Protein AF-A0A132GWC6-F1 (afdb_monomer)

Mean predicted aligned error: 12.92 Å

Sequence (437 aa):
MKQIKRIIVLLMAGLAITAQSQSFVDTDKSNIKDSDYPSDYWIDVVTEQPAGYDVDEQGNVTISSAEGLAWLISVVNGLNGCTPDDFDGKKITLTTDIDLAYNGEKAFTPIGNRTHRFMGEFDGGGHFIDGLHLYYEYTGNAVPSDLGLFGYVFHGTVRNLLVKSGSSAFVCQNPEQWYQGCIAGISDSLSLIDNCMVMTRMSVTNGGGIVGMNRNSTIRNCAYAPPVDNTFLVGRNGGGIALRNFSENGYTAEISNCYFYGNMLGSYSVQNEGGIVCFNETSSENGGQSAMVRNCYSELTGELFGNYDNGCIVAHNSEGSVVEYCYADLTKQYNGWGGLLGTDLGDTHNCISFIPDNGDGLLSESVSIGTDETTSLLEVLNYWISLYEIGVFNSWCEGETLPVFCNQSIGINETQPEPDYGPVHRGRRECGQGGGV

pLDDT: mean 73.44, std 24.08, range [27.22, 98.88]

Solvent-accessible surface area (backbone atoms only — not comparable to full-atom values): 22229 Å² total; per-residue (Å²): 118,77,68,65,55,53,55,54,51,52,53,50,50,58,54,48,52,67,59,59,69,75,64,79,80,75,71,57,89,85,72,77,55,85,83,78,52,67,91,45,44,40,65,79,73,43,56,63,91,41,92,25,48,44,71,51,100,82,63,29,34,44,28,61,34,40,57,15,57,41,35,49,25,27,34,22,57,36,35,77,88,35,72,61,46,40,38,70,93,25,47,34,33,36,78,43,66,26,56,43,40,85,85,45,79,34,28,47,68,39,32,14,31,96,88,32,39,29,22,21,35,39,34,21,67,80,26,40,40,28,37,52,26,43,59,62,81,76,75,88,76,64,79,90,66,37,35,22,57,24,6,20,32,38,56,11,36,42,28,41,32,35,35,54,37,37,44,36,57,47,72,71,93,72,65,92,81,49,29,24,10,56,54,20,2,28,34,25,61,63,11,39,40,36,44,32,38,34,31,38,44,41,33,33,38,33,20,9,45,38,25,7,29,33,28,24,13,38,40,30,45,28,35,23,48,30,57,95,90,38,49,36,34,24,46,33,31,26,6,29,38,22,20,29,32,33,8,43,88,58,29,48,6,38,40,32,46,30,38,21,44,38,27,47,45,42,36,100,72,11,37,31,32,6,32,36,25,13,36,33,30,23,46,97,76,9,80,89,38,30,6,35,42,31,47,30,41,17,41,40,70,34,43,72,48,52,77,59,31,31,6,38,37,30,3,33,33,30,49,68,9,38,39,31,49,30,40,28,44,48,78,38,52,70,91,77,70,47,50,57,45,38,42,77,56,39,49,75,42,64,58,49,70,46,60,49,61,77,90,78,74,38,72,72,67,68,50,76,45,89,93,45,82,28,58,68,56,43,53,48,54,38,51,55,58,62,31,60,85,72,76,44,63,59,41,73,41,95,52,97,85,57,88,40,79,30,92,53,63,64,73,73,75,82,84,64,81,79,81,84,78,68,84,81,77,83,76,80,80,78,82,85,78,89,78,88,132

Nearest PDB structures (foldseek):
  6xja-assembly1_P  TM=6.131E-01  e=1.209E-01  Streptococcus pneumoniae R6

Radius of gyration: 23.01 Å; Cα contacts (8 Å, |Δi|>4): 1201; chains: 1; bounding box: 91×52×71 Å

Foldseek 3Di:
DVVVVVVVVVVVVVVVVVVVLVPDPPPPVPPDDPVNDFPAALCVVLLDQDPQWDADPVRAIEGEEQSNLLVLQCQQVVHSPHDHDLAAVYEYEYPEAYENPPVHLHAYDARDFPVRARQEEYAPNLYEYEAHEHDDDCPVPDDAFQEENHRHHEPYEYANYEYAEYEYDDDDDDPPPYFYEHHYSEDEHAYEYYHYEYQYAYAEQQYEPHYREFELYEYAQYEYHHPAPGEHEYAAAYAPHYAEQEAADQGEGEYAHYEYDEAYDYRPHYAFYAQHYAYFYYDPPNVLHAREYEHYEGEHPAADDHDHFYASHYRAYAASHEYEHYEYACQHHPPPRYYNTGHHPYYYAQYDYDHQPDDPPARDAFDDGPPDGRVVVSVQVRVQVVCVVPPWHFGWDDDDPHIHTDPPTSPPPPPDDDPPPDDDPPPDDDDDDDDDD

Structure (mmCIF, N/CA/C/O backbone):
data_AF-A0A132GWC6-F1
#
_entry.id   AF-A0A132GWC6-F1
#
loop_
_atom_site.group_PDB
_atom_site.id
_atom_site.type_symbol
_atom_site.label_atom_id
_atom_site.label_alt_id
_atom_site.label_comp_id
_atom_site.label_asym_id
_atom_site.label_entity_id
_atom_site.label_seq_id
_atom_site.pdbx_PDB_ins_code
_atom_site.Cartn_x
_atom_site.Cartn_y
_atom_site.Cartn_z
_atom_site.occupancy
_atom_site.B_iso_or_equiv
_atom_site.auth_seq_id
_atom_site.auth_comp_id
_atom_site.auth_asym_id
_atom_site.auth_atom_id
_atom_site.pdbx_PDB_model_num
ATOM 1 N N . MET A 1 1 ? -20.216 -2.868 -42.960 1.00 36.25 1 MET A N 1
ATOM 2 C CA . MET A 1 1 ? -20.954 -1.774 -42.274 1.00 36.25 1 MET A CA 1
ATOM 3 C C . MET A 1 1 ? -20.977 -1.861 -40.741 1.00 36.25 1 MET A C 1
ATOM 5 O O . MET A 1 1 ? -21.040 -0.807 -40.124 1.00 36.25 1 MET A O 1
ATOM 9 N N . LYS A 1 2 ? -20.891 -3.043 -40.100 1.00 30.80 2 LYS A N 1
ATOM 10 C CA . LYS A 1 2 ? -20.802 -3.151 -38.623 1.00 30.80 2 LYS A CA 1
ATOM 11 C C . LYS A 1 2 ? -19.411 -2.835 -38.032 1.00 30.80 2 LYS A C 1
ATOM 13 O O . LYS A 1 2 ? -19.353 -2.350 -36.912 1.00 30.80 2 LYS A O 1
ATOM 18 N N . GLN A 1 3 ? -18.317 -3.016 -38.782 1.00 30.59 3 GLN A N 1
ATOM 19 C CA . GLN A 1 3 ? -16.958 -2.687 -38.306 1.00 30.59 3 GLN A CA 1
ATOM 20 C C . GLN A 1 3 ? -16.628 -1.181 -38.310 1.00 30.59 3 GLN A C 1
ATOM 22 O O . GLN A 1 3 ? -15.962 -0.704 -37.402 1.00 30.59 3 GLN A O 1
ATOM 27 N N . ILE A 1 4 ? -17.175 -0.400 -39.248 1.00 28.97 4 ILE A N 1
ATOM 28 C CA . ILE A 1 4 ? -16.916 1.054 -39.328 1.00 28.97 4 ILE A CA 1
ATOM 29 C C . ILE A 1 4 ? -17.591 1.820 -38.171 1.00 28.97 4 ILE A C 1
ATOM 31 O O . ILE A 1 4 ? -17.089 2.849 -37.733 1.00 28.97 4 ILE A O 1
ATOM 35 N N . LYS A 1 5 ? -18.683 1.288 -37.599 1.00 28.47 5 LYS A N 1
ATOM 36 C CA . LYS A 1 5 ? -19.326 1.883 -36.414 1.00 28.47 5 LYS A CA 1
ATOM 37 C C . LYS A 1 5 ? -18.533 1.678 -35.115 1.00 28.47 5 LYS A C 1
ATOM 39 O O . LYS A 1 5 ? -18.639 2.526 -34.242 1.00 28.47 5 LYS A O 1
ATOM 44 N N . ARG A 1 6 ? -17.722 0.616 -34.986 1.00 30.03 6 ARG A N 1
ATOM 45 C CA . ARG A 1 6 ? -16.867 0.403 -33.798 1.00 30.03 6 ARG A CA 1
ATOM 46 C C . ARG A 1 6 ? -15.658 1.343 -33.778 1.00 30.03 6 ARG A C 1
ATOM 48 O O . ARG A 1 6 ? -15.327 1.861 -32.723 1.00 30.03 6 ARG A O 1
ATOM 55 N N . ILE A 1 7 ? -15.083 1.644 -34.943 1.00 30.19 7 ILE A N 1
ATOM 56 C CA . ILE A 1 7 ? -13.952 2.580 -35.071 1.00 30.19 7 ILE A CA 1
ATOM 57 C C . ILE A 1 7 ? -14.366 4.015 -34.702 1.00 30.19 7 ILE A C 1
ATOM 59 O O . ILE A 1 7 ? -13.621 4.712 -34.026 1.00 30.19 7 ILE A O 1
ATOM 63 N N . ILE A 1 8 ? -15.584 4.439 -35.059 1.00 28.67 8 ILE A N 1
ATOM 64 C CA . ILE A 1 8 ? -16.096 5.773 -34.696 1.00 28.67 8 ILE A CA 1
ATOM 65 C C . ILE A 1 8 ? -16.427 5.870 -33.195 1.00 28.67 8 ILE A C 1
ATOM 67 O O . ILE A 1 8 ? -16.220 6.922 -32.604 1.00 28.67 8 ILE A O 1
ATOM 71 N N . VAL A 1 9 ? -16.886 4.787 -32.554 1.00 31.02 9 VAL A N 1
ATOM 72 C CA . VAL A 1 9 ? -17.130 4.773 -31.097 1.00 31.02 9 VAL A CA 1
ATOM 73 C C . VAL A 1 9 ? -15.814 4.811 -30.304 1.00 31.02 9 VAL A C 1
ATOM 75 O O . VAL A 1 9 ? -15.740 5.544 -29.326 1.00 31.02 9 VAL A O 1
ATOM 78 N N . LEU A 1 10 ? -14.758 4.124 -30.760 1.00 29.67 10 LEU A N 1
ATOM 79 C CA . LEU A 1 10 ? -13.418 4.191 -30.151 1.00 29.67 10 LEU A CA 1
ATOM 80 C C . LEU A 1 10 ? -12.737 5.557 -30.343 1.00 29.67 10 LEU A C 1
ATOM 82 O O . LEU A 1 10 ? -12.146 6.080 -29.403 1.00 29.67 10 LEU A O 1
ATOM 86 N N . LEU A 1 11 ? -12.883 6.184 -31.516 1.00 28.81 11 LEU A N 1
ATOM 87 C CA . LEU A 1 11 ? -12.395 7.552 -31.747 1.00 28.81 11 LEU A CA 1
ATOM 88 C C . LEU A 1 11 ? -13.154 8.593 -30.909 1.00 28.81 11 LEU A C 1
ATOM 90 O O . LEU A 1 11 ? -12.549 9.557 -30.454 1.00 28.81 11 LEU A O 1
ATOM 94 N N . MET A 1 12 ? -14.454 8.396 -30.660 1.00 27.50 12 MET A N 1
ATOM 95 C CA . MET A 1 12 ? -15.226 9.291 -29.788 1.00 27.50 12 MET A CA 1
ATOM 96 C C . MET A 1 12 ? -14.974 9.052 -28.292 1.00 27.50 12 MET A C 1
ATOM 98 O O . MET A 1 12 ? -15.054 10.011 -27.533 1.00 27.50 12 MET A O 1
ATOM 102 N N . ALA A 1 13 ? -14.601 7.837 -27.873 1.00 30.89 13 ALA A N 1
ATOM 103 C CA . ALA A 1 13 ? -14.118 7.577 -26.514 1.00 30.89 13 ALA A CA 1
ATOM 104 C C . ALA A 1 13 ? -12.750 8.242 -26.263 1.00 30.89 13 ALA A C 1
ATOM 106 O O . ALA A 1 13 ? -12.587 8.919 -25.254 1.00 30.89 13 ALA A O 1
ATOM 107 N N . GLY A 1 14 ? -11.818 8.168 -27.224 1.00 29.80 14 GLY A N 1
ATOM 108 C CA . GLY A 1 14 ? -10.528 8.871 -27.144 1.00 29.80 14 GLY A CA 1
ATOM 109 C C . GLY A 1 14 ? -10.658 10.402 -27.114 1.00 29.80 14 GLY A C 1
ATOM 110 O O . GLY A 1 14 ? -9.972 11.065 -26.344 1.00 29.80 14 GLY A O 1
ATOM 111 N N . LEU A 1 15 ? -11.596 10.973 -27.883 1.00 29.34 15 LEU A N 1
ATOM 112 C CA . LEU A 1 15 ? -11.893 12.415 -27.852 1.00 29.34 15 LEU A CA 1
ATOM 113 C C . LEU A 1 15 ? -12.652 12.858 -26.586 1.00 29.34 15 LEU A C 1
ATOM 115 O O . LEU A 1 15 ? -12.473 13.989 -26.130 1.00 29.34 15 LEU A O 1
ATOM 119 N N . ALA A 1 16 ? -13.478 11.989 -25.994 1.00 30.36 16 ALA A N 1
ATOM 120 C CA . ALA A 1 16 ? -14.155 12.273 -24.728 1.00 30.36 16 ALA A CA 1
ATOM 121 C C . ALA A 1 16 ? -13.181 12.259 -23.535 1.00 30.36 16 ALA A C 1
ATOM 123 O O . ALA A 1 16 ? -13.303 13.108 -22.653 1.00 30.36 16 ALA A O 1
ATOM 124 N N . ILE A 1 17 ? -12.169 11.381 -23.554 1.00 35.50 17 ILE A N 1
ATOM 125 C CA . ILE A 1 17 ? -11.101 11.339 -22.541 1.00 35.50 17 ILE A CA 1
ATOM 126 C C . ILE A 1 17 ? -10.268 12.631 -22.576 1.00 35.50 17 ILE A C 1
ATOM 128 O O . ILE A 1 17 ? -10.019 13.220 -21.526 1.00 35.50 17 ILE A O 1
ATOM 132 N N . THR A 1 18 ? -9.959 13.168 -23.766 1.00 31.22 18 THR A N 1
ATOM 133 C CA . THR A 1 18 ? -9.261 14.467 -23.887 1.00 31.22 18 THR A CA 1
ATOM 134 C C . THR A 1 18 ? -10.080 15.680 -23.426 1.00 31.22 18 THR A C 1
ATOM 136 O O . THR A 1 18 ? -9.507 16.733 -23.164 1.00 31.22 18 THR A O 1
ATOM 139 N N . ALA A 1 19 ? -11.410 15.561 -23.329 1.00 29.77 19 ALA A N 1
ATOM 140 C CA . ALA A 1 19 ? -12.280 16.636 -22.846 1.00 29.77 19 ALA A CA 1
ATOM 141 C C . ALA A 1 19 ? -12.565 16.537 -21.335 1.00 29.77 19 ALA A C 1
ATOM 143 O O . ALA A 1 19 ? -12.808 17.558 -20.697 1.00 29.77 19 ALA A O 1
ATOM 144 N N . GLN A 1 20 ? -12.508 15.335 -20.745 1.00 35.22 20 GLN A N 1
ATOM 145 C CA . GLN A 1 20 ? -12.652 15.132 -19.296 1.00 35.22 20 GLN A CA 1
ATOM 146 C C . GLN A 1 20 ? -11.360 15.392 -18.509 1.00 35.22 20 GLN A C 1
ATOM 148 O O . GLN A 1 20 ? -11.435 15.763 -17.339 1.00 35.22 20 GLN A O 1
ATOM 153 N N . SER A 1 21 ? -10.184 15.276 -19.136 1.00 37.50 21 SER A N 1
ATOM 154 C CA . SER A 1 21 ? -8.908 15.636 -18.499 1.00 37.50 21 SER A CA 1
ATOM 155 C C . SER A 1 21 ? -8.778 17.142 -18.228 1.00 37.50 21 SER A C 1
ATOM 157 O O . SER A 1 21 ? -7.986 17.556 -17.387 1.00 37.50 21 SER A O 1
ATOM 159 N N . GLN A 1 22 ? -9.578 17.978 -18.900 1.00 34.03 22 GLN A N 1
ATOM 160 C CA . GLN A 1 22 ? -9.494 19.438 -18.820 1.00 34.03 22 GLN A CA 1
ATOM 161 C C . GLN A 1 22 ? -10.113 20.054 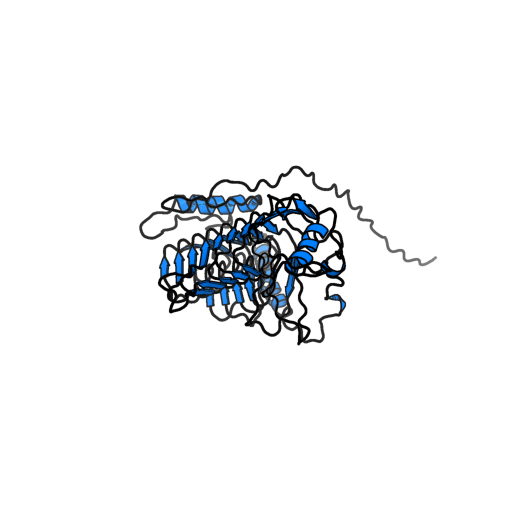-17.553 1.00 34.03 22 GLN A C 1
ATOM 163 O O . GLN A 1 22 ? -9.971 21.257 -17.357 1.00 34.03 22 GLN A O 1
ATOM 168 N N . SER A 1 23 ? -10.782 19.278 -16.687 1.00 31.89 23 SER A N 1
ATOM 169 C CA . SER A 1 23 ? -11.547 19.838 -15.558 1.00 31.89 23 SER A CA 1
ATOM 170 C C . SER A 1 23 ? -11.232 19.280 -14.167 1.00 31.89 23 SER A C 1
ATOM 172 O O . SER A 1 23 ? -11.909 19.677 -13.225 1.00 31.89 23 SER A O 1
ATOM 174 N N . PHE A 1 24 ? -10.268 18.369 -13.992 1.00 35.69 24 PHE A N 1
ATOM 175 C CA . PHE A 1 24 ? -10.111 17.691 -12.691 1.00 35.69 24 PHE A CA 1
ATOM 176 C C . PHE A 1 24 ? -9.106 18.323 -11.718 1.00 35.69 24 PHE A C 1
ATOM 178 O O . PHE A 1 24 ? -9.109 17.957 -10.548 1.00 35.69 24 PHE A O 1
ATOM 185 N N . VAL A 1 25 ? -8.267 19.272 -12.155 1.00 36.94 25 VAL A N 1
ATOM 186 C CA . VAL A 1 25 ? -7.222 19.859 -11.282 1.00 36.94 25 VAL A CA 1
ATOM 187 C C . VAL A 1 25 ? -7.198 21.390 -11.296 1.00 36.94 25 VAL A C 1
ATOM 189 O O . VAL A 1 25 ? -6.482 21.998 -10.508 1.00 36.94 25 VAL A O 1
ATOM 192 N N . ASP A 1 26 ? -8.053 22.038 -12.092 1.00 30.84 26 ASP A N 1
ATOM 193 C CA . ASP A 1 26 ? -8.308 23.475 -11.949 1.00 30.84 26 ASP A CA 1
ATOM 194 C C . ASP A 1 26 ? -9.486 23.708 -10.989 1.00 30.84 26 ASP A C 1
ATOM 196 O O . ASP A 1 26 ? -10.506 24.307 -11.326 1.00 30.84 26 ASP A O 1
ATOM 200 N N . THR A 1 27 ? -9.368 23.206 -9.756 1.00 38.09 27 THR A N 1
ATOM 201 C CA . THR A 1 27 ? -10.088 23.822 -8.637 1.00 38.09 27 THR A CA 1
ATOM 202 C C . THR A 1 27 ? -9.318 25.067 -8.227 1.00 38.09 27 THR A C 1
ATOM 204 O O . THR A 1 27 ? -8.666 25.126 -7.182 1.00 38.09 27 THR A O 1
ATOM 207 N N . ASP A 1 28 ? -9.435 26.091 -9.070 1.00 35.97 28 ASP A N 1
ATOM 208 C CA . ASP A 1 28 ? -9.560 27.453 -8.585 1.00 35.97 28 ASP A CA 1
ATOM 209 C C . ASP A 1 28 ? -10.535 27.428 -7.390 1.00 35.97 28 ASP A C 1
ATOM 211 O O . ASP A 1 28 ? -11.563 26.741 -7.425 1.00 35.97 28 ASP A O 1
ATOM 215 N N . LYS A 1 29 ? -10.201 28.127 -6.300 1.00 39.22 29 LYS A N 1
ATOM 216 C CA . LYS A 1 29 ? -10.902 28.098 -4.994 1.00 39.22 29 LYS A CA 1
ATOM 217 C C . LYS A 1 29 ? -12.401 28.456 -5.059 1.00 39.22 29 LYS A C 1
ATOM 219 O O . LYS A 1 29 ? -13.060 28.544 -4.031 1.00 39.22 29 LYS A O 1
ATOM 224 N N . SER A 1 30 ? -12.931 28.716 -6.247 1.00 34.84 30 SER A N 1
ATOM 225 C CA . SER A 1 30 ? -14.284 29.163 -6.534 1.00 34.84 30 SER A CA 1
ATOM 226 C C . SER A 1 30 ? -15.312 28.034 -6.725 1.00 34.84 30 SER A C 1
ATOM 228 O O . SER A 1 30 ? -16.501 28.348 -6.747 1.00 34.84 30 SER A O 1
ATOM 230 N N . ASN A 1 31 ? -14.906 26.754 -6.819 1.00 38.34 31 ASN A N 1
ATOM 231 C CA . ASN A 1 31 ? -15.822 25.641 -7.148 1.00 38.34 31 ASN A CA 1
ATOM 232 C C . ASN A 1 31 ? -15.928 24.478 -6.139 1.00 38.34 31 ASN A C 1
ATOM 234 O O . ASN A 1 31 ? -16.775 23.613 -6.355 1.00 38.34 31 ASN A O 1
ATOM 238 N N . ILE A 1 32 ? -15.148 24.443 -5.051 1.00 39.31 32 ILE A N 1
ATOM 239 C CA . ILE A 1 32 ? -15.368 23.467 -3.962 1.00 39.31 32 ILE A CA 1
ATOM 240 C C . ILE A 1 32 ? -16.490 24.015 -3.079 1.00 39.31 32 ILE A C 1
ATOM 242 O O . ILE A 1 32 ? -16.379 25.129 -2.561 1.00 39.31 32 ILE A O 1
ATOM 246 N N . LYS A 1 33 ? -17.595 23.281 -2.951 1.00 37.03 33 LYS A N 1
ATOM 247 C CA . LYS A 1 33 ? -18.708 23.679 -2.079 1.00 37.03 33 LYS A CA 1
ATOM 248 C C . LYS A 1 33 ? -18.482 23.092 -0.687 1.00 37.03 33 LYS A C 1
ATOM 250 O O . LYS A 1 33 ? -17.963 21.991 -0.574 1.00 37.03 33 LYS A O 1
ATOM 255 N N . ASP A 1 34 ? -18.974 23.755 0.362 1.00 43.53 34 ASP A N 1
ATOM 256 C CA . ASP A 1 34 ? -18.990 23.213 1.741 1.00 43.53 34 ASP A CA 1
ATOM 257 C C . ASP A 1 34 ? -19.629 21.805 1.838 1.00 43.53 34 ASP A C 1
ATOM 259 O O . ASP A 1 34 ? -19.396 21.079 2.795 1.00 43.53 34 ASP A O 1
ATOM 263 N N . SER A 1 35 ? -20.423 21.397 0.839 1.00 43.88 35 SER A N 1
ATOM 264 C CA . SER A 1 35 ? -21.011 20.057 0.720 1.00 43.88 35 SER A CA 1
ATOM 265 C C . SER A 1 35 ? -20.037 18.947 0.311 1.00 43.88 35 SER A C 1
ATOM 267 O O . SER A 1 35 ? -20.433 17.788 0.336 1.00 43.88 35 SER A O 1
ATOM 269 N N . ASP A 1 36 ? -18.817 19.288 -0.112 1.00 48.09 36 ASP A N 1
ATOM 270 C CA . ASP A 1 36 ? -17.794 18.327 -0.550 1.00 48.09 36 ASP A CA 1
ATOM 271 C C . ASP A 1 36 ? -16.892 17.870 0.621 1.00 48.09 36 ASP A C 1
ATOM 273 O O . ASP A 1 36 ? -15.974 17.070 0.435 1.00 48.09 36 ASP A O 1
ATOM 277 N N . TYR A 1 37 ? -17.154 18.379 1.831 1.00 54.78 37 TYR A N 1
ATOM 278 C CA . TYR A 1 37 ? -16.510 17.973 3.078 1.00 54.78 37 TYR A CA 1
ATOM 279 C C . TYR A 1 37 ? -17.311 16.851 3.754 1.00 54.78 37 TYR A C 1
ATOM 281 O O . TYR A 1 37 ? -18.545 16.918 3.776 1.00 54.78 37 TYR A O 1
ATOM 289 N N . PRO A 1 38 ? -16.648 15.836 4.342 1.00 60.28 38 PRO A N 1
ATOM 290 C CA . PRO A 1 38 ? -17.347 14.838 5.137 1.00 60.28 38 PRO A CA 1
ATOM 291 C C . PRO A 1 38 ? -18.043 15.536 6.306 1.00 60.28 38 PRO A C 1
ATOM 293 O O . PRO A 1 38 ? -17.436 16.340 7.014 1.00 60.28 38 PRO A O 1
ATOM 296 N N . SER A 1 39 ? -19.326 15.236 6.503 1.00 63.31 39 SER A N 1
ATOM 297 C CA . SER A 1 39 ? -20.107 15.865 7.569 1.00 63.31 39 SER A CA 1
ATOM 298 C C . SER A 1 39 ? -19.705 15.378 8.963 1.00 63.31 39 SER A C 1
ATOM 300 O O . SER A 1 39 ? -19.878 16.133 9.911 1.00 63.31 39 SER A O 1
ATOM 302 N N . ASP A 1 40 ? -19.151 14.159 9.071 1.00 81.00 40 ASP A N 1
ATOM 303 C CA . ASP A 1 40 ? -18.727 13.526 10.327 1.00 81.00 40 ASP A CA 1
ATOM 304 C C . ASP A 1 40 ? -17.454 12.672 10.143 1.00 81.00 40 ASP A C 1
ATOM 306 O O . ASP A 1 40 ? -17.250 12.060 9.085 1.00 81.00 40 ASP A O 1
ATOM 310 N N . TYR A 1 41 ? -16.660 12.532 11.211 1.00 87.56 41 TYR A N 1
ATOM 311 C CA . TYR A 1 41 ? -15.608 11.516 11.328 1.00 87.56 41 TYR A CA 1
ATOM 312 C C . TYR A 1 41 ? -16.053 10.343 12.207 1.00 87.56 41 TYR A C 1
ATOM 314 O O . TYR A 1 41 ? -16.839 10.493 13.142 1.00 87.56 41 TYR A O 1
ATOM 322 N N . TRP A 1 42 ? -15.484 9.162 11.958 1.00 91.81 42 TRP A N 1
ATOM 323 C CA . TRP A 1 42 ? -15.708 7.969 12.782 1.00 91.81 42 TRP A CA 1
ATOM 324 C C . TRP A 1 42 ? -15.380 8.186 14.268 1.00 91.81 42 TRP A C 1
ATOM 326 O O . TRP A 1 42 ? -16.122 7.727 15.137 1.00 91.81 42 TRP A O 1
ATOM 336 N N . ILE A 1 43 ? -14.313 8.935 14.561 1.00 90.62 43 ILE A N 1
ATOM 337 C CA . ILE A 1 43 ? -13.875 9.238 15.933 1.00 90.62 43 ILE A CA 1
ATOM 338 C C . ILE A 1 43 ? -14.848 10.136 16.710 1.00 90.62 43 ILE A C 1
ATOM 340 O O . ILE A 1 43 ? -14.845 10.088 17.937 1.00 90.62 43 ILE A O 1
ATOM 344 N N . ASP A 1 44 ? -15.688 10.911 16.017 1.00 90.44 44 ASP A N 1
ATOM 345 C CA . ASP A 1 44 ? -16.697 11.772 16.648 1.00 90.44 44 ASP A CA 1
ATOM 346 C C . ASP A 1 44 ? -17.968 10.987 17.004 1.00 90.44 44 ASP A C 1
ATOM 348 O O . ASP A 1 44 ? -18.741 11.392 17.871 1.00 90.44 44 ASP A O 1
ATOM 352 N N . VAL A 1 45 ? -18.188 9.856 16.327 1.00 91.38 45 VAL A N 1
ATOM 353 C CA . VAL A 1 45 ? -19.366 8.998 16.505 1.00 91.38 45 VAL A CA 1
ATOM 354 C C . VAL A 1 45 ? -19.096 7.881 17.510 1.00 91.38 45 VAL A C 1
ATOM 356 O O . VAL A 1 45 ? -19.969 7.553 18.311 1.00 91.38 45 VAL A O 1
ATOM 359 N N . VAL A 1 46 ? -17.892 7.307 17.495 1.00 94.62 46 VAL A N 1
ATOM 360 C CA . VAL A 1 46 ? -17.499 6.205 18.383 1.00 94.62 46 VAL A CA 1
ATOM 361 C C . VAL A 1 46 ? -16.622 6.746 19.508 1.00 94.62 46 VAL A C 1
ATOM 363 O O . VAL A 1 46 ? -15.393 6.714 19.446 1.00 94.62 46 VAL A O 1
ATOM 366 N N . THR A 1 47 ? -17.274 7.273 20.545 1.00 95.50 47 THR A N 1
ATOM 367 C CA . THR A 1 47 ? -16.610 7.923 21.690 1.00 95.50 47 THR A CA 1
ATOM 368 C C . THR A 1 47 ? -16.435 7.017 22.910 1.00 95.50 47 THR A C 1
ATOM 370 O O . THR A 1 47 ? -15.827 7.428 23.894 1.00 95.50 47 THR A O 1
ATOM 373 N N . GLU A 1 48 ? -16.973 5.800 22.868 1.00 96.44 48 GLU A N 1
ATOM 374 C CA . GLU A 1 48 ? -16.831 4.773 23.902 1.00 96.44 48 GLU A CA 1
ATOM 375 C C . GLU A 1 48 ? -16.626 3.395 23.262 1.00 96.44 48 GLU A C 1
ATOM 377 O O . GLU A 1 48 ? -17.000 3.190 22.106 1.00 96.44 48 GLU A O 1
ATOM 382 N N . GLN A 1 49 ? -16.030 2.455 24.008 1.00 97.44 49 GLN A N 1
ATOM 383 C CA . GLN A 1 49 ? -15.734 1.115 23.499 1.00 97.44 49 GLN A CA 1
ATOM 384 C C . GLN A 1 49 ? -17.027 0.391 23.079 1.00 97.44 49 GLN A C 1
ATOM 386 O O . GLN A 1 49 ? -17.885 0.134 23.931 1.00 97.44 49 GLN A O 1
ATOM 391 N N . PRO A 1 50 ? -17.171 0.019 21.796 1.00 97.69 50 PRO A N 1
ATOM 392 C CA . PRO A 1 50 ? -18.354 -0.668 21.300 1.00 97.69 50 PRO A CA 1
ATOM 393 C C . PRO A 1 50 ? -18.267 -2.179 21.544 1.00 97.69 50 PRO A C 1
ATOM 395 O O . PRO A 1 50 ? -17.187 -2.742 21.704 1.00 97.69 50 PRO A O 1
ATOM 398 N N . ALA A 1 51 ? -19.412 -2.862 21.478 1.00 96.31 51 ALA A N 1
ATOM 399 C CA . ALA A 1 51 ? -19.482 -4.323 21.599 1.00 96.31 51 ALA A CA 1
ATOM 400 C C . ALA A 1 51 ? -18.738 -5.077 20.479 1.00 96.31 51 ALA A C 1
ATOM 402 O O . ALA A 1 51 ? -18.435 -6.249 20.637 1.00 96.31 51 ALA A O 1
ATOM 403 N N . GLY A 1 52 ? -18.450 -4.418 19.351 1.00 96.94 52 GLY A N 1
ATOM 404 C CA . GLY A 1 52 ? -17.677 -4.990 18.246 1.00 96.94 52 GLY A CA 1
ATOM 405 C C . GLY A 1 52 ? -16.158 -4.945 18.438 1.00 96.94 52 GLY A C 1
ATOM 406 O O . GLY A 1 52 ? -15.436 -5.185 17.471 1.00 96.94 52 GLY A O 1
ATOM 407 N N . TYR A 1 53 ? -15.680 -4.583 19.634 1.00 98.56 53 TYR A N 1
ATOM 408 C CA . TYR A 1 53 ? -14.270 -4.511 20.010 1.00 98.56 53 TYR A CA 1
ATOM 409 C C . TYR A 1 53 ? -14.041 -5.291 21.309 1.00 98.56 53 TYR A C 1
ATOM 411 O O . TYR A 1 53 ? -14.262 -4.778 22.412 1.00 98.56 53 TYR A O 1
ATOM 419 N N . ASP A 1 54 ? -13.583 -6.530 21.170 1.00 98.44 54 ASP A N 1
ATOM 420 C CA . ASP A 1 54 ? -13.363 -7.442 22.291 1.00 98.44 54 ASP A CA 1
ATOM 421 C C . ASP A 1 54 ? -11.869 -7.626 22.540 1.00 98.44 54 ASP A C 1
ATOM 423 O O . ASP A 1 54 ? -11.114 -7.881 21.604 1.00 98.44 54 ASP A O 1
ATOM 427 N N . VAL A 1 55 ? -11.449 -7.514 23.802 1.00 98.31 55 VAL A N 1
ATOM 428 C CA . VAL A 1 55 ? -10.050 -7.664 24.228 1.00 98.31 55 VAL A CA 1
ATOM 429 C C . VAL A 1 55 ? -9.924 -8.897 25.118 1.00 98.31 55 VAL A C 1
ATOM 431 O O . VAL A 1 55 ? -10.674 -9.033 26.088 1.00 98.31 55 VAL A O 1
ATOM 434 N N . ASP A 1 56 ? -8.986 -9.789 24.805 1.00 9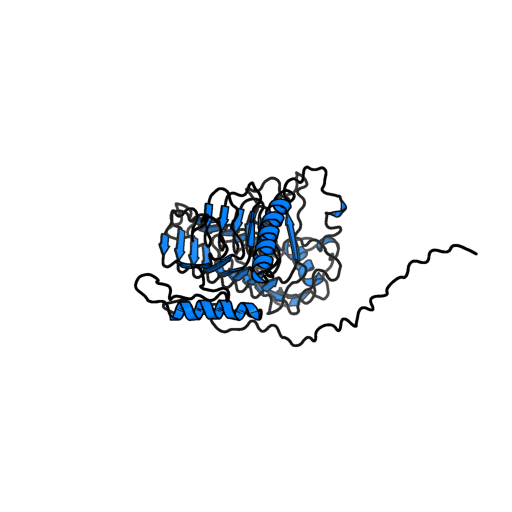7.94 56 ASP A N 1
ATOM 435 C CA . ASP A 1 56 ? -8.706 -10.978 25.612 1.00 97.94 56 ASP A CA 1
ATOM 436 C C . ASP A 1 56 ? -7.755 -10.691 26.795 1.00 97.94 56 ASP A C 1
ATOM 438 O O . ASP A 1 56 ? -7.262 -9.579 26.995 1.00 97.94 56 ASP A O 1
ATOM 442 N N . GLU A 1 57 ? -7.479 -11.714 27.608 1.00 96.81 57 GLU A N 1
ATOM 443 C CA . GLU A 1 57 ? -6.586 -11.601 28.772 1.00 96.81 57 GLU A CA 1
ATOM 444 C C . GLU A 1 57 ? -5.122 -11.288 28.403 1.00 96.81 57 GLU A C 1
ATOM 446 O O . GLU A 1 57 ? -4.350 -10.854 29.261 1.00 96.81 57 GLU A O 1
ATOM 451 N N . GLN A 1 58 ? -4.719 -11.524 27.152 1.00 96.31 58 GLN A N 1
ATOM 452 C CA . GLN A 1 58 ? -3.381 -11.255 26.626 1.00 96.31 58 GLN A CA 1
ATOM 453 C C . GLN A 1 58 ? -3.289 -9.878 25.947 1.00 96.31 58 GLN A C 1
ATOM 455 O O . GLN A 1 58 ? -2.194 -9.451 25.579 1.00 96.31 58 GLN A O 1
ATOM 460 N N . GLY A 1 59 ? -4.409 -9.162 25.818 1.00 96.62 59 GLY A N 1
ATOM 461 C CA . GLY A 1 59 ? -4.490 -7.886 25.117 1.00 96.62 59 GLY A CA 1
ATOM 462 C C . GLY A 1 59 ? -4.657 -8.023 23.603 1.00 96.62 59 GLY A C 1
ATOM 463 O O . GLY A 1 59 ? -4.563 -7.013 22.907 1.00 96.62 59 GLY A O 1
ATOM 464 N N . ASN A 1 60 ? -4.903 -9.229 23.080 1.00 98.44 60 ASN A N 1
ATOM 465 C CA . ASN A 1 60 ? -5.303 -9.376 21.684 1.00 98.44 60 ASN A CA 1
ATOM 466 C C . ASN A 1 60 ? -6.740 -8.904 21.507 1.00 98.44 60 ASN A C 1
ATOM 468 O O . ASN A 1 60 ? -7.551 -8.965 22.432 1.00 98.44 60 ASN A O 1
ATOM 472 N N . VAL A 1 61 ? -7.054 -8.467 20.294 1.00 98.81 61 VAL A N 1
ATOM 473 C CA . VAL A 1 61 ? -8.342 -7.872 19.962 1.00 98.81 61 VAL A CA 1
ATOM 474 C C . VAL A 1 61 ? -9.023 -8.658 18.855 1.00 98.81 61 VAL A C 1
ATOM 476 O O . VAL A 1 61 ? -8.408 -8.991 17.840 1.00 98.81 61 VAL A O 1
ATOM 479 N N . THR A 1 62 ? -10.321 -8.890 19.007 1.00 98.62 62 THR A N 1
ATOM 480 C CA . THR A 1 62 ? -11.193 -9.303 17.907 1.00 98.62 62 THR A CA 1
ATOM 481 C C . THR A 1 62 ? -12.156 -8.182 17.556 1.00 98.62 62 THR A C 1
ATOM 483 O O . THR A 1 62 ? -12.808 -7.614 18.433 1.00 98.62 62 THR A O 1
ATOM 486 N N . ILE A 1 63 ? -12.241 -7.873 16.264 1.00 98.81 63 ILE A N 1
ATOM 487 C CA . ILE A 1 63 ? -13.115 -6.830 15.729 1.00 98.81 63 ILE A CA 1
ATOM 488 C C . ILE A 1 63 ? -14.234 -7.489 14.927 1.00 98.81 63 ILE A C 1
ATOM 490 O O . ILE A 1 63 ? -13.983 -8.316 14.043 1.00 98.81 63 ILE A O 1
ATOM 494 N N . SER A 1 64 ? -15.471 -7.127 15.254 1.00 98.19 64 SER A N 1
ATOM 495 C CA . SER A 1 64 ? -16.684 -7.682 14.642 1.00 98.19 64 SER A CA 1
ATOM 496 C C . SER A 1 64 ? -17.677 -6.616 14.161 1.00 98.19 64 SER A C 1
ATOM 498 O O . SER A 1 64 ? -18.787 -6.942 13.746 1.00 98.19 64 SER A O 1
ATOM 500 N N . SER A 1 65 ? -17.310 -5.332 14.205 1.00 97.75 65 SER A N 1
ATOM 501 C CA . SER A 1 65 ? -18.146 -4.256 13.667 1.00 97.75 65 SER A CA 1
ATOM 502 C C . SER A 1 65 ? -17.324 -3.069 13.168 1.00 97.75 65 SER A C 1
ATOM 504 O O . SER A 1 65 ? -16.153 -2.904 13.520 1.00 97.75 65 SER A O 1
ATOM 506 N N . ALA A 1 66 ? -17.961 -2.220 12.363 1.00 97.12 66 ALA A N 1
ATOM 507 C CA . ALA A 1 66 ? -17.397 -0.961 11.888 1.00 97.12 66 ALA A CA 1
ATOM 508 C C . ALA A 1 66 ? -17.039 -0.010 13.032 1.00 97.12 66 ALA A C 1
ATOM 510 O O . ALA A 1 66 ? -15.958 0.573 13.028 1.00 97.12 66 ALA A O 1
ATOM 511 N N . GLU A 1 67 ? -17.893 0.087 14.055 1.00 97.69 67 GLU A N 1
ATOM 512 C CA . GLU A 1 67 ? -17.578 0.841 15.265 1.00 97.69 67 GLU A CA 1
ATOM 513 C C . GLU A 1 67 ? -16.377 0.239 15.991 1.00 97.69 67 GLU A C 1
ATOM 515 O O . GLU A 1 67 ? -15.546 0.983 16.498 1.00 97.69 67 GLU A O 1
ATOM 520 N N . GLY A 1 68 ? -16.250 -1.092 16.021 1.00 98.31 68 GLY A N 1
ATOM 521 C CA . GLY A 1 68 ? -15.083 -1.759 16.590 1.00 98.31 68 GLY A CA 1
ATOM 522 C C . GLY A 1 68 ? -13.789 -1.379 15.874 1.00 98.31 68 GLY A C 1
ATOM 523 O O . GLY A 1 68 ? -12.816 -0.991 16.520 1.00 98.31 68 GLY A O 1
ATOM 524 N N . LEU A 1 69 ? -13.789 -1.393 14.538 1.00 98.19 69 LEU A N 1
ATOM 525 C CA . LEU A 1 69 ? -12.645 -0.928 13.751 1.00 98.19 69 LEU A CA 1
ATOM 526 C C . LEU A 1 69 ? -12.358 0.563 13.980 1.00 98.19 69 LEU A C 1
ATOM 528 O O . LEU A 1 69 ? -11.203 0.950 14.142 1.00 98.19 69 LEU A O 1
ATOM 532 N N . ALA A 1 70 ? -13.393 1.399 14.048 1.00 96.31 70 ALA A N 1
ATOM 533 C CA . ALA A 1 70 ? -13.250 2.818 14.358 1.00 96.31 70 ALA A CA 1
ATOM 534 C C . ALA A 1 70 ? -12.707 3.064 15.778 1.00 96.31 70 ALA A C 1
ATOM 536 O O . ALA A 1 70 ? -11.919 3.985 15.991 1.00 96.31 70 ALA A O 1
ATOM 537 N N . TRP A 1 71 ? -13.073 2.235 16.756 1.00 98.38 71 TRP A N 1
ATOM 538 C CA . TRP A 1 71 ? -12.582 2.357 18.127 1.00 98.38 71 TRP A CA 1
ATOM 539 C C . TRP A 1 71 ? -11.075 2.112 18.231 1.00 98.38 71 TRP A C 1
ATOM 541 O O . TRP A 1 71 ? -10.400 2.796 19.003 1.00 98.38 71 TRP A O 1
ATOM 551 N N . LEU A 1 72 ? -10.520 1.227 17.393 1.00 98.56 72 LEU A N 1
ATOM 552 C CA . LEU A 1 72 ? -9.074 0.992 17.317 1.00 98.56 72 LEU A CA 1
ATOM 553 C C . LEU A 1 72 ? -8.287 2.285 17.041 1.00 98.56 72 LEU A C 1
ATOM 555 O O . LEU A 1 72 ? -7.202 2.469 17.590 1.00 98.56 72 LEU A O 1
ATOM 559 N N . ILE A 1 73 ? -8.852 3.217 16.264 1.00 96.75 73 ILE A N 1
ATOM 560 C CA . ILE A 1 73 ? -8.262 4.544 16.035 1.00 96.75 73 ILE A CA 1
ATOM 561 C C . ILE A 1 73 ? -8.045 5.260 17.370 1.00 96.75 73 ILE A C 1
ATOM 563 O O . ILE A 1 73 ? -6.971 5.811 17.610 1.00 96.75 73 ILE A O 1
ATOM 567 N N . SER A 1 74 ? -9.060 5.256 18.239 1.00 96.81 74 SER A N 1
ATOM 568 C CA . SER A 1 74 ? -9.008 5.941 19.532 1.00 96.81 74 SER A CA 1
ATOM 569 C C . SER A 1 74 ? -7.969 5.319 20.453 1.00 96.81 74 SER A C 1
ATOM 571 O O . SER A 1 74 ? -7.218 6.048 21.098 1.00 96.81 74 SER A O 1
ATOM 573 N N . VAL A 1 75 ? -7.882 3.989 20.461 1.00 98.38 75 VAL A N 1
ATOM 574 C CA . VAL A 1 75 ? -6.913 3.256 21.280 1.00 98.38 75 VAL A CA 1
ATOM 575 C C . VAL A 1 75 ? -5.483 3.527 20.816 1.00 98.38 75 VAL A C 1
ATOM 577 O O . VAL A 1 75 ? -4.652 3.917 21.632 1.00 98.38 75 VAL A O 1
ATOM 580 N N . VAL A 1 76 ? -5.195 3.411 19.516 1.00 98.19 76 VAL A N 1
ATOM 581 C CA . VAL A 1 76 ? -3.835 3.639 18.999 1.00 98.19 76 VAL A CA 1
ATOM 582 C C . VAL A 1 76 ? -3.432 5.104 19.134 1.00 98.19 76 VAL A C 1
ATOM 584 O O . VAL A 1 76 ? -2.337 5.410 19.594 1.00 98.19 76 VAL A O 1
ATOM 587 N N . ASN A 1 77 ? -4.321 6.036 18.785 1.00 95.75 77 ASN A N 1
ATOM 588 C CA . ASN A 1 77 ? -3.988 7.459 18.758 1.00 95.75 77 ASN A CA 1
ATOM 589 C C . ASN A 1 77 ? -4.155 8.175 20.113 1.00 95.75 77 ASN A C 1
ATOM 591 O O . ASN A 1 77 ? -3.826 9.360 20.193 1.00 95.75 77 ASN A O 1
ATOM 595 N N . GLY A 1 78 ? -4.661 7.505 21.156 1.00 95.38 78 GLY A N 1
ATOM 596 C CA . GLY A 1 78 ? -4.936 8.115 22.464 1.00 95.38 78 GLY A CA 1
ATOM 597 C C . GLY A 1 78 ? -6.065 9.145 22.444 1.00 95.38 78 GLY A C 1
ATOM 598 O O . GLY A 1 78 ? -5.955 10.209 23.054 1.00 95.38 78 GLY A O 1
ATOM 599 N N . LEU A 1 79 ? -7.128 8.867 21.691 1.00 92.69 79 LEU A N 1
ATOM 600 C CA . LEU A 1 79 ? -8.304 9.731 21.577 1.00 92.69 79 LEU A CA 1
ATOM 601 C C . LEU A 1 79 ? -9.437 9.216 22.468 1.00 92.69 79 LEU A C 1
ATOM 603 O O . LEU A 1 79 ? -9.361 8.124 23.029 1.00 92.69 79 LEU A O 1
ATOM 607 N N . ASN A 1 80 ? -10.496 10.014 22.617 1.00 92.94 80 ASN A N 1
ATOM 608 C CA . ASN A 1 80 ? -11.718 9.616 23.328 1.00 92.94 80 ASN A CA 1
ATOM 609 C C . ASN A 1 80 ? -11.466 9.058 24.746 1.00 92.94 80 ASN A C 1
ATOM 611 O O . ASN A 1 80 ? -12.124 8.132 25.206 1.00 92.94 80 ASN A O 1
ATOM 615 N N . GLY A 1 81 ? -10.485 9.639 25.449 1.00 93.62 81 GLY A N 1
ATOM 616 C CA . GLY A 1 81 ? -10.118 9.259 26.817 1.00 93.62 81 GLY A CA 1
ATOM 617 C C . GLY A 1 81 ? -9.250 8.002 26.936 1.00 93.62 81 GLY A C 1
ATOM 618 O O . GLY A 1 81 ? -8.944 7.600 28.059 1.00 93.62 81 GLY A O 1
ATOM 619 N N . CYS A 1 82 ? -8.828 7.402 25.820 1.00 95.81 82 CYS A N 1
ATOM 620 C CA . CYS A 1 82 ? -7.914 6.265 25.816 1.00 95.81 82 CYS A CA 1
ATOM 621 C C . CYS A 1 82 ? -6.480 6.698 26.141 1.00 95.81 82 CYS A C 1
ATOM 623 O O . CYS A 1 82 ? -5.992 7.722 25.660 1.00 95.81 82 CYS A O 1
ATOM 625 N N . THR A 1 83 ? -5.772 5.870 26.906 1.00 96.62 83 THR A N 1
ATOM 626 C CA . THR A 1 83 ? -4.304 5.894 26.915 1.00 96.62 83 THR A CA 1
ATOM 627 C C . THR A 1 83 ? -3.818 5.245 25.613 1.00 96.62 83 THR A C 1
ATOM 629 O O . THR A 1 83 ? -4.305 4.152 25.323 1.00 96.62 83 THR A O 1
ATOM 632 N N . PRO A 1 84 ? -2.894 5.864 24.848 1.00 97.00 84 PRO A N 1
ATOM 633 C CA . PRO A 1 84 ? -2.353 5.260 23.632 1.00 97.00 84 PRO A CA 1
ATOM 634 C C . PRO A 1 84 ? -1.787 3.850 23.867 1.00 97.00 84 PRO A C 1
ATOM 636 O O . PRO A 1 84 ? -1.042 3.646 24.829 1.00 97.00 84 PRO A O 1
ATOM 639 N N . ASP A 1 85 ? -2.093 2.916 22.968 1.00 98.19 85 ASP A N 1
ATOM 640 C CA . ASP A 1 85 ? -1.514 1.565 22.902 1.00 98.19 85 ASP A CA 1
ATOM 641 C C . ASP A 1 85 ? -1.071 1.283 21.459 1.00 98.19 85 ASP A C 1
ATOM 643 O O . ASP A 1 85 ? -1.876 1.348 20.532 1.00 98.19 85 ASP A O 1
ATOM 647 N N . ASP A 1 86 ? 0.216 1.007 21.255 1.00 98.12 86 ASP A N 1
ATOM 648 C CA . ASP A 1 86 ? 0.797 0.741 19.932 1.00 98.12 86 ASP A CA 1
ATOM 649 C C . ASP A 1 86 ? 0.598 -0.708 19.463 1.00 98.12 86 ASP A C 1
ATOM 651 O O . ASP A 1 86 ? 0.837 -1.012 18.293 1.00 98.12 86 ASP A O 1
ATOM 655 N N . PHE A 1 87 ? 0.109 -1.579 20.348 1.00 98.62 87 PHE A N 1
ATOM 656 C CA . PHE A 1 87 ? -0.072 -3.011 20.134 1.00 98.62 87 PHE A CA 1
ATOM 657 C C . PHE A 1 87 ? 1.215 -3.820 19.937 1.00 98.62 87 PHE A C 1
ATOM 659 O O . PHE A 1 87 ? 1.131 -4.933 19.421 1.00 98.62 87 PHE A O 1
ATOM 666 N N . ASP A 1 88 ? 2.382 -3.346 20.384 1.00 98.25 88 ASP A N 1
ATOM 667 C CA . ASP A 1 88 ? 3.616 -4.140 20.292 1.00 98.25 88 ASP A CA 1
ATOM 668 C C . ASP A 1 88 ? 3.439 -5.544 20.915 1.00 98.25 88 ASP A C 1
ATOM 670 O O . ASP A 1 88 ? 2.983 -5.708 22.053 1.00 98.25 88 ASP A O 1
ATOM 674 N N . GLY A 1 89 ? 3.748 -6.576 20.125 1.00 97.50 89 GLY A N 1
ATOM 675 C CA . GLY A 1 89 ? 3.591 -7.987 20.489 1.00 97.50 89 GLY A CA 1
ATOM 676 C C . GLY A 1 89 ? 2.150 -8.512 20.592 1.00 97.50 89 GLY A C 1
ATOM 677 O O . GLY A 1 89 ? 1.970 -9.654 21.018 1.00 97.50 89 GLY A O 1
ATOM 678 N N . LYS A 1 90 ? 1.130 -7.727 20.217 1.00 98.62 90 LYS A N 1
ATOM 679 C CA . LYS A 1 90 ? -0.296 -8.104 20.286 1.00 98.62 90 LYS A CA 1
ATOM 680 C C . LYS A 1 90 ? -0.900 -8.306 18.897 1.00 98.62 90 LYS A C 1
ATOM 682 O O . LYS A 1 90 ? -0.459 -7.707 17.914 1.00 98.62 90 LYS A O 1
ATOM 687 N N . LYS A 1 91 ? -1.957 -9.122 18.829 1.00 98.56 91 LYS A N 1
ATOM 688 C CA . LYS A 1 91 ? -2.710 -9.396 17.599 1.00 98.56 91 LYS A CA 1
ATOM 689 C C . LYS A 1 91 ? -4.093 -8.746 17.612 1.00 98.56 91 LYS A C 1
ATOM 691 O O . LYS A 1 91 ? -4.803 -8.799 18.609 1.00 98.56 91 LYS A O 1
ATOM 696 N N . ILE A 1 92 ? -4.505 -8.210 16.471 1.00 98.88 92 ILE A N 1
ATOM 697 C CA . ILE A 1 92 ? -5.855 -7.741 16.166 1.00 98.88 92 ILE A CA 1
ATOM 698 C C . ILE A 1 92 ? -6.371 -8.562 14.983 1.00 98.88 92 ILE A C 1
ATOM 700 O O . ILE A 1 92 ? -5.681 -8.680 13.974 1.00 98.88 92 ILE A O 1
ATOM 704 N N . THR A 1 93 ? -7.569 -9.141 15.095 1.00 98.69 93 THR A N 1
ATOM 705 C CA . THR A 1 93 ? -8.156 -9.979 14.033 1.00 98.69 93 THR A CA 1
ATOM 706 C C . THR A 1 93 ? -9.569 -9.526 13.685 1.00 98.69 93 THR A C 1
ATOM 708 O O . THR A 1 93 ? -10.395 -9.353 14.585 1.00 98.69 93 THR A O 1
ATOM 711 N N . LEU A 1 94 ? -9.876 -9.379 12.394 1.00 97.94 94 LEU A N 1
ATOM 712 C CA . LEU A 1 94 ? -11.266 -9.250 11.947 1.00 97.94 94 LEU A CA 1
ATOM 713 C C . LEU A 1 94 ? -11.965 -10.614 12.017 1.00 97.94 94 LEU A C 1
ATOM 715 O O . LEU A 1 94 ? -11.386 -11.641 11.672 1.00 97.94 94 LEU A O 1
ATOM 719 N N . THR A 1 95 ? -13.219 -10.625 12.458 1.00 97.75 95 THR A N 1
ATOM 720 C CA . THR A 1 95 ? -14.036 -11.852 12.602 1.00 97.75 95 THR A CA 1
ATOM 721 C C . THR A 1 95 ? -15.306 -11.839 11.752 1.00 97.75 95 THR A C 1
ATOM 723 O O . THR A 1 95 ? -16.093 -12.784 11.770 1.00 97.75 95 THR A O 1
ATOM 726 N N . THR A 1 96 ? -15.515 -10.746 11.025 1.00 96.19 96 THR A N 1
ATOM 727 C CA . THR A 1 96 ? -16.588 -10.552 10.058 1.00 96.19 96 THR A CA 1
ATOM 728 C C . THR A 1 96 ? -16.160 -9.484 9.063 1.00 96.19 96 THR A C 1
ATOM 730 O O . THR A 1 96 ? -15.243 -8.702 9.331 1.00 96.19 96 THR A O 1
ATOM 733 N N . ASP A 1 97 ? -16.858 -9.429 7.937 1.00 94.19 97 ASP A N 1
ATOM 734 C CA . ASP A 1 97 ? -16.721 -8.343 6.977 1.00 94.19 97 ASP A CA 1
ATOM 735 C C . ASP A 1 97 ? -17.195 -7.022 7.598 1.00 94.19 97 ASP A C 1
ATOM 737 O O . ASP A 1 97 ? -18.202 -6.986 8.312 1.00 94.19 97 ASP A O 1
ATOM 741 N N . ILE A 1 98 ? -16.462 -5.942 7.331 1.00 96.81 98 ILE A N 1
ATOM 742 C CA . ILE A 1 98 ? -16.686 -4.620 7.913 1.00 96.81 98 ILE A CA 1
ATOM 743 C C . ILE A 1 98 ? -17.193 -3.669 6.832 1.00 96.81 98 ILE A C 1
ATOM 745 O O . ILE A 1 98 ? -16.449 -3.297 5.932 1.00 96.81 98 ILE A O 1
ATOM 749 N N . ASP A 1 99 ? -18.444 -3.236 6.946 1.00 94.12 99 ASP A N 1
ATOM 750 C CA . ASP A 1 99 ? -19.018 -2.173 6.118 1.00 94.12 99 ASP A CA 1
ATOM 751 C C . ASP A 1 99 ? -18.877 -0.835 6.857 1.00 94.12 99 ASP A C 1
ATOM 753 O O . ASP A 1 99 ? -19.507 -0.646 7.890 1.00 94.12 99 ASP A O 1
ATOM 757 N N . LEU A 1 100 ? -18.043 0.085 6.366 1.00 92.44 100 LEU A N 1
ATOM 758 C CA . LEU A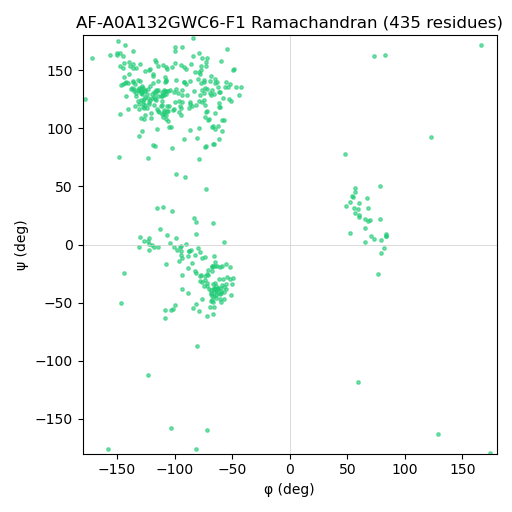 1 100 ? -17.880 1.437 6.921 1.00 92.44 100 LEU A CA 1
ATOM 759 C C . LEU A 1 100 ? -18.877 2.455 6.334 1.00 92.44 100 LEU A C 1
ATOM 761 O O . LEU A 1 100 ? -18.920 3.593 6.801 1.00 92.44 100 LEU A O 1
ATOM 765 N N . ALA A 1 101 ? -19.687 2.079 5.342 1.00 86.38 101 ALA A N 1
ATOM 766 C CA . ALA A 1 101 ? -20.679 2.948 4.709 1.00 86.38 101 ALA A CA 1
ATOM 767 C C . ALA A 1 101 ? -22.099 2.785 5.292 1.00 86.38 101 ALA A C 1
ATOM 769 O O . ALA A 1 101 ? -22.945 3.659 5.076 1.00 86.38 101 ALA A O 1
ATOM 770 N N . TYR A 1 102 ? -22.379 1.726 6.069 1.00 84.12 102 TYR A N 1
ATOM 771 C CA . TYR A 1 102 ? -23.723 1.456 6.625 1.00 84.12 102 TYR A CA 1
ATOM 772 C C . TYR A 1 102 ? -24.328 2.628 7.426 1.00 84.12 102 TYR A C 1
ATOM 774 O O . TYR A 1 102 ? -25.551 2.764 7.491 1.00 84.12 102 TYR A O 1
ATOM 782 N N . ASN A 1 103 ? -23.489 3.476 8.033 1.00 77.06 103 ASN A N 1
ATOM 783 C CA . ASN A 1 103 ? -23.896 4.634 8.836 1.00 77.06 103 ASN A CA 1
ATOM 784 C C . ASN A 1 103 ? -23.570 5.974 8.147 1.00 77.06 103 ASN A C 1
ATOM 786 O O . ASN A 1 103 ? -23.260 6.977 8.798 1.00 77.06 103 ASN A O 1
ATOM 790 N N . GLY A 1 104 ? -23.632 5.980 6.814 1.00 77.19 104 GLY A N 1
ATOM 791 C CA . GLY A 1 104 ? -23.232 7.103 5.973 1.00 77.19 104 GLY A CA 1
ATOM 792 C C . GLY A 1 104 ? -21.724 7.141 5.722 1.00 77.19 104 GLY A C 1
ATOM 793 O O . GLY A 1 104 ? -20.942 6.508 6.427 1.00 77.19 104 GLY A O 1
ATOM 794 N N . GLU A 1 105 ? -21.315 7.903 4.707 1.00 78.94 105 GLU A N 1
ATOM 795 C CA . GLU A 1 105 ? -19.907 8.068 4.326 1.00 78.94 105 GLU A CA 1
ATOM 796 C C . GLU A 1 105 ? -19.176 8.941 5.363 1.00 78.94 105 GLU A C 1
ATOM 798 O O . GLU A 1 105 ? -19.087 10.163 5.232 1.00 78.94 105 GLU A O 1
ATOM 803 N N . LYS A 1 106 ? -18.698 8.318 6.447 1.00 85.62 106 LYS A N 1
ATOM 804 C CA . LYS A 1 106 ? -17.919 8.991 7.496 1.00 85.62 106 LYS A CA 1
ATOM 805 C C . LYS A 1 106 ? -16.437 8.934 7.182 1.00 85.62 106 LYS A C 1
ATOM 807 O O . LYS A 1 106 ? -15.916 7.886 6.801 1.00 85.62 106 LYS A O 1
ATOM 812 N N . ALA A 1 107 ? -15.741 10.043 7.412 1.00 86.81 107 ALA A N 1
ATOM 813 C CA . ALA A 1 107 ? -14.301 10.081 7.223 1.00 86.81 107 ALA A CA 1
ATOM 814 C C . ALA A 1 107 ? -13.587 9.205 8.260 1.00 86.81 107 ALA A C 1
ATOM 816 O O . ALA A 1 107 ? -13.856 9.259 9.465 1.00 86.81 107 ALA A O 1
ATOM 817 N N . PHE A 1 108 ? -12.659 8.393 7.770 1.00 90.06 108 PHE A N 1
ATOM 818 C CA . PHE A 1 108 ? -11.832 7.508 8.566 1.00 90.06 108 PHE A CA 1
ATOM 819 C C . PHE A 1 108 ? -10.518 8.208 8.914 1.00 90.06 108 PHE A C 1
ATOM 821 O O . PHE A 1 108 ? -9.769 8.646 8.038 1.00 90.06 108 PHE A O 1
ATOM 828 N N . THR A 1 109 ? -10.236 8.321 10.209 1.00 90.75 109 THR A N 1
ATOM 829 C CA . THR A 1 109 ? -8.943 8.802 10.702 1.00 90.75 109 THR A CA 1
ATOM 830 C C . THR A 1 109 ? -7.954 7.633 10.705 1.00 90.75 109 THR A C 1
ATOM 832 O O . THR A 1 109 ? -8.304 6.578 11.229 1.00 90.75 109 THR A O 1
ATOM 835 N N . PRO A 1 110 ? -6.729 7.784 10.169 1.00 93.69 110 PRO A N 1
ATOM 836 C CA . PRO A 1 110 ? -5.775 6.681 10.122 1.00 93.69 110 PRO A CA 1
ATOM 837 C C . PRO A 1 110 ? -5.492 6.065 11.499 1.00 93.69 110 PRO A C 1
ATOM 839 O O . PRO A 1 110 ? -5.338 6.773 12.504 1.00 93.69 110 PRO A O 1
ATOM 842 N N . ILE A 1 111 ? -5.382 4.738 11.534 1.00 97.00 111 ILE A N 1
ATOM 843 C CA . ILE A 1 111 ? -4.910 3.995 12.700 1.00 97.00 111 ILE A CA 1
ATOM 844 C C . ILE A 1 111 ? -3.406 4.235 12.822 1.00 97.00 111 ILE A C 1
ATOM 846 O O . ILE A 1 111 ? -2.612 3.852 11.959 1.00 97.00 111 ILE A O 1
ATOM 850 N N . GLY A 1 112 ? -3.015 4.905 13.898 1.00 95.50 112 GLY A N 1
ATOM 851 C CA . GLY A 1 112 ? -1.639 5.309 14.122 1.00 95.50 112 GLY A CA 1
ATOM 852 C C . GLY A 1 112 ? -1.163 6.460 13.232 1.00 95.50 112 GLY A C 1
ATOM 853 O O . GLY A 1 112 ? -1.751 6.815 12.212 1.00 95.50 112 GLY A O 1
ATOM 854 N N . ASN A 1 113 ? -0.067 7.076 13.656 1.00 92.69 113 ASN A N 1
ATOM 855 C CA . ASN A 1 113 ? 0.592 8.210 13.021 1.00 92.69 113 ASN A CA 1
ATOM 856 C C . ASN A 1 113 ? 2.068 8.279 13.468 1.00 92.69 113 ASN A C 1
ATOM 858 O O . ASN A 1 113 ? 2.554 7.434 14.215 1.00 92.69 113 ASN A O 1
ATOM 862 N N . ARG A 1 114 ? 2.804 9.311 13.039 1.00 90.62 114 ARG A N 1
ATOM 863 C CA . ARG A 1 114 ? 4.237 9.471 13.366 1.00 90.62 114 ARG A CA 1
ATOM 864 C C . ARG A 1 114 ? 4.545 9.518 14.869 1.00 90.62 114 ARG A C 1
ATOM 866 O O . ARG A 1 114 ? 5.649 9.126 15.261 1.00 90.62 114 ARG A O 1
ATOM 873 N N . THR A 1 115 ? 3.605 10.009 15.680 1.00 92.12 115 THR A N 1
ATOM 874 C CA . THR A 1 115 ? 3.703 10.107 17.145 1.00 92.12 115 THR A CA 1
ATOM 875 C C . THR A 1 115 ? 3.208 8.840 17.835 1.00 92.12 115 THR A C 1
ATOM 877 O O . THR A 1 115 ? 3.857 8.379 18.768 1.00 92.12 115 THR A O 1
ATOM 880 N N . HIS A 1 116 ? 2.103 8.265 17.362 1.00 94.88 116 HIS A N 1
ATOM 881 C CA . HIS A 1 116 ? 1.513 7.037 17.896 1.00 94.88 116 HIS A CA 1
ATOM 882 C C . HIS A 1 116 ? 1.536 5.953 16.820 1.00 94.88 116 HIS A C 1
ATOM 884 O O . HIS A 1 116 ? 0.593 5.821 16.049 1.00 94.88 116 HIS A O 1
ATOM 890 N N . ARG A 1 117 ? 2.652 5.238 16.689 1.00 96.88 117 ARG A N 1
ATOM 891 C CA . ARG A 1 117 ? 2.842 4.269 15.599 1.00 96.88 117 ARG A CA 1
ATOM 892 C C . ARG A 1 117 ? 2.111 2.972 15.916 1.00 96.88 117 ARG A C 1
ATOM 894 O O . ARG A 1 117 ? 2.026 2.594 17.077 1.00 96.88 117 ARG A O 1
ATOM 901 N N . PHE A 1 118 ? 1.634 2.283 14.888 1.00 98.69 118 PHE A N 1
ATOM 902 C CA . PHE A 1 118 ? 1.093 0.939 15.041 1.00 98.69 118 PHE A CA 1
ATOM 903 C C . PHE A 1 118 ? 2.225 -0.095 14.949 1.00 98.69 118 PHE A C 1
ATOM 905 O O . PHE A 1 118 ? 2.923 -0.152 13.935 1.00 98.69 118 PHE A O 1
ATOM 912 N N . MET A 1 119 ? 2.405 -0.889 16.004 1.00 98.69 119 MET A N 1
ATOM 913 C CA . MET A 1 119 ? 3.458 -1.903 16.155 1.00 98.69 119 MET A CA 1
ATOM 914 C C . MET A 1 119 ? 2.909 -3.333 16.292 1.00 98.69 119 MET A C 1
ATOM 916 O O . MET A 1 119 ? 3.681 -4.285 16.373 1.00 98.69 119 MET A O 1
ATOM 920 N N . GLY A 1 120 ? 1.584 -3.501 16.310 1.00 98.69 120 GLY A N 1
ATOM 921 C CA . GLY A 1 120 ? 0.947 -4.811 16.419 1.00 98.69 120 GLY A CA 1
ATOM 922 C C . GLY A 1 120 ? 0.844 -5.596 15.116 1.00 98.69 120 GLY A C 1
ATOM 923 O O . GLY A 1 120 ? 1.310 -5.186 14.050 1.00 98.69 120 GLY A O 1
ATOM 924 N N . GLU A 1 121 ? 0.180 -6.746 15.211 1.00 98.81 121 GLU A N 1
ATOM 925 C CA . GLU A 1 121 ? -0.237 -7.554 14.067 1.00 98.81 121 GLU A CA 1
ATOM 926 C C . GLU A 1 121 ? -1.728 -7.338 13.792 1.00 98.81 121 GLU A C 1
ATOM 928 O O . GLU A 1 121 ? -2.565 -7.723 14.603 1.00 98.81 121 GLU A O 1
ATOM 933 N N . PHE A 1 122 ? -2.075 -6.774 12.639 1.00 98.88 122 PHE A N 1
ATOM 934 C CA . PHE A 1 122 ? -3.443 -6.720 12.137 1.00 98.88 122 PHE A CA 1
ATOM 935 C C . PHE A 1 122 ? -3.659 -7.809 11.083 1.00 98.88 122 PHE A C 1
ATOM 937 O O . PHE A 1 122 ? -3.036 -7.795 10.022 1.00 98.88 122 PHE A O 1
ATOM 944 N N . ASP A 1 123 ? -4.554 -8.748 11.367 1.00 97.56 123 ASP A N 1
ATOM 945 C CA . ASP A 1 123 ? -4.915 -9.858 10.489 1.00 97.56 123 ASP A CA 1
ATOM 946 C C . ASP A 1 123 ? -6.373 -9.701 10.040 1.00 97.56 123 ASP A C 1
ATOM 948 O O . ASP A 1 123 ? -7.303 -9.771 10.847 1.00 97.56 123 ASP A O 1
ATOM 952 N N . GLY A 1 124 ? -6.590 -9.493 8.742 1.00 91.62 124 GLY A N 1
ATOM 953 C CA . GLY A 1 124 ? -7.931 -9.388 8.173 1.00 91.62 124 GLY A CA 1
ATOM 954 C C . GLY A 1 124 ? -8.734 -10.690 8.264 1.00 91.62 124 GLY A C 1
ATOM 955 O O . GLY A 1 124 ? -9.933 -10.670 8.016 1.00 91.62 124 GLY A O 1
ATOM 956 N N . GLY A 1 125 ? -8.125 -11.822 8.639 1.00 85.44 125 GLY A N 1
ATOM 957 C CA . GLY A 1 125 ? -8.854 -13.043 8.999 1.00 85.44 125 GLY A CA 1
ATOM 958 C C . GLY A 1 125 ? -9.643 -13.692 7.854 1.00 85.44 125 GLY A C 1
ATOM 959 O O . GLY A 1 125 ? -10.488 -14.544 8.110 1.00 85.44 125 GLY A O 1
ATOM 960 N N . GLY A 1 126 ? -9.383 -13.301 6.600 1.00 76.75 126 GLY A N 1
ATOM 961 C CA . GLY A 1 126 ? -10.181 -13.704 5.435 1.00 76.75 126 GLY A CA 1
ATOM 962 C C . GLY A 1 126 ? -11.431 -12.846 5.198 1.00 76.75 126 GLY A C 1
ATOM 963 O O . GLY A 1 126 ? -12.231 -13.175 4.325 1.00 76.75 126 GLY A O 1
ATOM 964 N N . HIS A 1 127 ? -11.584 -11.755 5.948 1.00 87.06 127 HIS A N 1
ATOM 965 C CA . HIS A 1 127 ? -12.657 -10.776 5.815 1.00 87.06 127 HIS A CA 1
ATOM 966 C C . HIS A 1 127 ? -12.212 -9.539 5.032 1.00 87.06 127 HIS A C 1
ATOM 968 O O . HIS A 1 127 ? -11.020 -9.307 4.803 1.00 87.06 127 HIS A O 1
ATOM 974 N N . PHE A 1 128 ? -13.185 -8.724 4.623 1.00 85.50 128 PHE A N 1
ATOM 975 C CA . PHE A 1 128 ? -12.927 -7.469 3.919 1.00 85.50 128 PHE A CA 1
ATOM 976 C C . PHE A 1 128 ? -13.411 -6.238 4.683 1.00 85.50 128 PHE A C 1
ATOM 978 O O . PHE A 1 128 ? -14.305 -6.312 5.524 1.00 85.50 128 PHE A O 1
ATOM 985 N N . ILE A 1 129 ? -12.834 -5.092 4.332 1.00 93.19 129 ILE A N 1
ATOM 986 C CA . ILE A 1 129 ? -13.332 -3.764 4.682 1.00 93.19 129 ILE A CA 1
ATOM 987 C C . ILE A 1 129 ? -13.947 -3.148 3.425 1.00 93.19 129 ILE A C 1
ATOM 989 O O . ILE A 1 129 ? -13.348 -3.168 2.346 1.00 93.19 129 ILE A O 1
ATOM 993 N N . ASP A 1 130 ? -15.143 -2.599 3.567 1.00 89.88 130 ASP A N 1
ATOM 994 C CA . ASP A 1 130 ? -15.879 -1.907 2.519 1.00 89.88 130 ASP A CA 1
ATOM 995 C C . ASP A 1 130 ? -16.198 -0.470 2.939 1.00 89.88 130 ASP A C 1
ATOM 997 O O . ASP A 1 130 ? -16.313 -0.181 4.129 1.00 89.88 130 ASP A O 1
ATOM 1001 N N . GLY A 1 131 ? -16.315 0.447 1.978 1.00 87.62 131 GLY A N 1
ATOM 1002 C CA . GLY A 1 131 ? -16.646 1.848 2.252 1.00 87.62 131 GLY A CA 1
ATOM 1003 C C . GLY A 1 131 ? -15.555 2.637 2.989 1.00 87.62 131 GLY A C 1
ATOM 1004 O O . GLY A 1 131 ? -15.868 3.536 3.767 1.00 87.62 131 GLY A O 1
ATOM 1005 N N . LEU A 1 132 ? -14.267 2.324 2.794 1.00 90.25 132 LEU A N 1
ATOM 1006 C CA . LEU A 1 132 ? -13.187 3.083 3.438 1.00 90.25 132 LEU A CA 1
ATOM 1007 C C . LEU A 1 132 ? -13.076 4.496 2.834 1.00 90.25 132 LEU A C 1
ATOM 1009 O O . LEU A 1 132 ? -12.592 4.669 1.713 1.00 90.25 132 LEU A O 1
ATOM 1013 N N . HIS A 1 133 ? -13.489 5.515 3.588 1.00 86.81 133 HIS A N 1
ATOM 1014 C CA . HIS A 1 133 ? -13.409 6.918 3.176 1.00 86.81 133 HIS A CA 1
ATOM 1015 C C . HIS A 1 133 ? -12.251 7.633 3.866 1.00 86.81 133 HIS A C 1
ATOM 1017 O O . HIS A 1 133 ? -12.359 8.044 5.020 1.00 86.81 133 HIS A O 1
ATOM 1023 N N . LEU A 1 134 ? -11.138 7.808 3.156 1.00 80.88 134 LEU A N 1
ATOM 1024 C CA . LEU A 1 134 ? -10.002 8.569 3.666 1.00 80.88 134 LEU A CA 1
ATOM 1025 C C . LEU A 1 134 ? -10.101 10.010 3.166 1.00 80.88 134 LEU A C 1
ATOM 1027 O O . LEU A 1 134 ? -10.067 10.266 1.960 1.00 80.88 134 LEU A O 1
ATOM 1031 N N . TYR A 1 135 ? -10.205 10.948 4.104 1.00 74.12 135 TYR A N 1
ATOM 1032 C CA . TYR A 1 135 ? -10.311 12.372 3.815 1.00 74.12 135 TYR A CA 1
ATOM 1033 C C . TYR A 1 135 ? -9.408 13.174 4.748 1.00 74.12 135 TYR A C 1
ATOM 1035 O O . TYR A 1 135 ? -9.305 12.874 5.937 1.00 74.12 135 TYR A O 1
ATOM 1043 N N . TYR A 1 136 ? -8.770 14.210 4.209 1.00 66.19 136 TYR A N 1
ATOM 1044 C CA . TYR A 1 136 ? -7.975 15.145 4.994 1.00 66.19 136 TYR A CA 1
ATOM 1045 C C . TYR A 1 136 ? -8.134 16.568 4.462 1.00 66.19 136 TYR A C 1
ATOM 1047 O O . TYR A 1 136 ? -7.905 16.824 3.279 1.00 66.19 136 TYR A O 1
ATOM 1055 N N . GLU A 1 137 ? -8.469 17.503 5.352 1.00 58.25 137 GLU A N 1
ATOM 1056 C CA . GLU A 1 137 ? -8.512 18.929 5.040 1.00 58.25 137 GLU A CA 1
ATOM 1057 C C . GLU A 1 137 ? -7.210 19.626 5.458 1.00 58.25 137 GLU A C 1
ATOM 1059 O O . GLU A 1 137 ? -6.830 19.660 6.631 1.00 58.25 137 GLU A O 1
ATOM 1064 N N . TYR A 1 138 ? -6.550 20.280 4.501 1.00 53.91 138 TYR A N 1
ATOM 1065 C CA . TYR A 1 138 ? -5.444 21.181 4.801 1.00 53.91 138 TYR A CA 1
ATOM 1066 C C . TYR A 1 138 ? -5.965 22.554 5.264 1.00 53.91 138 TYR A C 1
ATOM 1068 O O . TYR A 1 138 ? -6.154 23.465 4.460 1.00 53.91 138 TYR A O 1
ATOM 1076 N N . THR A 1 139 ? -6.134 22.748 6.574 1.00 52.84 139 THR A N 1
ATOM 1077 C CA . THR A 1 139 ? -6.560 24.040 7.165 1.00 52.84 139 THR A CA 1
ATOM 1078 C C . THR A 1 139 ? -5.406 25.038 7.382 1.00 52.84 139 THR A C 1
ATOM 1080 O O . THR A 1 139 ? -5.477 25.935 8.223 1.00 52.84 139 THR A O 1
ATOM 1083 N N . GLY A 1 140 ? -4.297 24.902 6.643 1.00 49.06 140 GLY A N 1
ATOM 1084 C CA . GLY A 1 140 ? -3.143 25.818 6.683 1.00 49.06 140 GLY A CA 1
ATOM 1085 C C . GLY A 1 140 ? -2.208 25.663 7.891 1.00 49.06 140 GLY A C 1
ATOM 1086 O O . GLY A 1 140 ? -1.023 25.953 7.768 1.00 49.06 140 GLY A O 1
ATOM 1087 N N . ASN A 1 141 ? -2.709 25.156 9.023 1.00 45.72 141 ASN A N 1
ATOM 1088 C CA . ASN A 1 141 ? -1.935 24.902 10.250 1.00 45.72 141 ASN A CA 1
ATOM 1089 C C . ASN A 1 141 ? -1.986 23.433 10.717 1.00 45.72 141 ASN A C 1
ATOM 1091 O O . ASN A 1 141 ? -1.423 23.106 11.761 1.00 45.72 141 ASN A O 1
ATOM 1095 N N . ALA A 1 142 ? -2.684 22.557 9.988 1.00 49.19 142 ALA A N 1
ATOM 1096 C CA . ALA A 1 142 ? -2.875 21.165 10.383 1.00 49.19 142 ALA A CA 1
ATOM 1097 C C . ALA A 1 142 ? -1.590 20.336 10.198 1.00 49.19 142 ALA A C 1
ATOM 1099 O O . ALA A 1 142 ? -0.898 20.448 9.181 1.00 49.19 142 ALA A O 1
ATOM 1100 N N . VAL A 1 143 ? -1.270 19.525 11.213 1.00 49.25 143 VAL A N 1
ATOM 1101 C CA . VAL A 1 143 ? -0.064 18.689 11.268 1.00 49.25 143 VAL A CA 1
ATOM 1102 C C . VAL A 1 143 ? -0.168 17.580 10.212 1.00 49.25 143 VAL A C 1
ATOM 1104 O O . VAL A 1 143 ? -1.179 16.881 10.192 1.00 49.25 143 VAL A O 1
ATOM 1107 N N . PRO A 1 144 ? 0.857 17.398 9.358 1.00 54.50 144 PRO A N 1
ATOM 1108 C CA . PRO A 1 144 ? 0.921 16.333 8.359 1.00 54.50 144 PRO A CA 1
ATOM 1109 C C . PRO A 1 144 ? 0.481 14.970 8.896 1.00 54.50 144 PRO A C 1
ATOM 1111 O O . PRO A 1 144 ? 1.030 14.512 9.899 1.00 54.50 144 PRO A O 1
ATOM 1114 N N . SER A 1 145 ? -0.438 14.293 8.206 1.00 66.06 145 SER A N 1
ATOM 1115 C CA . SER A 1 145 ? -0.690 12.870 8.437 1.00 66.06 145 SER A CA 1
ATOM 1116 C C . SER A 1 145 ? -0.348 12.081 7.180 1.00 66.06 145 SER A C 1
ATOM 1118 O O . SER A 1 145 ? -0.680 12.479 6.065 1.00 66.06 145 SER A O 1
ATOM 1120 N N . ASP A 1 146 ? 0.391 10.994 7.372 1.00 84.56 146 ASP A N 1
ATOM 1121 C CA . ASP A 1 146 ? 0.516 9.939 6.377 1.00 84.56 146 ASP A CA 1
ATOM 1122 C C . ASP A 1 146 ? -0.831 9.202 6.340 1.00 84.56 146 ASP A C 1
ATOM 1124 O O . ASP A 1 146 ? -1.430 8.955 7.391 1.00 84.56 146 ASP A O 1
ATOM 1128 N N . LEU A 1 147 ? -1.350 8.936 5.143 1.00 86.56 147 LEU A N 1
ATOM 1129 C CA . LEU A 1 147 ? -2.755 8.565 4.959 1.00 86.56 147 LEU A CA 1
ATOM 1130 C C . LEU A 1 147 ? -2.885 7.136 4.449 1.00 86.56 147 LEU A C 1
ATOM 1132 O O . LEU A 1 147 ? -2.232 6.755 3.481 1.00 86.56 147 LEU A O 1
ATOM 1136 N N . GLY A 1 148 ? -3.776 6.398 5.097 1.00 91.75 148 GLY A N 1
ATOM 1137 C CA . GLY A 1 148 ? -4.186 5.031 4.802 1.00 91.75 148 GLY A CA 1
ATOM 1138 C C . GLY A 1 148 ? -5.115 4.532 5.900 1.00 91.75 148 GLY A C 1
ATOM 1139 O O . GLY A 1 148 ? -5.382 5.273 6.852 1.00 91.75 148 GLY A O 1
ATOM 1140 N N . LEU A 1 149 ? -5.585 3.284 5.800 1.00 95.44 149 LEU A N 1
ATOM 1141 C CA . LEU A 1 149 ? -6.213 2.614 6.945 1.00 95.44 149 LEU A CA 1
ATOM 1142 C C . LEU A 1 149 ? -5.297 2.719 8.174 1.00 95.44 149 LEU A C 1
ATOM 1144 O O . LEU A 1 149 ? -5.750 3.084 9.257 1.00 95.44 149 LEU A O 1
ATOM 1148 N N . PHE A 1 150 ? -3.999 2.498 7.959 1.00 97.62 150 PHE A N 1
ATOM 1149 C CA . PHE A 1 150 ? -2.934 2.823 8.895 1.00 97.62 150 PHE A CA 1
ATOM 1150 C C . PHE A 1 150 ? -2.184 4.074 8.443 1.00 97.62 150 PHE A C 1
ATOM 1152 O O . PHE A 1 150 ? -1.776 4.189 7.287 1.00 97.62 150 PHE A O 1
ATOM 1159 N N . GLY A 1 151 ? -1.943 5.014 9.353 1.00 95.44 151 GLY A N 1
ATOM 1160 C CA . GLY A 1 151 ? -1.102 6.165 9.028 1.00 95.44 151 GLY A CA 1
ATOM 1161 C C . GLY A 1 151 ? 0.370 5.766 9.010 1.00 95.44 151 GLY A C 1
ATOM 1162 O O . GLY A 1 151 ? 1.099 6.062 8.063 1.00 95.44 151 GLY A O 1
ATOM 1163 N N . TYR A 1 152 ? 0.800 5.041 10.045 1.00 97.06 152 TYR A N 1
ATOM 1164 C CA . TYR A 1 152 ? 2.198 4.666 10.235 1.00 97.06 152 TYR A CA 1
ATOM 1165 C C . TYR A 1 152 ? 2.323 3.301 10.917 1.00 97.06 152 TYR A C 1
ATOM 1167 O O . TYR A 1 152 ? 2.024 3.166 12.105 1.00 97.06 152 TYR A O 1
ATOM 1175 N N . VAL A 1 153 ? 2.824 2.315 10.174 1.00 98.75 153 VAL A N 1
ATOM 1176 C CA . VAL A 1 153 ? 3.183 0.981 10.673 1.00 98.75 153 VAL A CA 1
ATOM 1177 C C . VAL A 1 153 ? 4.688 0.948 10.952 1.00 98.75 153 VAL A C 1
ATOM 1179 O O . VAL A 1 153 ? 5.483 1.388 10.119 1.00 98.75 153 VAL A O 1
ATOM 1182 N N . PHE A 1 154 ? 5.087 0.489 12.139 1.00 98.25 154 PHE A N 1
ATOM 1183 C CA . PHE A 1 154 ? 6.482 0.479 12.593 1.00 98.25 154 PHE A CA 1
ATOM 1184 C C . PHE A 1 154 ? 6.784 -0.813 13.351 1.00 98.25 154 PHE A C 1
ATOM 1186 O O . PHE A 1 154 ? 6.171 -1.044 14.383 1.00 98.25 154 PHE A O 1
ATOM 1193 N N . HIS A 1 155 ? 7.688 -1.666 12.860 1.00 97.81 155 HIS A N 1
ATOM 1194 C CA . HIS A 1 155 ? 7.841 -3.057 13.336 1.00 97.81 155 HIS A CA 1
ATOM 1195 C C . HIS A 1 155 ? 6.539 -3.890 13.343 1.00 97.81 155 HIS A C 1
ATOM 1197 O O . HIS A 1 155 ? 6.515 -4.993 13.884 1.00 97.81 155 HIS A O 1
ATOM 1203 N N . GLY A 1 156 ? 5.463 -3.374 12.749 1.00 98.50 156 GLY A N 1
ATOM 1204 C CA . GLY A 1 156 ? 4.142 -3.986 12.768 1.00 98.50 156 GLY A CA 1
ATOM 1205 C C . GLY A 1 156 ? 3.902 -4.868 11.551 1.00 98.50 156 GLY A C 1
ATOM 1206 O O . GLY A 1 156 ? 4.656 -4.857 10.575 1.00 98.50 156 GLY A O 1
ATOM 1207 N N . THR A 1 157 ? 2.813 -5.626 11.594 1.00 98.75 157 THR A N 1
ATOM 1208 C CA . THR A 1 157 ? 2.364 -6.461 10.476 1.00 98.75 157 THR A CA 1
ATOM 1209 C C . THR A 1 157 ? 0.919 -6.140 10.129 1.00 98.75 157 THR A C 1
ATOM 1211 O O . THR A 1 157 ? 0.071 -6.102 11.013 1.00 98.75 157 THR A O 1
ATOM 1214 N N . VAL A 1 158 ? 0.617 -5.960 8.845 1.00 98.75 158 VAL A N 1
ATOM 1215 C CA . VAL A 1 158 ? -0.755 -5.925 8.323 1.00 98.75 158 VAL A CA 1
ATOM 1216 C C . VAL A 1 158 ? -0.875 -7.017 7.276 1.00 98.75 158 VAL A C 1
ATOM 1218 O O . VAL A 1 158 ? -0.101 -7.033 6.316 1.00 98.75 158 VAL A O 1
ATOM 1221 N N . ARG A 1 159 ? -1.819 -7.943 7.461 1.00 92.94 159 ARG A N 1
ATOM 1222 C CA . ARG A 1 159 ? -1.955 -9.092 6.570 1.00 92.94 159 ARG A CA 1
ATOM 1223 C C . ARG A 1 159 ? -3.372 -9.563 6.310 1.00 92.94 159 ARG A C 1
ATOM 1225 O O . ARG A 1 159 ? -4.272 -9.292 7.099 1.00 92.94 159 ARG A O 1
ATOM 1232 N N . ASN A 1 160 ? -3.528 -10.337 5.236 1.00 82.56 160 ASN A N 1
ATOM 1233 C CA . ASN A 1 160 ? -4.767 -11.033 4.865 1.00 82.56 160 ASN A CA 1
ATOM 1234 C C . ASN A 1 160 ? -5.975 -10.092 4.772 1.00 82.56 160 ASN A C 1
ATOM 1236 O O . ASN A 1 160 ? -7.055 -10.417 5.267 1.00 82.56 160 ASN A O 1
ATOM 1240 N N . LEU A 1 161 ? -5.774 -8.908 4.195 1.00 86.62 161 LEU A N 1
ATOM 1241 C CA . LEU A 1 161 ? -6.756 -7.832 4.212 1.00 86.62 161 LEU A CA 1
ATOM 1242 C C . LEU A 1 161 ? -7.190 -7.448 2.800 1.00 86.62 161 LEU A C 1
ATOM 1244 O O . LEU A 1 161 ? -6.365 -7.079 1.968 1.00 86.62 161 LEU A O 1
ATOM 1248 N N . LEU A 1 162 ? -8.498 -7.461 2.561 1.00 85.31 162 LEU A N 1
ATOM 1249 C CA . LEU A 1 162 ? -9.111 -6.940 1.343 1.00 85.31 162 LEU A CA 1
ATOM 1250 C C . LEU A 1 162 ? -9.844 -5.624 1.634 1.00 85.31 162 LEU A C 1
ATOM 1252 O O . LEU A 1 162 ? -10.695 -5.576 2.520 1.00 85.31 162 LEU A O 1
ATOM 1256 N N . VAL A 1 163 ? -9.575 -4.583 0.845 1.00 88.12 163 VAL A N 1
ATOM 1257 C CA . VAL A 1 163 ? -10.382 -3.354 0.796 1.00 88.12 163 VAL A CA 1
ATOM 1258 C C . VAL A 1 163 ? -11.169 -3.335 -0.516 1.00 88.12 163 VAL A C 1
ATOM 1260 O O . VAL A 1 163 ? -10.581 -3.164 -1.587 1.00 88.12 163 VAL A O 1
ATOM 1263 N N . LYS A 1 164 ? -12.491 -3.545 -0.445 1.00 81.94 164 LYS A N 1
ATOM 1264 C CA . LYS A 1 164 ? -13.360 -3.711 -1.627 1.00 81.94 164 LYS A CA 1
ATOM 1265 C C . LYS A 1 164 ? -13.712 -2.390 -2.291 1.00 81.94 164 LYS A C 1
ATOM 1267 O O . LYS A 1 164 ? -13.456 -2.204 -3.477 1.00 81.94 164 LYS A O 1
ATOM 1272 N N . SER A 1 165 ? -14.303 -1.482 -1.530 1.00 72.88 165 SER A N 1
ATOM 1273 C CA . SER A 1 165 ? -14.655 -0.153 -1.999 1.00 72.88 165 SER A CA 1
ATOM 1274 C C . SER A 1 165 ? -14.290 0.901 -0.966 1.00 72.88 165 SER A C 1
ATOM 1276 O O . SER A 1 165 ? -13.952 0.625 0.187 1.00 72.88 165 SER A O 1
ATOM 1278 N N . GLY A 1 166 ? -14.309 2.139 -1.423 1.00 63.47 166 GLY A N 1
ATOM 1279 C CA . GLY A 1 166 ? -13.914 3.295 -0.654 1.00 63.47 166 GLY A CA 1
ATOM 1280 C C . GLY A 1 166 ? -13.723 4.485 -1.573 1.00 63.47 166 GLY A C 1
ATOM 1281 O O . GLY A 1 166 ? -13.723 4.362 -2.797 1.00 63.47 166 GLY A O 1
ATOM 1282 N N . SER A 1 167 ? -13.527 5.648 -0.985 1.00 59.44 167 SER A N 1
ATOM 1283 C CA . SER A 1 167 ? -13.110 6.828 -1.724 1.00 59.44 167 SER A CA 1
ATOM 1284 C C . SER A 1 167 ? -11.951 7.437 -0.972 1.00 59.44 167 SER A C 1
ATOM 1286 O O . SER A 1 167 ? -12.065 7.753 0.212 1.00 59.44 167 SER A O 1
ATOM 1288 N N . SER A 1 168 ? -10.824 7.590 -1.652 1.00 57.53 168 SER A N 1
ATOM 1289 C CA . SER A 1 168 ? -9.773 8.473 -1.179 1.00 57.53 168 SER A CA 1
ATOM 1290 C C . SER A 1 168 ? -9.809 9.724 -2.039 1.00 57.53 168 SER A C 1
ATOM 1292 O O . SER A 1 168 ? -9.697 9.651 -3.261 1.00 57.53 168 SER A O 1
ATOM 1294 N N . ALA A 1 169 ? -10.048 10.869 -1.411 1.00 51.44 169 ALA A N 1
ATOM 1295 C CA . ALA A 1 169 ? -10.038 12.161 -2.076 1.00 51.44 169 ALA A CA 1
ATOM 1296 C C . ALA A 1 169 ? -9.134 13.083 -1.268 1.00 51.44 169 ALA A C 1
ATOM 1298 O O . ALA A 1 169 ? -9.470 13.480 -0.153 1.00 51.44 169 ALA A O 1
ATOM 1299 N N . PHE A 1 170 ? -7.969 13.404 -1.829 1.00 58.16 170 PHE A N 1
ATOM 1300 C CA . PHE A 1 170 ? -6.989 14.237 -1.144 1.00 58.16 170 PHE A CA 1
ATOM 1301 C C . PHE A 1 170 ? -6.577 15.429 -1.993 1.00 58.16 170 PHE A C 1
ATOM 1303 O O . PHE A 1 170 ? -5.944 15.286 -3.040 1.00 58.16 170 PHE A O 1
ATOM 1310 N N . VAL A 1 171 ? -6.874 16.623 -1.485 1.00 48.28 171 VAL A N 1
ATOM 1311 C CA . VAL A 1 171 ? -6.410 17.890 -2.049 1.00 48.28 171 VAL A CA 1
ATOM 1312 C C . VAL A 1 171 ? -5.308 18.420 -1.145 1.00 48.28 171 VAL A C 1
ATOM 1314 O O . VAL A 1 171 ? -5.581 18.980 -0.085 1.00 48.28 171 VAL A O 1
ATOM 1317 N N . CYS A 1 172 ? -4.049 18.240 -1.547 1.00 49.12 172 CYS A N 1
ATOM 1318 C CA . CYS A 1 172 ? -2.914 18.705 -0.758 1.00 49.12 172 CYS A CA 1
ATOM 1319 C C . CYS A 1 172 ? -2.074 19.750 -1.494 1.00 49.12 172 CYS A C 1
ATOM 1321 O O . CYS A 1 172 ? -1.690 19.558 -2.644 1.00 49.12 172 CYS A O 1
ATOM 1323 N N . GLN A 1 173 ? -1.762 20.860 -0.812 1.00 47.25 173 GLN A N 1
ATOM 1324 C CA . GLN A 1 173 ? -1.037 21.995 -1.404 1.00 47.25 173 GLN A CA 1
ATOM 1325 C C . GLN A 1 173 ? 0.498 21.878 -1.314 1.00 47.25 173 GLN A C 1
ATOM 1327 O O . GLN A 1 173 ? 1.184 22.536 -2.092 1.00 47.25 173 GLN A O 1
ATOM 1332 N N . ASN A 1 174 ? 1.052 21.048 -0.413 1.00 54.12 174 ASN A N 1
ATOM 1333 C CA . ASN A 1 174 ? 2.505 20.841 -0.259 1.00 54.12 174 ASN A CA 1
ATOM 1334 C C . ASN A 1 174 ? 2.964 19.363 -0.406 1.00 54.12 174 ASN A C 1
ATOM 1336 O O . ASN A 1 174 ? 3.302 18.701 0.572 1.00 54.12 174 ASN A O 1
ATOM 1340 N N . PRO A 1 175 ? 2.985 18.835 -1.635 1.00 52.91 175 PRO A N 1
ATOM 1341 C CA . PRO A 1 175 ? 3.123 17.408 -1.936 1.00 52.91 175 PRO A CA 1
ATOM 1342 C C . PRO A 1 175 ? 4.386 16.688 -1.420 1.00 52.91 175 PRO A C 1
ATOM 1344 O O . PRO A 1 175 ? 4.394 15.463 -1.386 1.00 52.91 175 PRO A O 1
ATOM 1347 N N . GLU A 1 176 ? 5.457 17.392 -1.057 1.00 55.38 176 GLU A N 1
ATOM 1348 C CA . GLU A 1 176 ? 6.796 16.796 -0.885 1.00 55.38 176 GLU A CA 1
ATOM 1349 C C . GLU A 1 176 ? 7.026 16.059 0.448 1.00 55.38 176 GLU A C 1
ATOM 1351 O O . GLU A 1 176 ? 8.090 15.481 0.648 1.00 55.38 176 GLU A O 1
ATOM 1356 N N . GLN A 1 177 ? 6.060 16.058 1.374 1.00 61.25 177 GLN A N 1
ATOM 1357 C CA . GLN A 1 177 ? 6.250 15.490 2.721 1.00 61.25 177 GLN A CA 1
ATOM 1358 C C . GLN A 1 177 ? 5.257 14.390 3.105 1.00 61.25 177 GLN A C 1
ATOM 1360 O O . GLN A 1 177 ? 5.289 13.928 4.247 1.00 61.25 177 GLN A O 1
ATOM 1365 N N . TRP A 1 178 ? 4.364 13.984 2.199 1.00 77.19 178 TRP A N 1
ATOM 1366 C CA . TRP A 1 178 ? 3.191 13.189 2.567 1.00 77.19 178 TRP A CA 1
ATOM 1367 C C . TRP A 1 178 ? 3.054 11.939 1.717 1.00 77.19 178 TRP A C 1
ATOM 1369 O O . TRP A 1 178 ? 3.065 12.006 0.488 1.00 77.19 178 TRP A O 1
ATOM 1379 N N . TYR A 1 179 ? 2.883 10.814 2.404 1.00 87.12 179 TYR A N 1
ATOM 1380 C CA . TYR A 1 179 ? 2.752 9.501 1.797 1.00 87.12 179 TYR A CA 1
ATOM 1381 C C . TYR A 1 179 ? 1.323 9.003 1.958 1.00 87.12 179 TYR A C 1
ATOM 1383 O O . TYR A 1 179 ? 0.751 9.053 3.049 1.00 87.12 179 TYR A O 1
ATOM 1391 N N . GLN A 1 180 ? 0.738 8.563 0.848 1.00 87.81 180 GLN A N 1
ATOM 1392 C CA . GLN A 1 180 ? -0.644 8.101 0.791 1.00 87.81 180 GLN A CA 1
ATOM 1393 C C . GLN A 1 180 ? -0.661 6.683 0.231 1.00 87.81 180 GLN A C 1
ATOM 1395 O O . GLN A 1 180 ? -0.059 6.425 -0.808 1.00 87.81 180 GLN A O 1
ATOM 1400 N N . GLY A 1 181 ? -1.345 5.775 0.909 1.00 91.75 181 GLY A N 1
ATOM 1401 C CA . GLY A 1 181 ? -1.636 4.429 0.433 1.00 91.75 181 GLY A CA 1
ATOM 1402 C C . GLY A 1 181 ? -2.978 3.979 0.977 1.00 91.75 181 GLY A C 1
ATOM 1403 O O . GLY A 1 181 ? -3.419 4.487 2.000 1.00 91.75 181 GLY A O 1
ATOM 1404 N N . CYS A 1 182 ? -3.678 3.068 0.305 1.00 92.69 182 CYS A N 1
ATOM 1405 C CA . CYS A 1 182 ? -4.976 2.621 0.814 1.00 92.69 182 CYS A CA 1
ATOM 1406 C C . CYS A 1 182 ? -4.826 1.856 2.142 1.00 92.69 182 CYS A C 1
ATOM 1408 O O . CYS A 1 182 ? -5.547 2.128 3.102 1.00 92.69 182 CYS A O 1
ATOM 1410 N N . ILE A 1 183 ? -3.842 0.953 2.224 1.00 95.88 183 ILE A N 1
ATOM 1411 C CA . ILE A 1 183 ? -3.563 0.166 3.431 1.00 95.88 183 ILE A CA 1
ATOM 1412 C C . ILE A 1 183 ? -2.732 0.977 4.421 1.00 95.88 183 ILE A C 1
ATOM 1414 O O . ILE A 1 183 ? -3.110 1.081 5.585 1.00 95.88 183 ILE A O 1
ATOM 1418 N N . ALA A 1 184 ? -1.621 1.566 3.972 1.00 96.81 184 ALA A N 1
ATOM 1419 C CA . ALA A 1 184 ? -0.736 2.321 4.852 1.00 96.81 184 ALA A CA 1
ATOM 1420 C C . ALA A 1 184 ? -0.187 3.594 4.199 1.00 96.81 184 ALA A C 1
ATOM 1422 O O . ALA A 1 184 ? 0.258 3.577 3.053 1.00 96.81 184 ALA A O 1
ATOM 1423 N N . GLY A 1 185 ? -0.119 4.684 4.960 1.00 95.06 185 GLY A N 1
ATOM 1424 C CA . GLY A 1 185 ? 0.669 5.851 4.566 1.00 95.06 185 GLY A CA 1
ATOM 1425 C C . GLY A 1 185 ? 2.160 5.510 4.544 1.00 95.06 185 GLY A C 1
ATOM 1426 O O . GLY A 1 185 ? 2.827 5.662 3.519 1.00 95.06 185 GLY A O 1
ATOM 1427 N N . ILE A 1 186 ? 2.664 4.975 5.659 1.00 96.94 186 ILE A N 1
ATOM 1428 C CA . ILE A 1 186 ? 4.049 4.515 5.814 1.00 96.94 186 ILE A CA 1
ATOM 1429 C C . ILE A 1 186 ? 4.096 3.106 6.411 1.00 96.94 186 ILE A C 1
ATOM 1431 O O . ILE A 1 186 ? 3.444 2.833 7.417 1.00 96.94 186 ILE A O 1
ATOM 1435 N N . SER A 1 187 ? 4.939 2.257 5.825 1.00 98.50 187 SER A N 1
ATOM 1436 C CA . SER A 1 187 ? 5.453 1.010 6.397 1.00 98.50 187 SER A CA 1
ATOM 1437 C C . SER A 1 187 ? 6.949 1.185 6.661 1.00 98.50 187 SER A C 1
ATOM 1439 O O . SER A 1 187 ? 7.696 1.500 5.732 1.00 98.50 187 SER A O 1
ATOM 1441 N N . ASP A 1 188 ? 7.386 1.061 7.915 1.00 98.12 188 ASP A N 1
ATOM 1442 C CA . ASP A 1 188 ? 8.744 1.432 8.326 1.00 98.12 188 ASP A CA 1
ATOM 1443 C C . ASP A 1 188 ? 9.391 0.445 9.301 1.00 98.12 188 ASP A C 1
ATOM 1445 O O . ASP A 1 188 ? 8.705 -0.200 10.092 1.00 98.12 188 ASP A O 1
ATOM 1449 N N . SER A 1 189 ? 10.723 0.394 9.296 1.00 96.12 189 SER A N 1
ATOM 1450 C CA . SER A 1 189 ? 11.545 -0.377 10.233 1.00 96.12 189 SER A CA 1
ATOM 1451 C C . SER A 1 189 ? 11.078 -1.820 10.414 1.00 96.12 189 SER A C 1
ATOM 1453 O O . SER A 1 189 ? 10.485 -2.165 11.430 1.00 96.12 189 SER A O 1
ATOM 1455 N N . LEU A 1 190 ? 11.391 -2.689 9.454 1.00 96.94 190 LEU A N 1
ATOM 1456 C CA . LEU A 1 190 ? 11.074 -4.121 9.500 1.00 96.94 190 LEU A CA 1
ATOM 1457 C C . LEU A 1 190 ? 9.570 -4.417 9.607 1.00 96.94 190 LEU A C 1
ATOM 1459 O O . LEU A 1 190 ? 9.185 -5.466 10.120 1.00 96.94 190 LEU A O 1
ATOM 1463 N N . SER A 1 191 ? 8.724 -3.500 9.136 1.00 98.81 191 SER A N 1
ATOM 1464 C CA . SER A 1 191 ? 7.290 -3.754 9.023 1.00 98.81 191 SER A CA 1
ATOM 1465 C C . SER A 1 191 ? 6.997 -4.711 7.867 1.00 98.81 191 SER A C 1
ATOM 1467 O O . SER A 1 191 ? 7.774 -4.824 6.910 1.00 98.81 191 SER A O 1
ATOM 1469 N N . LEU A 1 192 ? 5.850 -5.381 7.946 1.00 98.56 192 LEU A N 1
ATOM 1470 C CA . LEU A 1 192 ? 5.382 -6.323 6.937 1.00 98.56 192 LEU A CA 1
ATOM 1471 C C . LEU A 1 192 ? 3.957 -5.986 6.490 1.00 98.56 192 LEU A C 1
ATOM 1473 O O . LEU A 1 192 ? 3.026 -6.014 7.291 1.00 98.56 192 LEU A O 1
ATOM 1477 N N . ILE A 1 193 ? 3.782 -5.731 5.196 1.00 98.56 193 ILE A N 1
ATOM 1478 C CA . ILE A 1 193 ? 2.471 -5.702 4.541 1.00 98.56 193 ILE A CA 1
ATOM 1479 C C . ILE A 1 193 ? 2.388 -6.940 3.646 1.00 98.56 193 ILE A C 1
ATOM 1481 O O . ILE A 1 193 ? 3.147 -7.052 2.685 1.00 98.56 193 ILE A O 1
ATOM 1485 N N . ASP A 1 194 ? 1.524 -7.896 3.984 1.00 93.06 194 ASP A N 1
ATOM 1486 C CA . ASP A 1 194 ? 1.523 -9.228 3.362 1.00 93.06 194 ASP A CA 1
ATOM 1487 C C . ASP A 1 194 ? 0.118 -9.699 2.996 1.00 93.06 194 ASP A C 1
ATOM 1489 O O . ASP A 1 194 ? -0.781 -9.679 3.828 1.00 93.06 194 ASP A O 1
ATOM 1493 N N . ASN A 1 195 ? -0.075 -10.202 1.781 1.00 80.12 195 ASN A N 1
ATOM 1494 C CA . ASN A 1 195 ? -1.362 -10.758 1.356 1.00 80.12 195 ASN A CA 1
ATOM 1495 C C . ASN A 1 195 ? -2.518 -9.746 1.506 1.00 80.12 195 ASN A C 1
ATOM 1497 O O . ASN A 1 195 ? -3.558 -10.037 2.102 1.00 80.12 195 ASN A O 1
ATOM 1501 N N . CYS A 1 196 ? -2.303 -8.525 1.007 1.00 85.88 196 CYS A N 1
ATOM 1502 C CA . CYS A 1 196 ? -3.285 -7.445 1.041 1.00 85.88 196 CYS A CA 1
ATOM 1503 C C . CYS A 1 196 ? -3.746 -7.070 -0.369 1.00 85.88 196 CYS A C 1
ATOM 1505 O O . CYS A 1 196 ? -2.945 -6.982 -1.301 1.00 85.88 196 CYS A O 1
ATOM 1507 N N . MET A 1 197 ? -5.036 -6.786 -0.518 1.00 84.31 197 MET A N 1
ATOM 1508 C CA . MET A 1 197 ? -5.635 -6.412 -1.792 1.00 84.31 197 MET A CA 1
ATOM 1509 C C . MET A 1 197 ? -6.473 -5.149 -1.677 1.00 84.31 197 MET A C 1
ATOM 1511 O O . MET A 1 197 ? -7.217 -4.958 -0.717 1.00 84.31 197 MET A O 1
ATOM 1515 N N . VAL A 1 198 ? -6.385 -4.308 -2.701 1.00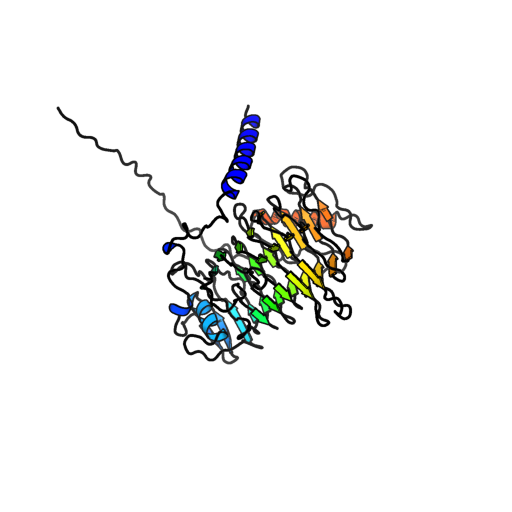 86.12 198 VAL A N 1
ATOM 1516 C CA . VAL A 1 198 ? -7.178 -3.089 -2.826 1.00 86.12 198 VAL A CA 1
ATOM 1517 C C . VAL A 1 198 ? -7.895 -3.107 -4.168 1.00 86.12 198 VAL A C 1
ATOM 1519 O O . VAL A 1 198 ? -7.263 -3.152 -5.220 1.00 86.12 198 VAL A O 1
ATOM 1522 N N . MET A 1 199 ? -9.225 -3.057 -4.120 1.00 82.25 199 MET A N 1
ATOM 1523 C CA . MET A 1 199 ? -10.106 -3.042 -5.293 1.00 82.25 199 MET A CA 1
ATOM 1524 C C . MET A 1 199 ? -10.846 -1.710 -5.448 1.00 82.25 199 MET A C 1
ATOM 1526 O O . MET A 1 199 ? -11.790 -1.591 -6.227 1.00 82.25 199 MET A O 1
ATOM 1530 N N . THR A 1 200 ? -10.425 -0.682 -4.716 1.00 78.94 200 THR A N 1
ATOM 1531 C CA . THR A 1 200 ? -11.079 0.620 -4.771 1.00 78.94 200 THR A CA 1
ATOM 1532 C C . THR A 1 200 ? -10.348 1.615 -5.659 1.00 78.94 200 THR A C 1
ATOM 1534 O O . THR A 1 200 ? -9.141 1.530 -5.872 1.00 78.94 200 THR A O 1
ATOM 1537 N N . ARG A 1 201 ? -11.093 2.607 -6.148 1.00 80.00 201 ARG A N 1
ATOM 1538 C CA . ARG A 1 201 ? -10.528 3.780 -6.804 1.00 80.00 201 ARG A CA 1
ATOM 1539 C C . ARG A 1 201 ? -9.797 4.650 -5.783 1.00 80.00 201 ARG A C 1
ATOM 1541 O O . ARG A 1 201 ? -10.375 5.054 -4.776 1.00 80.00 201 ARG A O 1
ATOM 1548 N N . MET A 1 202 ? -8.567 5.029 -6.112 1.00 80.00 202 MET A N 1
ATOM 1549 C CA . MET A 1 202 ? -7.788 5.998 -5.345 1.00 80.00 202 MET A CA 1
ATOM 1550 C C . MET A 1 202 ? -7.674 7.341 -6.081 1.00 80.00 202 MET A C 1
ATOM 1552 O O . MET A 1 202 ? -7.504 7.361 -7.301 1.00 80.00 202 MET A O 1
ATOM 1556 N N . SER A 1 203 ? -7.752 8.460 -5.352 1.00 79.31 203 SER A N 1
ATOM 1557 C CA . SER A 1 203 ? -7.462 9.807 -5.869 1.00 79.31 203 SER A CA 1
ATOM 1558 C C . SER A 1 203 ? -6.507 10.544 -4.932 1.00 79.31 203 SER A C 1
ATOM 1560 O O . SER A 1 203 ? -6.912 11.197 -3.967 1.00 79.31 203 SER A O 1
ATOM 1562 N N . VAL A 1 204 ? -5.215 10.435 -5.234 1.00 76.50 204 VAL A N 1
ATOM 1563 C CA . VAL A 1 204 ? -4.103 10.874 -4.376 1.00 76.50 204 VAL A CA 1
ATOM 1564 C C . VAL A 1 204 ? -3.305 11.993 -5.029 1.00 76.50 204 VAL A C 1
ATOM 1566 O O . VAL A 1 204 ? -3.285 12.123 -6.248 1.00 76.50 204 VAL A O 1
ATOM 1569 N N . THR A 1 205 ? -2.589 12.793 -4.235 1.00 77.00 205 THR A N 1
ATOM 1570 C CA . THR A 1 205 ? -1.599 13.732 -4.799 1.00 77.00 205 THR A CA 1
ATOM 1571 C C . THR A 1 205 ? -0.263 13.026 -5.036 1.00 77.00 205 THR A C 1
ATOM 1573 O O . THR A 1 205 ? 0.234 13.016 -6.157 1.00 77.00 205 THR A O 1
ATOM 1576 N N . ASN A 1 206 ? 0.294 12.398 -3.999 1.00 81.19 206 ASN A N 1
ATOM 1577 C CA . ASN A 1 206 ? 1.402 11.456 -4.120 1.00 81.19 206 ASN A CA 1
ATOM 1578 C C . ASN A 1 206 ? 1.025 10.193 -3.367 1.00 81.19 206 ASN A C 1
ATOM 1580 O O . ASN A 1 206 ? 0.718 10.280 -2.176 1.00 81.19 206 ASN A O 1
ATOM 1584 N N . GLY A 1 207 ? 1.057 9.036 -4.019 1.00 86.25 207 GLY A N 1
ATOM 1585 C CA . GLY A 1 207 ? 0.672 7.823 -3.318 1.00 86.25 207 GLY A CA 1
ATOM 1586 C C . GLY A 1 207 ? 0.915 6.522 -4.054 1.00 86.25 207 GLY A C 1
ATOM 1587 O O . GLY A 1 207 ? 1.100 6.490 -5.271 1.00 86.25 207 GLY A O 1
ATOM 1588 N N . GLY A 1 208 ? 0.946 5.459 -3.260 1.00 91.56 208 GLY A N 1
ATOM 1589 C CA . GLY A 1 208 ? 0.876 4.090 -3.729 1.00 91.56 208 GLY A CA 1
ATOM 1590 C C . GLY A 1 208 ? -0.560 3.579 -3.700 1.00 91.56 208 GLY A C 1
ATOM 1591 O O . GLY A 1 208 ? -1.358 4.045 -2.888 1.00 91.56 208 GLY A O 1
ATOM 1592 N N . GLY A 1 209 ? -0.907 2.600 -4.531 1.00 91.31 209 GLY A N 1
ATOM 1593 C CA . GLY A 1 209 ? -2.214 1.944 -4.416 1.00 91.31 209 GLY A CA 1
ATOM 1594 C C . GLY A 1 209 ? -2.385 1.219 -3.074 1.00 91.31 209 GLY A C 1
ATOM 1595 O O . GLY A 1 209 ? -3.452 1.286 -2.464 1.00 91.31 209 GLY A O 1
ATOM 1596 N N . ILE A 1 210 ? -1.315 0.598 -2.559 1.00 94.62 210 ILE A N 1
ATOM 1597 C CA . ILE A 1 210 ? -1.304 -0.125 -1.276 1.00 94.62 210 ILE A CA 1
ATOM 1598 C C . ILE A 1 210 ? -0.631 0.705 -0.181 1.00 94.62 210 ILE A C 1
ATOM 1600 O O . ILE A 1 210 ? -1.250 0.972 0.851 1.00 94.62 210 ILE A O 1
ATOM 1604 N N . VAL A 1 211 ? 0.618 1.131 -0.405 1.00 97.38 211 VAL A N 1
ATOM 1605 C CA . VAL A 1 211 ? 1.443 1.827 0.597 1.00 97.38 211 VAL A CA 1
ATOM 1606 C C . VAL A 1 211 ? 2.031 3.114 0.029 1.00 97.38 211 VAL A C 1
ATOM 1608 O O . VAL A 1 211 ? 2.597 3.110 -1.054 1.00 97.38 211 VAL A O 1
ATOM 1611 N N . GLY A 1 212 ? 1.987 4.224 0.759 1.00 95.38 212 GLY A N 1
ATOM 1612 C CA . GLY A 1 212 ? 2.661 5.447 0.317 1.00 95.38 212 GLY A CA 1
ATOM 1613 C C . GLY A 1 212 ? 4.188 5.302 0.297 1.00 95.38 212 GLY A C 1
ATOM 1614 O O . GLY A 1 212 ? 4.824 5.419 -0.748 1.00 95.38 212 GLY A O 1
ATOM 1615 N N . MET A 1 213 ? 4.794 5.011 1.443 1.00 96.69 213 MET A N 1
ATOM 1616 C CA . MET A 1 213 ? 6.232 4.751 1.554 1.00 96.69 213 MET A CA 1
ATOM 1617 C C . MET A 1 213 ? 6.490 3.431 2.269 1.00 96.69 213 MET A C 1
ATOM 1619 O O . MET A 1 213 ? 6.086 3.249 3.413 1.00 96.69 213 MET A O 1
ATOM 1623 N N . ASN A 1 214 ? 7.225 2.548 1.602 1.00 98.62 214 ASN A N 1
ATOM 1624 C CA . ASN A 1 214 ? 7.883 1.402 2.201 1.00 98.62 214 ASN A CA 1
ATOM 1625 C C . ASN A 1 214 ? 9.330 1.780 2.507 1.00 98.62 214 ASN A C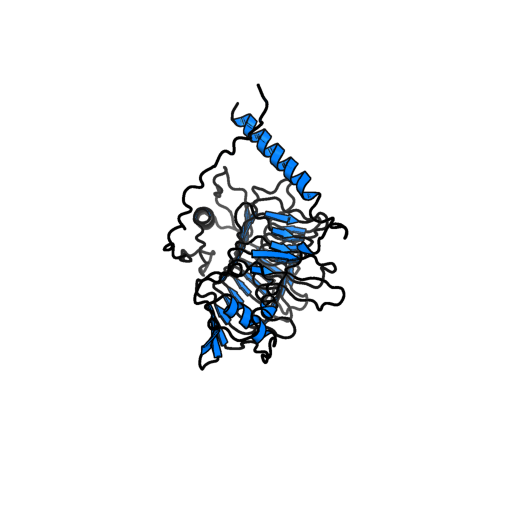 1
ATOM 1627 O O . ASN A 1 214 ? 10.108 2.026 1.587 1.00 98.62 214 ASN A O 1
ATOM 1631 N N . ARG A 1 215 ? 9.700 1.844 3.782 1.00 98.06 215 ARG A N 1
ATOM 1632 C CA . ARG A 1 215 ? 11.066 2.138 4.210 1.00 98.06 215 ARG A CA 1
ATOM 1633 C C . ARG A 1 215 ? 11.595 0.997 5.060 1.00 98.06 215 ARG A C 1
ATOM 1635 O O . ARG A 1 215 ? 10.986 0.641 6.065 1.00 98.06 215 ARG A O 1
ATOM 1642 N N . ASN A 1 216 ? 12.734 0.429 4.671 1.00 98.19 216 ASN A N 1
ATOM 1643 C CA . ASN A 1 216 ? 13.406 -0.640 5.425 1.00 98.19 216 ASN A CA 1
ATOM 1644 C C . ASN A 1 216 ? 12.470 -1.795 5.832 1.00 98.19 216 ASN A C 1
ATOM 1646 O O . ASN A 1 216 ? 12.579 -2.330 6.934 1.00 98.19 216 ASN A O 1
ATOM 1650 N N . SER A 1 217 ? 11.485 -2.094 4.987 1.00 98.75 217 SER A N 1
ATOM 1651 C CA . SER A 1 217 ? 10.330 -2.942 5.291 1.00 98.75 217 SER A CA 1
ATOM 1652 C C . SER A 1 217 ? 9.956 -3.774 4.067 1.00 98.75 217 SER A C 1
ATOM 1654 O O . SER A 1 217 ? 10.525 -3.589 2.988 1.00 98.75 217 SER A O 1
ATOM 1656 N N . THR A 1 218 ? 9.028 -4.716 4.227 1.00 98.56 218 THR A N 1
ATOM 1657 C CA . THR A 1 218 ? 8.606 -5.620 3.148 1.00 98.56 218 THR A CA 1
ATOM 1658 C C . THR A 1 218 ? 7.133 -5.419 2.806 1.00 98.56 218 THR A C 1
ATOM 1660 O O . THR A 1 218 ? 6.274 -5.466 3.686 1.00 98.56 218 THR A O 1
ATOM 1663 N N . ILE A 1 219 ? 6.838 -5.262 1.516 1.00 98.50 219 ILE A N 1
ATOM 1664 C CA . ILE A 1 219 ? 5.503 -5.447 0.942 1.00 98.50 219 ILE A CA 1
ATOM 1665 C C . ILE A 1 219 ? 5.559 -6.697 0.078 1.00 98.50 219 ILE A C 1
ATOM 1667 O O . ILE A 1 219 ? 6.376 -6.770 -0.840 1.00 98.50 219 ILE A O 1
ATOM 1671 N N . ARG A 1 220 ? 4.701 -7.681 0.346 1.00 91.12 220 ARG A N 1
ATOM 1672 C CA . ARG A 1 220 ? 4.672 -8.896 -0.466 1.00 91.12 220 ARG A CA 1
ATOM 1673 C C . ARG A 1 220 ? 3.286 -9.472 -0.671 1.00 91.12 220 ARG A C 1
ATOM 1675 O O . ARG A 1 220 ? 2.389 -9.249 0.136 1.00 91.12 220 ARG A O 1
ATOM 1682 N N . ASN A 1 221 ? 3.117 -10.240 -1.745 1.00 78.88 221 ASN A N 1
ATOM 1683 C CA . ASN A 1 221 ? 1.861 -10.931 -2.056 1.00 78.88 221 ASN A CA 1
ATOM 1684 C C . ASN A 1 221 ? 0.658 -9.973 -2.139 1.00 78.88 221 ASN A C 1
ATOM 1686 O O . ASN A 1 221 ? -0.451 -10.340 -1.763 1.00 78.88 221 ASN A O 1
ATOM 1690 N N . CYS A 1 222 ? 0.874 -8.725 -2.562 1.00 84.12 222 CYS A N 1
ATOM 1691 C CA . CYS A 1 222 ? -0.163 -7.695 -2.564 1.00 84.12 222 CYS A CA 1
ATOM 1692 C C . CYS A 1 222 ? -0.656 -7.380 -3.976 1.00 84.12 222 CYS A C 1
ATOM 1694 O O . CYS A 1 222 ? 0.095 -7.489 -4.946 1.00 84.12 222 CYS A O 1
ATOM 1696 N N . ALA A 1 223 ? -1.904 -6.928 -4.090 1.00 85.44 223 ALA A N 1
ATOM 1697 C CA . ALA A 1 223 ? -2.473 -6.534 -5.372 1.00 85.44 223 ALA A CA 1
ATOM 1698 C C . ALA A 1 223 ? -3.301 -5.252 -5.283 1.00 85.44 223 ALA A C 1
ATOM 1700 O O . ALA A 1 223 ? -4.162 -5.115 -4.414 1.00 85.44 223 ALA A O 1
ATOM 1701 N N . TYR A 1 224 ? -3.082 -4.338 -6.224 1.00 87.75 224 TYR A N 1
ATOM 1702 C CA . TYR A 1 224 ? -4.005 -3.238 -6.485 1.00 87.75 224 TYR A CA 1
ATOM 1703 C C . TYR A 1 224 ? -4.715 -3.530 -7.804 1.00 87.75 224 TYR A C 1
ATOM 1705 O O . TYR A 1 224 ? -4.082 -3.544 -8.857 1.00 87.75 224 TYR A O 1
ATOM 1713 N N . ALA A 1 225 ? -6.011 -3.818 -7.733 1.00 81.19 225 ALA A N 1
ATOM 1714 C CA . ALA A 1 225 ? -6.799 -4.264 -8.874 1.00 81.19 225 ALA A CA 1
ATOM 1715 C C . ALA A 1 225 ? -8.253 -3.791 -8.750 1.00 81.19 225 ALA A C 1
ATOM 1717 O O . ALA A 1 225 ? -9.145 -4.564 -8.386 1.00 81.19 225 ALA A O 1
ATOM 1718 N N . PRO A 1 226 ? -8.521 -2.501 -9.001 1.00 76.94 226 PRO A N 1
ATOM 1719 C CA . PRO A 1 226 ? -9.873 -1.993 -8.979 1.00 76.94 226 PRO A CA 1
ATOM 1720 C C . PRO A 1 226 ? -10.672 -2.504 -10.197 1.00 76.94 226 PRO A C 1
ATOM 1722 O O . PRO A 1 226 ? -10.087 -2.927 -11.198 1.00 76.94 226 PRO A O 1
ATOM 1725 N N . PRO A 1 227 ? -12.017 -2.468 -10.145 1.00 74.06 227 PRO A N 1
ATOM 1726 C CA . PRO A 1 227 ? -12.876 -2.775 -11.288 1.00 74.06 227 PRO A CA 1
ATOM 1727 C C . PRO A 1 227 ? -12.471 -2.017 -12.563 1.00 74.06 227 PRO A C 1
ATOM 1729 O O . PRO A 1 227 ? -11.985 -0.896 -12.480 1.00 74.06 227 PRO A O 1
ATOM 1732 N N . VAL A 1 228 ? -12.728 -2.603 -13.739 1.00 60.41 228 VAL A N 1
ATOM 1733 C CA . VAL A 1 228 ? -12.230 -2.173 -15.073 1.00 60.41 228 VAL A CA 1
ATOM 1734 C C . VAL A 1 228 ? -12.423 -0.677 -15.393 1.00 60.41 228 VAL A C 1
ATOM 1736 O O . VAL A 1 228 ? -11.620 -0.100 -16.121 1.00 60.41 228 VAL A O 1
ATOM 1739 N N . ASP A 1 229 ? -13.452 -0.036 -14.834 1.00 63.47 229 ASP A N 1
ATOM 1740 C CA . ASP A 1 229 ? -13.778 1.376 -15.083 1.00 63.47 229 ASP A CA 1
ATOM 1741 C C . ASP A 1 229 ? -13.186 2.349 -14.043 1.00 63.47 229 ASP A C 1
ATOM 1743 O O . ASP A 1 229 ? -13.370 3.566 -14.138 1.00 63.47 229 ASP A O 1
ATOM 1747 N N . ASN A 1 230 ? -12.482 1.835 -13.034 1.00 61.78 230 ASN A N 1
ATOM 1748 C CA . ASN A 1 230 ? -11.893 2.635 -11.972 1.00 61.78 230 ASN A CA 1
ATOM 1749 C C . ASN A 1 230 ? -10.441 2.984 -12.295 1.00 61.78 230 ASN A C 1
ATOM 1751 O O . ASN A 1 230 ? -9.553 2.137 -12.350 1.00 61.78 230 ASN A O 1
ATOM 1755 N N . THR A 1 231 ? -10.195 4.281 -12.425 1.00 65.75 231 THR A N 1
ATOM 1756 C CA . THR A 1 231 ? -8.857 4.824 -12.628 1.00 65.75 231 THR A CA 1
ATOM 1757 C C . THR A 1 231 ? -8.209 5.214 -11.307 1.00 65.75 231 THR A C 1
ATOM 1759 O O . THR A 1 231 ? -8.810 5.955 -10.526 1.00 65.75 231 THR A O 1
ATOM 1762 N N . PHE A 1 232 ? -6.953 4.821 -11.103 1.00 71.12 232 PHE A N 1
ATOM 1763 C CA . PHE A 1 232 ? -6.094 5.413 -10.087 1.00 71.12 232 PHE A CA 1
ATOM 1764 C C . PHE A 1 232 ? -5.701 6.838 -10.503 1.00 71.12 232 PHE A C 1
ATOM 1766 O O . PHE A 1 232 ? -4.924 7.037 -11.435 1.00 71.12 232 PHE A O 1
ATOM 1773 N N . LEU A 1 233 ? -6.273 7.842 -9.837 1.00 62.28 233 LEU A N 1
ATOM 1774 C CA . LEU A 1 233 ? -5.959 9.240 -10.106 1.00 62.28 233 LEU A CA 1
ATOM 1775 C C . LEU A 1 233 ? -4.791 9.718 -9.253 1.00 62.28 233 LEU A C 1
ATOM 1777 O O . LEU A 1 233 ? -4.820 9.610 -8.024 1.00 62.28 233 LEU A O 1
ATOM 1781 N N . VAL A 1 234 ? -3.802 10.310 -9.915 1.00 63.62 234 VAL A N 1
ATOM 1782 C CA . VAL A 1 234 ? -2.570 10.778 -9.286 1.00 63.62 234 VAL A CA 1
ATOM 1783 C C . VAL A 1 234 ? -2.334 12.251 -9.621 1.00 63.62 234 VAL A C 1
ATOM 1785 O O . VAL A 1 234 ? -2.284 12.669 -10.774 1.00 63.62 234 VAL A O 1
ATOM 1788 N N . GLY A 1 235 ? -2.170 13.077 -8.591 1.00 62.38 235 GLY A N 1
ATOM 1789 C CA . GLY A 1 235 ? -1.936 14.511 -8.747 1.00 62.38 235 GLY A CA 1
ATOM 1790 C C . GLY A 1 235 ? -0.496 14.873 -9.130 1.00 62.38 235 GLY A C 1
ATOM 1791 O O . GLY A 1 235 ? -0.292 15.889 -9.801 1.00 62.38 235 GLY A O 1
ATOM 1792 N N . ARG A 1 236 ? 0.508 14.092 -8.696 1.00 76.50 236 ARG A N 1
ATOM 1793 C CA . ARG A 1 236 ? 1.939 14.393 -8.897 1.00 76.50 236 ARG A CA 1
ATOM 1794 C C . ARG A 1 236 ? 2.895 13.220 -9.087 1.00 76.50 236 ARG A C 1
ATOM 1796 O O . ARG A 1 236 ? 3.717 13.311 -9.991 1.00 76.50 236 ARG A O 1
ATOM 1803 N N . ASN A 1 237 ? 2.878 12.208 -8.227 1.00 86.50 237 ASN A N 1
ATOM 1804 C CA . ASN A 1 237 ? 3.709 11.011 -8.388 1.00 86.50 237 ASN A CA 1
ATOM 1805 C C . ASN A 1 237 ? 2.934 9.792 -7.897 1.00 86.50 237 ASN A C 1
ATOM 1807 O O . ASN A 1 237 ? 2.274 9.862 -6.857 1.00 86.50 237 ASN A O 1
ATOM 1811 N N . GLY A 1 238 ? 3.011 8.686 -8.629 1.00 87.81 238 GLY A N 1
ATOM 1812 C CA . GLY A 1 238 ? 2.162 7.527 -8.369 1.00 87.81 238 GLY A CA 1
ATOM 1813 C C . GLY A 1 238 ? 2.886 6.214 -8.570 1.00 87.81 238 GLY A C 1
ATOM 1814 O O . GLY A 1 238 ? 3.647 6.068 -9.524 1.00 87.81 238 GLY A O 1
ATOM 1815 N N . GLY A 1 239 ? 2.626 5.260 -7.680 1.00 92.19 239 GLY A N 1
ATOM 1816 C CA . GLY A 1 239 ? 3.046 3.875 -7.849 1.00 92.19 239 GLY A CA 1
ATOM 1817 C C . GLY A 1 239 ? 1.875 2.921 -7.657 1.00 92.19 239 GLY A C 1
ATOM 1818 O O . GLY A 1 239 ? 1.155 3.047 -6.672 1.00 92.19 239 GLY A O 1
ATOM 1819 N N . GLY A 1 240 ? 1.651 1.965 -8.552 1.00 91.81 240 GLY A N 1
ATOM 1820 C CA . GLY A 1 240 ? 0.486 1.083 -8.437 1.00 91.81 240 GLY A CA 1
ATOM 1821 C C . GLY A 1 240 ? 0.428 0.281 -7.129 1.00 91.81 240 GLY A C 1
ATOM 1822 O O . GLY A 1 240 ? -0.642 0.132 -6.545 1.00 91.81 240 GLY A O 1
ATOM 1823 N N . ILE A 1 241 ? 1.578 -0.142 -6.596 1.00 95.56 241 ILE A N 1
ATOM 1824 C CA . ILE A 1 241 ? 1.693 -0.778 -5.275 1.00 95.56 241 ILE A CA 1
ATOM 1825 C C . ILE A 1 241 ? 2.203 0.215 -4.239 1.00 95.56 241 ILE A C 1
ATOM 1827 O O . ILE A 1 241 ? 1.543 0.432 -3.217 1.00 95.56 241 ILE A O 1
ATOM 1831 N N . ALA A 1 242 ? 3.354 0.834 -4.508 1.00 97.44 242 ALA A N 1
ATOM 1832 C CA . ALA A 1 242 ? 3.961 1.791 -3.597 1.00 97.44 242 ALA A CA 1
ATOM 1833 C C . ALA A 1 242 ? 4.478 3.034 -4.307 1.00 97.44 242 ALA A C 1
ATOM 1835 O O . ALA A 1 242 ? 5.108 2.934 -5.354 1.00 97.44 242 ALA A O 1
ATOM 1836 N N . LEU A 1 243 ? 4.301 4.216 -3.717 1.00 95.00 243 LEU A N 1
ATOM 1837 C CA . LEU A 1 243 ? 4.955 5.405 -4.265 1.00 95.00 243 LEU A CA 1
ATOM 1838 C C . LEU A 1 243 ? 6.474 5.302 -4.094 1.00 95.00 243 LEU A C 1
ATOM 1840 O O . LEU A 1 243 ? 7.207 5.534 -5.048 1.00 95.00 243 LEU A O 1
ATOM 1844 N N . ARG A 1 244 ? 6.971 4.954 -2.908 1.00 97.19 244 ARG A N 1
ATOM 1845 C CA . ARG A 1 244 ? 8.417 4.898 -2.663 1.00 97.19 244 ARG A CA 1
ATOM 1846 C C . ARG A 1 244 ? 8.808 3.616 -1.939 1.00 97.19 244 ARG A C 1
ATOM 1848 O O . ARG A 1 244 ? 8.217 3.299 -0.911 1.00 97.19 244 ARG A O 1
ATOM 1855 N N . ASN A 1 245 ? 9.817 2.923 -2.457 1.00 98.62 245 ASN A N 1
ATOM 1856 C CA . ASN A 1 245 ? 10.520 1.823 -1.809 1.00 98.62 245 ASN A CA 1
ATOM 1857 C C . ASN A 1 245 ? 11.933 2.300 -1.465 1.00 98.62 245 ASN A C 1
ATOM 1859 O O . ASN A 1 245 ? 12.719 2.555 -2.373 1.00 98.62 245 ASN A O 1
ATOM 1863 N N . PHE A 1 246 ? 12.233 2.489 -0.180 1.00 98.00 246 PHE A N 1
ATOM 1864 C CA . PHE A 1 246 ? 13.449 3.170 0.255 1.00 98.00 246 PHE A CA 1
ATOM 1865 C C . PHE A 1 246 ? 14.256 2.355 1.260 1.00 98.00 246 PHE A C 1
ATOM 1867 O O . PHE A 1 246 ? 13.797 2.061 2.364 1.00 98.00 246 PHE A O 1
ATOM 1874 N N . SER A 1 247 ? 15.479 2.021 0.868 1.00 98.25 247 SER A N 1
ATOM 1875 C CA . SER A 1 247 ? 16.426 1.227 1.638 1.00 98.25 247 SER A CA 1
ATOM 1876 C C . SER A 1 247 ? 17.538 2.129 2.176 1.00 98.25 247 SER A C 1
ATOM 1878 O O . SER A 1 247 ? 18.250 2.789 1.416 1.00 98.25 247 SER A O 1
ATOM 1880 N N . GLU A 1 248 ? 17.670 2.190 3.500 1.00 96.81 248 GLU A N 1
ATOM 1881 C CA . GLU A 1 248 ? 18.654 3.019 4.194 1.00 96.81 248 GLU A CA 1
ATOM 1882 C C . GLU A 1 248 ? 19.114 2.417 5.534 1.00 96.81 248 GLU A C 1
ATOM 1884 O O . GLU A 1 248 ? 18.466 1.549 6.119 1.00 96.81 248 GLU A O 1
ATOM 1889 N N . ASN A 1 249 ? 20.223 2.933 6.075 1.00 93.94 249 ASN A N 1
ATOM 1890 C CA . ASN A 1 249 ? 20.764 2.564 7.389 1.00 93.94 249 ASN A CA 1
ATOM 1891 C C . ASN A 1 249 ? 21.122 1.074 7.553 1.00 93.94 249 ASN A C 1
ATOM 1893 O O . ASN A 1 249 ? 21.066 0.541 8.660 1.00 93.94 249 ASN A O 1
ATOM 1897 N N . GLY A 1 250 ? 21.523 0.408 6.470 1.00 94.12 250 GLY A N 1
ATOM 1898 C CA . GLY A 1 250 ? 21.926 -0.997 6.478 1.00 94.12 250 GLY A CA 1
ATOM 1899 C C . GLY A 1 250 ? 20.753 -1.974 6.516 1.00 94.12 250 GLY A C 1
ATOM 1900 O O . GLY A 1 250 ? 20.943 -3.116 6.931 1.00 94.12 250 GLY A O 1
ATOM 1901 N N . TYR A 1 251 ? 19.561 -1.546 6.096 1.00 96.25 251 TYR A N 1
ATOM 1902 C CA . TYR A 1 251 ? 18.370 -2.388 5.990 1.00 96.25 251 TYR A CA 1
ATOM 1903 C C . TYR A 1 251 ? 17.877 -2.452 4.550 1.00 96.25 251 TYR A C 1
ATOM 1905 O O . TYR A 1 251 ? 17.926 -1.457 3.833 1.00 96.25 251 TYR A O 1
ATOM 1913 N N . THR A 1 252 ? 17.355 -3.609 4.148 1.00 96.62 252 THR A N 1
ATOM 1914 C CA . THR A 1 252 ? 16.691 -3.807 2.852 1.00 96.62 252 THR A CA 1
ATOM 1915 C C . THR 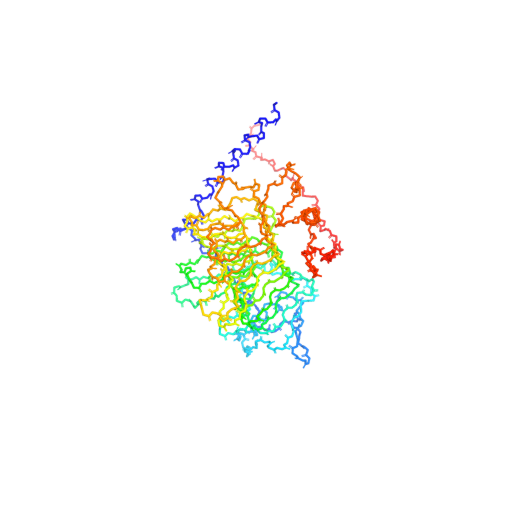A 1 252 ? 15.257 -3.280 2.898 1.00 96.62 252 THR A C 1
ATOM 1917 O O . THR A 1 252 ? 14.567 -3.425 3.909 1.00 96.62 252 THR A O 1
ATOM 1920 N N . ALA A 1 253 ? 14.808 -2.681 1.795 1.00 98.50 253 ALA A N 1
ATOM 1921 C CA . ALA A 1 253 ? 13.399 -2.396 1.551 1.00 98.50 253 ALA A CA 1
ATOM 1922 C C . ALA A 1 253 ? 12.940 -3.193 0.335 1.00 98.50 253 ALA A C 1
ATOM 1924 O O . ALA A 1 253 ? 13.539 -3.103 -0.734 1.00 98.50 253 ALA A O 1
ATOM 1925 N N . GLU A 1 254 ? 11.897 -3.991 0.494 1.00 98.25 254 GLU A N 1
ATOM 1926 C CA . GLU A 1 254 ? 11.509 -4.968 -0.511 1.00 98.25 254 GLU A CA 1
ATOM 1927 C C . GLU A 1 254 ? 10.044 -4.834 -0.900 1.00 98.25 254 GLU A C 1
ATOM 1929 O O . GLU A 1 254 ? 9.161 -4.764 -0.046 1.00 98.25 254 GLU A O 1
ATOM 1934 N N . ILE A 1 255 ? 9.800 -4.876 -2.206 1.00 98.50 255 ILE A N 1
ATOM 1935 C CA . ILE A 1 255 ? 8.489 -5.125 -2.786 1.00 98.50 255 ILE A CA 1
ATOM 1936 C C . ILE A 1 255 ? 8.609 -6.372 -3.646 1.00 98.50 255 ILE A C 1
ATOM 1938 O O . ILE A 1 255 ? 9.318 -6.370 -4.654 1.00 98.50 255 ILE A O 1
ATOM 1942 N N . SER A 1 256 ? 7.936 -7.443 -3.240 1.00 89.25 256 SER A N 1
ATOM 1943 C CA . SER A 1 256 ? 7.978 -8.708 -3.960 1.00 89.25 256 SER A CA 1
ATOM 1944 C C . SER A 1 256 ? 6.607 -9.275 -4.228 1.00 89.25 256 SER A C 1
ATOM 1946 O O . SER A 1 256 ? 5.664 -9.015 -3.489 1.00 89.25 256 SER A O 1
ATOM 1948 N N . ASN A 1 257 ? 6.476 -10.100 -5.260 1.00 78.50 257 ASN A N 1
ATOM 1949 C CA . ASN A 1 257 ? 5.288 -10.927 -5.415 1.00 78.50 257 ASN A CA 1
ATOM 1950 C C . ASN A 1 257 ? 3.994 -10.088 -5.535 1.00 78.50 257 ASN A C 1
ATOM 1952 O O . ASN A 1 257 ? 2.957 -10.450 -4.977 1.00 78.50 257 ASN A O 1
ATOM 1956 N N . CYS A 1 258 ? 4.060 -8.925 -6.192 1.00 86.94 258 CYS A N 1
ATOM 1957 C CA . CYS A 1 258 ? 2.950 -7.970 -6.239 1.00 86.94 258 CYS A CA 1
ATOM 1958 C C . CYS A 1 258 ? 2.377 -7.785 -7.644 1.00 86.94 258 CYS A C 1
ATOM 1960 O O . CYS A 1 258 ? 3.077 -7.939 -8.646 1.00 86.94 258 CYS A O 1
ATOM 1962 N N . TYR A 1 259 ? 1.100 -7.408 -7.701 1.00 84.19 259 TYR A N 1
ATOM 1963 C CA . TYR A 1 259 ? 0.391 -7.191 -8.954 1.00 84.19 259 TYR A CA 1
ATOM 1964 C C . TYR A 1 259 ? -0.354 -5.858 -9.014 1.00 84.19 259 TYR A C 1
ATOM 1966 O O . TYR A 1 259 ? -1.121 -5.514 -8.113 1.00 84.19 259 TYR A O 1
ATOM 1974 N N . PHE A 1 260 ? -0.174 -5.143 -10.117 1.00 87.25 260 PHE A N 1
ATOM 1975 C CA . PHE A 1 260 ? -0.979 -3.979 -10.445 1.00 87.25 260 PHE A CA 1
ATOM 1976 C C . PHE A 1 260 ? -1.858 -4.253 -11.662 1.00 87.25 260 PHE A C 1
ATOM 1978 O O . PHE A 1 260 ? -1.346 -4.616 -12.716 1.00 87.25 260 PHE A O 1
ATOM 1985 N N . TYR A 1 261 ? -3.155 -3.991 -11.523 1.00 82.94 261 TYR A N 1
ATOM 1986 C CA . TYR A 1 261 ? -4.096 -3.869 -12.629 1.00 82.94 261 TYR A CA 1
ATOM 1987 C C . TYR A 1 261 ? -4.704 -2.486 -12.647 1.00 82.94 261 TYR A C 1
ATOM 1989 O O . TYR A 1 261 ? -5.163 -1.981 -11.621 1.00 82.94 261 TYR A O 1
ATOM 1997 N N . GLY A 1 262 ? -4.836 -1.933 -13.841 1.00 78.00 262 GLY A N 1
ATOM 1998 C CA . GLY A 1 262 ? -5.734 -0.821 -14.083 1.00 78.00 262 GLY A CA 1
ATOM 1999 C C . GLY A 1 262 ? -5.053 0.338 -14.778 1.00 78.00 262 GLY A C 1
ATOM 2000 O O . GLY A 1 262 ? -4.000 0.210 -15.400 1.00 78.00 262 GLY A O 1
ATOM 2001 N N . ASN A 1 263 ? -5.708 1.488 -14.703 1.00 78.31 263 ASN A N 1
ATOM 2002 C CA . ASN A 1 263 ? -5.257 2.698 -15.361 1.00 78.31 263 ASN A CA 1
ATOM 2003 C C . ASN A 1 263 ? -4.756 3.698 -14.318 1.00 78.31 263 ASN A C 1
ATOM 2005 O O . ASN A 1 263 ? -5.452 3.949 -13.330 1.00 78.31 263 ASN A O 1
ATOM 2009 N N . MET A 1 264 ? -3.589 4.292 -14.557 1.00 79.94 264 MET A N 1
ATOM 2010 C CA . MET A 1 264 ? -3.076 5.417 -13.781 1.00 79.94 264 MET A CA 1
ATOM 2011 C C . MET A 1 264 ? -3.220 6.676 -14.626 1.00 79.94 264 MET A C 1
ATOM 2013 O O . MET A 1 264 ? -2.604 6.790 -15.678 1.00 79.94 264 MET A O 1
ATOM 2017 N N . LEU A 1 265 ? -4.065 7.610 -14.184 1.00 72.50 265 LEU A N 1
ATOM 2018 C CA . LEU A 1 265 ? -4.187 8.909 -14.841 1.00 72.50 265 LEU A CA 1
ATOM 2019 C C . LEU A 1 265 ? -3.586 9.992 -13.957 1.00 72.50 265 LEU A C 1
ATOM 2021 O O . LEU A 1 265 ? -4.124 10.336 -12.897 1.00 72.50 265 LEU A O 1
ATOM 2025 N N . GLY A 1 266 ? -2.507 10.566 -14.462 1.00 64.50 266 GLY A N 1
ATOM 2026 C CA . GLY A 1 266 ? -1.883 11.750 -13.922 1.00 64.50 266 GLY A CA 1
ATOM 2027 C C . GLY A 1 266 ? -2.610 13.065 -14.264 1.00 64.50 266 GLY A C 1
ATOM 2028 O O . GLY A 1 266 ? -3.217 13.228 -15.323 1.00 64.50 266 GLY A O 1
ATOM 2029 N N . SER A 1 267 ? -2.508 14.059 -13.377 1.00 64.44 267 SER A N 1
ATOM 2030 C CA . SER A 1 267 ? -2.648 15.491 -13.700 1.00 64.44 267 SER A CA 1
ATOM 2031 C C . SER A 1 267 ? -1.618 15.990 -14.739 1.00 64.44 267 SER A C 1
ATOM 2033 O O . SER A 1 267 ? -0.499 15.500 -14.826 1.00 64.44 267 SER A O 1
ATOM 2035 N N . TYR A 1 268 ? -1.899 17.094 -15.441 1.00 52.59 268 TYR A N 1
ATOM 2036 C CA . TYR A 1 268 ? -0.921 17.744 -16.335 1.00 52.59 268 TYR A CA 1
ATOM 2037 C C . TYR A 1 268 ? 0.419 18.121 -15.664 1.00 52.59 268 TYR A C 1
ATOM 2039 O O . TYR A 1 268 ? 1.392 18.380 -16.368 1.00 52.59 268 TYR A O 1
ATOM 2047 N N . SER A 1 269 ? 0.489 18.172 -14.327 1.00 57.25 269 SER A N 1
ATOM 2048 C CA . SER A 1 269 ? 1.697 18.489 -13.548 1.00 57.25 269 SER A CA 1
ATOM 2049 C C . SER A 1 269 ? 2.450 17.276 -12.978 1.00 57.25 269 SER A C 1
ATOM 2051 O O . SER A 1 269 ? 3.364 17.474 -12.174 1.00 57.25 269 SER A O 1
ATOM 2053 N N . VAL A 1 270 ? 2.050 16.042 -13.308 1.00 61.34 270 VAL A N 1
ATOM 2054 C CA . VAL A 1 270 ? 2.676 14.825 -12.756 1.00 61.34 270 VAL A CA 1
ATOM 2055 C C . VAL A 1 270 ? 4.076 14.667 -13.306 1.00 61.34 270 VAL A C 1
ATOM 2057 O O . VAL A 1 270 ? 4.335 14.958 -14.481 1.00 61.34 270 VAL A O 1
ATOM 2060 N N . GLN A 1 271 ? 4.975 14.239 -12.424 1.00 74.12 271 GLN A N 1
ATOM 2061 C CA . GLN A 1 271 ? 6.360 14.029 -12.785 1.00 74.12 271 GLN A CA 1
ATOM 2062 C C . GLN A 1 271 ? 6.645 12.558 -13.046 1.00 74.12 271 GLN A C 1
ATOM 2064 O O . GLN A 1 271 ? 7.120 12.270 -14.139 1.00 74.12 271 GLN A O 1
ATOM 2069 N N . ASN A 1 272 ? 6.291 11.648 -12.130 1.00 86.62 272 ASN A N 1
ATOM 2070 C CA . ASN A 1 272 ? 6.738 10.262 -12.248 1.00 86.62 272 ASN A CA 1
ATOM 2071 C C . ASN A 1 272 ? 5.649 9.223 -11.938 1.00 86.62 272 ASN A C 1
ATOM 2073 O O . ASN A 1 272 ? 4.952 9.326 -10.923 1.00 86.62 272 ASN A O 1
ATOM 2077 N N . GLU A 1 273 ? 5.533 8.195 -12.782 1.00 87.06 273 GLU A N 1
ATOM 2078 C CA . GLU A 1 273 ? 4.550 7.113 -12.636 1.00 87.06 273 GLU A CA 1
ATOM 2079 C C . GLU A 1 273 ? 5.178 5.730 -12.826 1.00 87.06 273 GLU A C 1
ATOM 2081 O O . GLU A 1 273 ? 5.862 5.453 -13.812 1.00 87.06 273 GLU A O 1
ATOM 2086 N N . GLY A 1 274 ? 4.938 4.850 -11.855 1.00 90.88 274 GLY A N 1
ATOM 2087 C CA . GLY A 1 274 ? 5.402 3.470 -11.870 1.00 90.88 274 GLY A CA 1
ATOM 2088 C C . GLY A 1 274 ? 4.246 2.495 -11.725 1.00 90.88 274 GLY A C 1
ATOM 2089 O O . GLY A 1 274 ? 3.503 2.583 -10.750 1.00 90.88 274 GLY A O 1
ATOM 2090 N N . GLY A 1 275 ? 4.096 1.530 -12.631 1.00 90.38 275 GLY A N 1
ATOM 2091 C CA . GLY A 1 275 ? 3.006 0.553 -12.503 1.00 90.38 275 GLY A CA 1
ATOM 2092 C C . GLY A 1 275 ? 3.092 -0.285 -11.219 1.00 90.38 275 GLY A C 1
ATOM 2093 O O . GLY A 1 275 ? 2.069 -0.618 -10.643 1.00 90.38 275 GLY A O 1
ATOM 2094 N N . ILE A 1 276 ? 4.291 -0.537 -10.681 1.00 94.44 276 ILE A N 1
ATOM 2095 C CA . ILE A 1 276 ? 4.476 -1.156 -9.356 1.00 94.44 276 ILE A CA 1
ATOM 2096 C C . ILE A 1 276 ? 4.988 -0.125 -8.351 1.00 94.44 276 ILE A C 1
ATOM 2098 O O . ILE A 1 276 ? 4.353 0.098 -7.318 1.00 94.44 276 ILE A O 1
ATOM 2102 N N . VAL A 1 277 ? 6.121 0.516 -8.650 1.00 96.62 277 VAL A N 1
ATOM 2103 C CA . VAL A 1 277 ? 6.789 1.464 -7.747 1.00 96.62 277 VAL A CA 1
ATOM 2104 C C . VAL A 1 277 ? 7.136 2.748 -8.478 1.00 96.62 277 VAL A C 1
ATOM 2106 O O . VAL A 1 277 ? 7.731 2.694 -9.546 1.00 96.62 277 VAL A O 1
ATOM 2109 N N . CYS A 1 278 ? 6.841 3.917 -7.911 1.00 94.75 278 CYS A N 1
ATOM 2110 C CA . CYS A 1 278 ? 7.326 5.160 -8.515 1.00 94.75 278 CYS A CA 1
ATOM 2111 C C . CYS A 1 278 ? 8.845 5.299 -8.307 1.00 94.75 278 CYS A C 1
ATOM 2113 O O . CYS A 1 278 ? 9.605 5.263 -9.267 1.00 94.75 278 CYS A O 1
ATOM 2115 N N . PHE A 1 279 ? 9.307 5.358 -7.057 1.00 96.44 279 PHE A N 1
ATOM 2116 C CA . PHE A 1 279 ? 10.728 5.498 -6.724 1.00 96.44 279 PHE A CA 1
ATOM 2117 C C . PHE A 1 279 ? 11.261 4.264 -5.985 1.00 96.44 279 PHE A C 1
ATOM 2119 O O . PHE A 1 279 ? 10.811 3.975 -4.875 1.00 96.44 279 PHE A O 1
ATOM 2126 N N . ASN A 1 280 ? 12.218 3.551 -6.581 1.00 98.38 280 ASN A N 1
ATOM 2127 C CA . ASN A 1 280 ? 12.973 2.468 -5.949 1.00 98.38 280 ASN A CA 1
ATOM 2128 C C . ASN A 1 280 ? 14.387 2.961 -5.622 1.00 98.38 280 ASN A C 1
ATOM 2130 O O . ASN A 1 280 ? 15.203 3.166 -6.522 1.00 98.38 280 ASN A O 1
ATOM 2134 N N . GLU A 1 281 ? 14.661 3.211 -4.344 1.00 97.94 281 GLU A N 1
ATOM 2135 C CA . GLU A 1 281 ? 15.811 4.009 -3.927 1.00 97.94 281 GLU A CA 1
ATOM 2136 C C . GLU A 1 281 ? 16.631 3.364 -2.815 1.00 97.94 281 GLU A C 1
ATOM 2138 O O . GLU A 1 281 ? 16.120 2.980 -1.765 1.00 97.94 281 GLU A O 1
ATOM 2143 N N . THR A 1 282 ? 17.942 3.360 -3.007 1.00 98.12 282 THR A N 1
ATOM 2144 C CA . THR A 1 282 ? 18.924 2.923 -2.021 1.00 98.12 282 THR A CA 1
ATOM 2145 C C . THR A 1 282 ? 19.776 4.117 -1.627 1.00 98.12 282 THR A C 1
ATOM 2147 O O . THR A 1 282 ? 20.252 4.865 -2.482 1.00 98.12 282 THR A O 1
ATOM 2150 N N . SER A 1 283 ? 19.969 4.332 -0.326 1.00 96.19 283 SER A N 1
ATOM 2151 C CA . SER A 1 283 ? 20.878 5.380 0.132 1.00 96.19 283 SER A CA 1
ATOM 2152 C C . SER A 1 283 ? 22.332 5.032 -0.212 1.00 96.19 283 SER A C 1
ATOM 2154 O O . SER A 1 283 ? 22.753 3.877 -0.163 1.00 96.19 283 SER A O 1
ATOM 2156 N N . SER A 1 284 ? 23.141 6.042 -0.542 1.00 86.19 284 SER A N 1
ATOM 2157 C CA . SER A 1 284 ? 24.528 5.848 -1.002 1.00 86.19 284 SER A CA 1
ATOM 2158 C C . SER A 1 284 ? 25.442 5.154 0.018 1.00 86.19 284 SER A C 1
ATOM 2160 O O . SER A 1 284 ? 26.496 4.639 -0.341 1.00 86.19 284 SER A O 1
ATOM 2162 N N . GLU A 1 285 ? 25.059 5.145 1.296 1.00 83.50 285 GLU A N 1
ATOM 2163 C CA . GLU A 1 285 ? 25.827 4.569 2.404 1.00 83.50 285 GLU A CA 1
ATOM 2164 C C . GLU A 1 285 ? 25.100 3.375 3.049 1.00 83.50 285 GLU A C 1
ATOM 2166 O O . GLU A 1 285 ? 25.235 3.119 4.244 1.00 83.50 285 GLU A O 1
ATOM 2171 N N . ASN A 1 286 ? 24.321 2.612 2.276 1.00 87.00 286 ASN A N 1
ATOM 2172 C CA . ASN A 1 286 ? 23.445 1.573 2.823 1.00 87.00 286 ASN A CA 1
ATOM 2173 C C . ASN A 1 286 ? 24.115 0.218 3.149 1.00 87.00 286 ASN A C 1
ATOM 2175 O O . ASN A 1 286 ? 23.453 -0.813 3.253 1.00 87.00 286 ASN A O 1
ATOM 2179 N N . GLY A 1 287 ? 25.442 0.178 3.292 1.00 81.75 287 GLY A N 1
ATOM 2180 C CA . GLY A 1 287 ? 26.153 -1.017 3.772 1.00 81.75 287 GLY A CA 1
ATOM 2181 C C . GLY A 1 287 ? 25.979 -2.284 2.917 1.00 81.75 287 GLY A C 1
ATOM 2182 O O . GLY A 1 287 ? 26.131 -3.386 3.438 1.00 81.75 287 GLY A O 1
ATOM 2183 N N . GLY A 1 288 ? 25.654 -2.141 1.626 1.00 85.38 288 GLY A N 1
ATOM 2184 C CA . GLY A 1 288 ? 25.423 -3.255 0.699 1.00 85.38 288 GLY A CA 1
ATOM 2185 C C . GLY A 1 288 ? 24.013 -3.854 0.738 1.00 85.38 288 GLY A C 1
ATOM 2186 O O . GLY A 1 288 ? 23.797 -4.891 0.121 1.00 85.38 288 GLY A O 1
ATOM 2187 N N . GLN A 1 289 ? 23.075 -3.243 1.467 1.00 94.25 289 GLN A N 1
ATOM 2188 C CA . GLN A 1 289 ? 21.646 -3.529 1.322 1.00 94.25 289 GLN A CA 1
ATOM 2189 C C . GLN A 1 289 ? 21.045 -2.670 0.206 1.00 94.25 289 GLN A C 1
ATOM 2191 O O . GLN A 1 289 ? 21.546 -1.576 -0.071 1.00 94.25 289 GLN A O 1
ATOM 2196 N N . SER A 1 290 ? 19.953 -3.144 -0.387 1.00 96.62 290 SER A N 1
ATOM 2197 C CA . SER A 1 290 ? 19.336 -2.526 -1.560 1.00 96.62 290 SER A CA 1
ATOM 2198 C C . SER A 1 290 ? 17.831 -2.397 -1.397 1.00 96.62 290 SER A C 1
ATOM 2200 O O . SER A 1 290 ? 17.184 -3.208 -0.734 1.00 96.62 290 SER A O 1
ATOM 2202 N N . ALA A 1 291 ? 17.257 -1.401 -2.062 1.00 98.50 291 ALA A N 1
ATOM 2203 C CA . ALA A 1 291 ? 15.840 -1.394 -2.364 1.00 98.50 291 ALA A CA 1
ATOM 2204 C C . ALA A 1 291 ? 15.582 -2.359 -3.524 1.00 98.50 291 ALA A C 1
ATOM 2206 O O . ALA A 1 291 ? 16.186 -2.240 -4.592 1.00 98.50 291 ALA A O 1
ATOM 2207 N N . MET A 1 292 ? 14.719 -3.344 -3.292 1.00 98.12 292 MET A N 1
ATOM 2208 C CA . MET A 1 292 ? 14.466 -4.446 -4.214 1.00 98.12 292 MET A CA 1
ATOM 2209 C C . MET A 1 292 ? 13.012 -4.440 -4.678 1.00 98.12 292 MET A C 1
ATOM 2211 O O . MET A 1 292 ? 12.099 -4.479 -3.852 1.00 98.12 292 MET A O 1
ATOM 2215 N N . VAL A 1 293 ? 12.800 -4.453 -5.994 1.00 98.19 293 VAL A N 1
ATOM 2216 C CA . VAL A 1 293 ? 11.505 -4.767 -6.613 1.00 98.19 293 VAL A CA 1
ATOM 2217 C C . VAL A 1 293 ? 11.663 -6.063 -7.376 1.00 98.19 293 VAL A C 1
ATOM 2219 O O . VAL A 1 293 ? 12.408 -6.115 -8.352 1.00 98.19 293 VAL A O 1
ATOM 2222 N N . ARG A 1 294 ? 10.980 -7.117 -6.940 1.00 89.19 294 ARG A N 1
ATOM 2223 C CA . ARG A 1 294 ? 11.150 -8.435 -7.546 1.00 89.19 294 ARG A CA 1
ATOM 2224 C C . ARG A 1 294 ? 9.846 -9.148 -7.778 1.00 89.19 294 ARG A C 1
ATOM 2226 O O . ARG A 1 294 ? 8.924 -8.968 -6.997 1.00 89.19 294 ARG A O 1
ATOM 2233 N N . ASN A 1 295 ? 9.781 -10.025 -8.775 1.00 79.06 295 ASN A N 1
ATOM 2234 C CA . ASN A 1 295 ? 8.632 -10.919 -8.909 1.00 79.06 295 ASN A CA 1
ATOM 2235 C C . ASN A 1 295 ? 7.303 -10.135 -8.990 1.00 79.06 295 ASN A C 1
ATOM 2237 O O . ASN A 1 295 ? 6.349 -10.435 -8.279 1.00 79.06 295 ASN A O 1
ATOM 2241 N N . CYS A 1 296 ? 7.250 -9.068 -9.786 1.00 87.06 296 CYS A N 1
ATOM 2242 C CA . CYS A 1 296 ? 6.064 -8.213 -9.874 1.00 87.06 296 CYS A CA 1
ATOM 2243 C C . CYS A 1 296 ? 5.490 -8.203 -11.289 1.00 87.06 296 CYS A C 1
ATOM 2245 O O . CYS A 1 296 ? 6.236 -8.276 -12.265 1.00 87.06 296 CYS A O 1
ATOM 2247 N N . TYR A 1 297 ? 4.169 -8.080 -11.400 1.00 83.25 297 TYR A N 1
ATOM 2248 C CA . TYR A 1 297 ? 3.471 -7.997 -12.681 1.00 83.25 297 TYR A CA 1
ATOM 2249 C C . TYR A 1 297 ? 2.589 -6.749 -12.743 1.00 83.25 297 TYR A C 1
ATOM 2251 O O . TYR A 1 297 ? 1.852 -6.458 -11.806 1.00 83.25 297 TYR A O 1
ATOM 2259 N N . SER A 1 298 ? 2.686 -5.999 -13.836 1.00 86.38 298 SER A N 1
ATOM 2260 C CA . SER A 1 298 ? 1.897 -4.793 -14.077 1.00 86.38 298 SER A CA 1
ATOM 2261 C C . SER A 1 298 ? 1.104 -4.935 -15.370 1.00 86.38 298 SER A C 1
ATOM 2263 O O . SER A 1 298 ? 1.677 -5.121 -16.445 1.00 86.38 298 SER A O 1
ATOM 2265 N N . GLU A 1 299 ? -0.214 -4.834 -15.262 1.00 81.69 299 GLU A N 1
ATOM 2266 C CA . GLU A 1 299 ? -1.154 -4.861 -16.374 1.00 81.69 299 GLU A CA 1
ATOM 2267 C C . GLU A 1 299 ? -1.864 -3.510 -16.483 1.00 81.69 299 GLU A C 1
ATOM 2269 O O . GLU A 1 299 ? -2.809 -3.188 -15.755 1.00 81.69 299 GLU A O 1
ATOM 2274 N N . LEU A 1 300 ? -1.371 -2.690 -17.409 1.00 78.69 300 LEU A N 1
ATOM 2275 C CA . LEU A 1 300 ? -1.868 -1.338 -17.614 1.00 78.69 300 LEU A CA 1
ATOM 2276 C C . LEU A 1 300 ? -3.049 -1.352 -18.583 1.00 78.69 300 LEU A C 1
ATOM 2278 O O . LEU A 1 300 ? -2.906 -1.681 -19.761 1.00 78.69 300 LEU A O 1
ATOM 2282 N N . THR A 1 301 ? -4.222 -0.930 -18.112 1.00 75.00 301 THR A N 1
ATOM 2283 C CA . THR A 1 301 ? -5.431 -0.846 -18.951 1.00 75.00 301 THR A CA 1
ATOM 2284 C C . THR A 1 301 ? -5.557 0.483 -19.701 1.00 75.00 301 THR A C 1
ATOM 2286 O O . THR A 1 301 ? -6.437 0.638 -20.556 1.00 75.00 301 THR A O 1
ATOM 2289 N N . GLY A 1 302 ? -4.653 1.427 -19.431 1.00 72.44 302 GLY A N 1
ATOM 2290 C CA . GLY A 1 302 ? -4.531 2.713 -20.111 1.00 72.44 302 GLY A CA 1
ATOM 2291 C C . GLY A 1 302 ? -3.086 3.209 -20.159 1.00 72.44 302 GLY A C 1
ATOM 2292 O O . GLY A 1 302 ? -2.180 2.578 -19.619 1.00 72.44 302 GLY A O 1
ATOM 2293 N N . GLU A 1 303 ? -2.881 4.327 -20.852 1.00 70.50 303 GLU A N 1
ATOM 2294 C CA . GLU A 1 303 ? -1.586 5.010 -20.948 1.00 70.50 303 GLU A CA 1
ATOM 2295 C C . GLU A 1 303 ? -1.138 5.546 -19.585 1.00 70.50 303 GLU A C 1
ATOM 2297 O O . GLU A 1 303 ? -1.959 6.067 -18.832 1.00 70.50 303 GLU A O 1
ATOM 2302 N N . LEU A 1 304 ? 0.167 5.470 -19.306 1.00 72.25 304 LEU A N 1
ATOM 2303 C CA . LEU A 1 304 ? 0.764 6.262 -18.229 1.00 72.25 304 LEU A CA 1
ATOM 2304 C C . LEU A 1 304 ? 0.911 7.712 -18.705 1.00 72.25 304 LEU A C 1
ATOM 2306 O O . LEU A 1 304 ? 1.410 7.966 -19.804 1.00 72.25 304 LEU A O 1
ATOM 2310 N N . PHE A 1 305 ? 0.495 8.670 -17.879 1.00 66.06 305 PHE A N 1
ATOM 2311 C CA . PHE A 1 305 ? 0.511 10.096 -18.206 1.00 66.06 305 PHE A CA 1
ATOM 2312 C C . PHE A 1 305 ? 1.407 10.857 -17.220 1.00 66.06 305 PHE A C 1
ATOM 2314 O O . PHE A 1 305 ? 0.925 11.464 -16.265 1.00 66.06 305 PHE A O 1
ATOM 2321 N N . GLY A 1 306 ? 2.714 10.909 -17.494 1.00 63.75 306 GLY A N 1
ATOM 2322 C CA . GLY A 1 306 ? 3.673 11.712 -16.722 1.00 63.75 306 GLY A CA 1
ATOM 2323 C C . GLY A 1 306 ? 4.669 12.473 -17.600 1.00 63.75 306 GLY A C 1
ATOM 2324 O O . GLY A 1 306 ? 4.943 12.074 -18.730 1.00 63.75 306 GLY A O 1
ATOM 2325 N N . ASN A 1 307 ? 5.226 13.576 -17.089 1.00 68.88 307 ASN A N 1
ATOM 2326 C CA . ASN A 1 307 ? 6.138 14.442 -17.855 1.00 68.88 307 ASN A CA 1
ATOM 2327 C C . ASN A 1 307 ? 7.638 14.144 -17.659 1.00 68.88 307 ASN A C 1
ATOM 2329 O O . ASN A 1 307 ? 8.452 14.748 -18.361 1.00 68.88 307 ASN A O 1
ATOM 2333 N N . TYR A 1 308 ? 8.015 13.288 -16.703 1.00 79.38 308 TYR A N 1
ATOM 2334 C CA . TYR A 1 308 ? 9.407 12.912 -16.428 1.00 79.38 308 TYR A CA 1
ATOM 2335 C C . TYR A 1 308 ? 9.578 11.389 -16.524 1.00 79.38 308 TYR A C 1
ATOM 2337 O O . TYR A 1 308 ? 9.479 10.850 -17.627 1.00 79.38 308 TYR A O 1
ATOM 2345 N N . ASP A 1 309 ? 9.844 10.696 -15.416 1.00 86.31 309 ASP A N 1
ATOM 2346 C CA . ASP A 1 309 ? 10.140 9.269 -15.431 1.00 86.31 309 ASP A CA 1
ATOM 2347 C C . ASP A 1 309 ? 8.844 8.457 -15.402 1.00 86.31 309 ASP A C 1
ATOM 2349 O O . ASP A 1 309 ? 8.083 8.531 -14.443 1.00 86.31 309 ASP A O 1
ATOM 2353 N N . ASN A 1 310 ? 8.592 7.638 -16.423 1.00 86.31 310 ASN A N 1
ATOM 2354 C CA . ASN A 1 310 ? 7.469 6.701 -16.412 1.00 86.31 310 ASN A CA 1
ATOM 2355 C C . ASN A 1 310 ? 7.956 5.302 -16.766 1.00 86.31 310 ASN A C 1
ATOM 2357 O O . ASN A 1 310 ? 8.645 5.121 -17.773 1.00 86.31 310 ASN A O 1
ATOM 2361 N N . GLY A 1 311 ? 7.576 4.317 -15.959 1.00 89.31 311 GLY A N 1
ATOM 2362 C CA . GLY A 1 311 ? 7.929 2.922 -16.182 1.00 89.31 311 GLY A CA 1
ATOM 2363 C C . GLY A 1 311 ? 6.793 1.994 -15.794 1.00 89.31 311 GLY A C 1
ATOM 2364 O O . GLY A 1 311 ? 6.144 2.160 -14.765 1.00 89.31 311 GLY A O 1
ATOM 2365 N N . CYS A 1 312 ? 6.555 0.973 -16.606 1.00 88.50 312 CYS A N 1
ATOM 2366 C CA . CYS A 1 312 ? 5.451 0.052 -16.360 1.00 88.50 312 CYS A CA 1
ATOM 2367 C C . CYS A 1 312 ? 5.666 -0.801 -15.101 1.00 88.50 312 CYS A C 1
ATOM 2369 O O . CYS A 1 312 ? 4.694 -1.285 -14.534 1.00 88.50 312 CYS A O 1
ATOM 2371 N N . ILE A 1 313 ? 6.908 -0.930 -14.624 1.00 92.81 313 ILE A N 1
ATOM 2372 C CA . ILE A 1 313 ? 7.248 -1.489 -13.309 1.00 92.81 313 ILE A CA 1
ATOM 2373 C C . ILE A 1 313 ? 7.716 -0.381 -12.372 1.00 92.81 313 ILE A C 1
ATOM 2375 O O . ILE A 1 313 ? 7.075 -0.138 -11.350 1.00 92.81 313 ILE A O 1
ATOM 2379 N N . VAL A 1 314 ? 8.830 0.276 -12.713 1.00 95.25 314 VAL A N 1
ATOM 2380 C CA . VAL A 1 314 ? 9.486 1.268 -11.852 1.00 95.25 314 VAL A CA 1
ATOM 2381 C C . VAL A 1 314 ? 9.664 2.583 -12.594 1.00 95.25 314 VAL A C 1
ATOM 2383 O O . VAL A 1 314 ? 10.262 2.596 -13.664 1.00 95.25 314 VAL A O 1
ATOM 2386 N N . ALA A 1 315 ? 9.206 3.703 -12.038 1.00 93.56 315 ALA A N 1
ATOM 2387 C CA . ALA A 1 315 ? 9.447 4.999 -12.673 1.00 93.56 315 ALA A CA 1
ATOM 2388 C C . ALA A 1 315 ? 10.937 5.366 -12.596 1.00 93.56 315 ALA A C 1
ATOM 2390 O O . ALA A 1 315 ? 11.582 5.580 -13.617 1.00 93.56 315 ALA A O 1
ATOM 2391 N N . HIS A 1 316 ? 11.501 5.349 -11.391 1.00 94.81 316 HIS A N 1
ATOM 2392 C CA . HIS A 1 316 ? 12.888 5.700 -11.117 1.00 94.81 316 HIS A CA 1
ATOM 2393 C C . HIS A 1 316 ? 13.563 4.634 -10.249 1.00 94.81 316 HIS A C 1
ATOM 2395 O O . HIS A 1 316 ? 13.177 4.436 -9.096 1.00 94.81 316 HIS A O 1
ATOM 2401 N N . ASN A 1 317 ? 14.586 3.972 -10.784 1.00 97.50 317 ASN A N 1
ATOM 2402 C CA . ASN A 1 317 ? 15.434 3.027 -10.062 1.00 97.50 317 ASN A CA 1
ATOM 2403 C C . ASN A 1 317 ? 16.804 3.664 -9.799 1.00 97.50 317 ASN A C 1
ATOM 2405 O O . ASN A 1 317 ? 17.532 3.980 -10.740 1.00 97.50 317 ASN A O 1
ATOM 2409 N N . SER A 1 318 ? 17.145 3.896 -8.530 1.00 97.25 318 SER A N 1
ATOM 2410 C CA . SER A 1 318 ? 18.395 4.571 -8.162 1.00 97.25 318 SER A CA 1
ATOM 2411 C C . SER A 1 318 ? 19.611 3.647 -8.235 1.00 97.25 318 SER A C 1
ATOM 2413 O O . SER A 1 318 ? 19.490 2.426 -8.162 1.00 97.25 318 SER A O 1
ATOM 2415 N N . GLU A 1 319 ? 20.805 4.243 -8.234 1.00 96.56 319 GLU A N 1
ATOM 2416 C CA . GLU A 1 319 ? 22.054 3.515 -7.986 1.00 96.56 319 GLU A CA 1
ATOM 2417 C C . GLU A 1 319 ? 21.957 2.689 -6.691 1.00 96.56 319 GLU A C 1
ATOM 2419 O O . GLU A 1 319 ? 21.388 3.143 -5.692 1.00 96.56 319 GLU A O 1
ATOM 2424 N N . GLY A 1 320 ? 22.469 1.456 -6.734 1.00 95.88 320 GLY A N 1
ATOM 2425 C CA . GLY A 1 320 ? 22.421 0.497 -5.627 1.00 95.88 320 GLY A CA 1
ATOM 2426 C C . GLY A 1 320 ? 21.086 -0.234 -5.446 1.00 95.88 320 GLY A C 1
ATOM 2427 O O . GLY A 1 320 ? 21.026 -1.157 -4.635 1.00 95.88 320 GLY A O 1
ATOM 2428 N N . SER A 1 321 ? 20.037 0.142 -6.181 1.00 98.38 321 SER A N 1
ATOM 2429 C CA . SER A 1 321 ? 18.728 -0.518 -6.148 1.00 98.38 321 SER A CA 1
ATOM 2430 C C . SER A 1 321 ? 18.616 -1.611 -7.212 1.00 98.38 321 SER A C 1
ATOM 2432 O O . SER A 1 321 ? 19.268 -1.542 -8.253 1.00 98.38 321 SER A O 1
ATOM 2434 N N . VAL A 1 322 ? 17.775 -2.616 -6.957 1.00 97.44 322 VAL A N 1
ATOM 2435 C CA . VAL A 1 322 ? 17.638 -3.810 -7.803 1.00 97.44 322 VAL A CA 1
ATOM 2436 C C . VAL A 1 322 ? 16.196 -3.983 -8.268 1.00 97.44 322 VAL A C 1
ATOM 2438 O O . VAL A 1 322 ? 15.265 -3.919 -7.459 1.00 97.44 322 VAL A O 1
ATOM 2441 N N . VAL A 1 323 ? 16.013 -4.255 -9.560 1.00 97.19 323 VAL A N 1
ATOM 2442 C CA . VAL A 1 323 ? 14.733 -4.668 -10.145 1.00 97.19 323 VAL A CA 1
ATOM 2443 C C . VAL A 1 323 ? 14.917 -5.995 -10.870 1.00 97.19 323 VAL A C 1
ATOM 2445 O O . VAL A 1 323 ? 15.669 -6.072 -11.841 1.00 97.19 323 VAL A O 1
ATOM 2448 N N . GLU A 1 324 ? 14.229 -7.049 -10.430 1.00 89.75 324 GLU A N 1
ATOM 2449 C CA . GLU A 1 324 ? 14.412 -8.378 -11.018 1.00 89.75 324 GLU A CA 1
ATOM 2450 C C . GLU A 1 324 ? 13.136 -9.199 -11.204 1.00 89.75 324 GLU A C 1
ATOM 2452 O O . GLU A 1 324 ? 12.211 -9.133 -10.406 1.00 89.75 324 GLU A O 1
ATOM 2457 N N . TYR A 1 325 ? 13.076 -10.018 -12.256 1.00 79.81 325 TYR A N 1
ATOM 2458 C CA . TYR A 1 325 ? 11.933 -10.913 -12.504 1.00 79.81 325 TYR A CA 1
ATOM 2459 C C . TYR A 1 325 ? 10.581 -10.173 -12.547 1.00 79.81 325 TYR A C 1
ATOM 2461 O O . TYR A 1 325 ? 9.586 -10.640 -11.987 1.00 79.81 325 TYR A O 1
ATOM 2469 N N . CYS A 1 326 ? 10.551 -8.993 -13.172 1.00 85.44 326 CYS A N 1
ATOM 2470 C CA . CYS A 1 326 ? 9.350 -8.166 -13.289 1.00 85.44 326 CYS A CA 1
ATOM 2471 C C . CYS A 1 326 ? 8.785 -8.155 -14.715 1.00 85.44 326 CYS A C 1
ATOM 2473 O O . CYS A 1 326 ? 9.527 -8.130 -15.699 1.00 85.44 326 CYS A O 1
ATOM 2475 N N . TYR A 1 327 ? 7.459 -8.117 -14.814 1.00 80.88 327 TYR A N 1
ATOM 2476 C CA . TYR A 1 327 ? 6.706 -8.352 -16.044 1.00 80.88 327 TYR A CA 1
ATOM 2477 C C . TYR A 1 327 ? 5.709 -7.222 -16.304 1.00 80.88 327 TYR A C 1
ATOM 2479 O O . TYR A 1 327 ? 5.020 -6.803 -15.376 1.00 80.88 327 TYR A O 1
ATOM 2487 N N . ALA A 1 328 ? 5.596 -6.733 -17.541 1.00 83.44 328 ALA A N 1
ATOM 2488 C CA . ALA A 1 328 ? 4.615 -5.696 -17.882 1.00 83.44 328 ALA A CA 1
ATOM 2489 C C . ALA A 1 328 ? 3.865 -5.971 -19.192 1.00 83.44 328 ALA A C 1
ATOM 2491 O O . ALA A 1 328 ? 4.495 -6.247 -20.215 1.00 83.44 328 ALA A O 1
ATOM 2492 N N . ASP A 1 329 ? 2.542 -5.800 -19.169 1.00 79.75 329 ASP A N 1
ATOM 2493 C CA . ASP A 1 329 ? 1.701 -5.720 -20.369 1.00 79.75 329 ASP A CA 1
ATOM 2494 C C . ASP A 1 329 ? 1.639 -4.272 -20.884 1.00 79.75 329 ASP A C 1
ATOM 2496 O O . ASP A 1 329 ? 1.239 -3.354 -20.164 1.00 79.75 329 ASP A O 1
ATOM 2500 N N . LEU A 1 330 ? 2.040 -4.070 -22.145 1.00 73.75 330 LEU A N 1
ATOM 2501 C CA . LEU A 1 330 ? 2.088 -2.762 -22.804 1.00 73.75 330 LEU A CA 1
ATOM 2502 C C . LEU A 1 330 ? 0.983 -2.532 -23.846 1.00 73.75 330 LEU A C 1
ATOM 2504 O O . LEU A 1 330 ? 1.032 -1.531 -24.562 1.00 73.75 330 LEU A O 1
ATOM 2508 N N . THR A 1 331 ? -0.014 -3.413 -23.973 1.00 69.56 331 THR A N 1
ATOM 2509 C CA . THR A 1 331 ? -1.055 -3.341 -25.025 1.00 69.56 331 THR A CA 1
ATOM 2510 C C . THR A 1 331 ? -1.759 -1.999 -25.145 1.00 69.56 331 THR A C 1
ATOM 2512 O O . THR A 1 331 ? -2.234 -1.648 -26.229 1.00 69.56 331 THR A O 1
ATOM 2515 N N . LYS A 1 332 ? -1.876 -1.264 -24.039 1.00 67.62 332 LYS A N 1
ATOM 2516 C CA . LYS A 1 332 ? -2.605 0.005 -23.962 1.00 67.62 332 LYS A CA 1
ATOM 2517 C C . LYS A 1 332 ? -1.707 1.240 -23.931 1.00 67.62 332 LYS A C 1
ATOM 2519 O O . LYS A 1 332 ? -2.244 2.342 -23.907 1.00 67.62 332 LYS A O 1
ATOM 2524 N N . GLN A 1 333 ? -0.383 1.087 -24.000 1.00 68.69 333 GLN A N 1
ATOM 2525 C CA . GLN A 1 333 ? 0.547 2.217 -24.077 1.00 68.69 333 GLN A CA 1
ATOM 2526 C C . GLN A 1 333 ? 0.594 2.769 -25.513 1.00 68.69 333 GLN A C 1
ATOM 2528 O O . GLN A 1 333 ? 1.267 2.218 -26.388 1.00 68.69 333 GLN A O 1
ATOM 2533 N N . TYR A 1 334 ? -0.109 3.869 -25.791 1.00 52.50 334 TYR A N 1
ATOM 2534 C CA . TYR A 1 334 ? 0.104 4.614 -27.035 1.00 52.50 334 TYR A CA 1
ATOM 2535 C C . TYR A 1 334 ? 1.366 5.485 -26.931 1.00 52.50 334 TYR A C 1
ATOM 2537 O O . TYR A 1 334 ? 1.710 6.025 -25.888 1.00 52.50 334 TYR A O 1
ATOM 2545 N N . ASN A 1 335 ? 2.056 5.662 -28.060 1.00 51.53 335 ASN A N 1
ATOM 2546 C CA . ASN A 1 335 ? 3.200 6.569 -28.246 1.00 51.53 335 ASN A CA 1
ATOM 2547 C C . ASN A 1 335 ? 4.546 6.177 -27.606 1.00 51.53 335 ASN A C 1
ATOM 2549 O O . ASN A 1 335 ? 5.499 6.939 -27.756 1.00 51.53 335 ASN A O 1
ATOM 2553 N N . GLY A 1 336 ? 4.680 4.998 -26.989 1.00 50.03 336 GLY A N 1
ATOM 2554 C CA . GLY A 1 336 ? 5.990 4.465 -26.578 1.00 50.03 336 GLY A CA 1
ATOM 2555 C C . GLY A 1 336 ? 6.666 5.211 -25.420 1.00 50.03 336 GLY A C 1
ATOM 2556 O O . GLY A 1 336 ? 7.882 5.116 -25.263 1.00 50.03 336 GLY A O 1
ATOM 2557 N N . TRP A 1 337 ? 5.896 5.956 -24.624 1.00 53.97 337 TRP A N 1
ATOM 2558 C CA . TRP A 1 337 ? 6.363 6.572 -23.385 1.00 53.97 337 TRP A CA 1
ATOM 2559 C C . TRP A 1 337 ? 6.196 5.557 -22.252 1.00 53.97 337 TRP A C 1
ATOM 2561 O O . TRP A 1 337 ? 5.099 5.379 -21.745 1.00 53.97 337 TRP A O 1
ATOM 2571 N N . GLY A 1 338 ? 7.271 4.858 -21.893 1.00 60.62 338 GLY A N 1
ATOM 2572 C CA . GLY A 1 338 ? 7.280 3.934 -20.757 1.00 60.62 338 GLY A CA 1
ATOM 2573 C C . GLY A 1 338 ? 7.679 2.525 -21.162 1.00 60.62 338 GLY A C 1
ATOM 2574 O O . GLY A 1 338 ? 6.851 1.708 -21.556 1.00 60.62 338 GLY A O 1
ATOM 2575 N N . GLY A 1 339 ? 8.976 2.233 -21.057 1.00 77.31 339 GLY A N 1
ATOM 2576 C CA . GLY A 1 339 ? 9.445 0.853 -21.010 1.00 77.31 339 GLY A CA 1
ATOM 2577 C C . GLY A 1 339 ? 9.085 0.209 -19.668 1.00 77.31 339 GLY A C 1
ATOM 2578 O O . GLY A 1 339 ? 8.226 0.684 -18.925 1.00 77.31 339 GLY A O 1
ATOM 2579 N N . LEU A 1 340 ? 9.786 -0.865 -19.312 1.00 86.31 340 LEU A N 1
ATOM 2580 C CA . LEU A 1 340 ? 9.681 -1.456 -17.972 1.00 86.31 340 LEU A CA 1
ATOM 2581 C C . LEU A 1 340 ? 10.084 -0.467 -16.873 1.00 86.31 340 LEU A C 1
ATOM 2583 O O . LEU A 1 340 ? 9.463 -0.442 -15.810 1.00 86.31 340 LEU A O 1
ATOM 2587 N N . LEU A 1 341 ? 11.103 0.345 -17.157 1.00 91.00 341 LEU A N 1
ATOM 2588 C CA . LEU A 1 341 ? 11.615 1.376 -16.271 1.00 91.00 341 LEU A CA 1
ATOM 2589 C C . LEU A 1 341 ? 11.635 2.735 -16.981 1.00 91.00 341 LEU A C 1
ATOM 2591 O O . LEU A 1 341 ? 11.803 2.779 -18.203 1.00 91.00 341 LEU A O 1
ATOM 2595 N N . GLY A 1 342 ? 11.461 3.817 -16.218 1.00 90.00 342 GLY A N 1
ATOM 2596 C CA . GLY A 1 342 ? 11.661 5.188 -16.695 1.00 90.00 342 GLY A CA 1
ATOM 2597 C C . GLY A 1 342 ? 13.143 5.561 -16.685 1.00 90.00 342 GLY A C 1
ATOM 2598 O O . GLY A 1 342 ? 13.844 5.363 -17.677 1.00 90.00 342 GLY A O 1
ATOM 2599 N N . THR A 1 343 ? 13.632 6.066 -15.552 1.00 92.75 343 THR A N 1
ATOM 2600 C CA . THR A 1 343 ? 15.069 6.224 -15.290 1.00 92.75 343 THR A CA 1
ATOM 2601 C C . THR A 1 343 ? 15.592 4.996 -14.550 1.00 92.75 343 THR A C 1
ATOM 2603 O O . THR A 1 343 ? 15.052 4.615 -13.513 1.00 92.75 343 THR A O 1
ATOM 2606 N N . ASP A 1 344 ? 16.670 4.400 -15.061 1.00 95.31 344 ASP A N 1
ATOM 2607 C CA . ASP A 1 344 ? 17.353 3.269 -14.432 1.00 95.31 344 ASP A CA 1
ATOM 2608 C C . ASP A 1 344 ? 18.844 3.569 -14.243 1.00 95.31 344 ASP A C 1
ATOM 2610 O O . ASP A 1 344 ? 19.599 3.709 -15.208 1.00 95.31 344 ASP A O 1
ATOM 2614 N N . LEU A 1 345 ? 19.245 3.713 -12.982 1.00 96.19 345 LEU A N 1
ATOM 2615 C CA . LEU A 1 345 ? 20.625 3.892 -12.527 1.00 96.19 345 LEU A CA 1
ATOM 2616 C C . LEU A 1 345 ? 21.103 2.704 -11.677 1.00 96.19 345 LEU A C 1
ATOM 2618 O O . LEU A 1 345 ? 22.245 2.716 -11.217 1.00 96.19 345 LEU A O 1
ATOM 2622 N N . GLY A 1 346 ? 20.226 1.729 -11.426 1.00 95.50 346 GLY A N 1
ATOM 2623 C CA . GLY A 1 346 ? 20.503 0.550 -10.616 1.00 95.50 346 GLY A CA 1
ATOM 2624 C C . GLY A 1 346 ? 20.730 -0.696 -11.466 1.00 95.50 346 GLY A C 1
ATOM 2625 O O . GLY A 1 346 ? 21.074 -0.619 -12.647 1.00 95.50 346 GLY A O 1
ATOM 2626 N N . ASP A 1 347 ? 20.534 -1.853 -10.843 1.00 95.44 347 ASP A N 1
ATOM 2627 C CA . ASP A 1 347 ? 20.678 -3.150 -11.493 1.00 95.44 347 ASP A CA 1
ATOM 2628 C C . ASP A 1 347 ? 19.308 -3.703 -11.896 1.00 95.44 347 ASP A C 1
ATOM 2630 O O . ASP A 1 347 ? 18.429 -3.908 -11.056 1.00 95.44 347 ASP A O 1
ATOM 2634 N N . THR A 1 348 ? 19.140 -3.983 -13.189 1.00 93.38 348 THR A N 1
ATOM 2635 C CA . THR A 1 348 ? 17.927 -4.606 -13.730 1.00 93.38 348 THR A CA 1
ATOM 2636 C C . THR A 1 348 ? 18.248 -5.971 -14.335 1.00 93.38 348 THR A C 1
ATOM 2638 O O . THR A 1 348 ? 19.097 -6.096 -15.225 1.00 93.38 348 THR A O 1
ATOM 2641 N N . HIS A 1 349 ? 17.543 -7.012 -13.889 1.00 86.31 349 HIS A N 1
ATOM 2642 C CA . HIS A 1 349 ? 17.769 -8.391 -14.324 1.00 86.31 349 HIS A CA 1
ATOM 2643 C C . HIS A 1 349 ? 16.462 -9.103 -14.649 1.00 86.31 349 HIS A C 1
ATOM 2645 O O . HIS A 1 349 ? 15.506 -9.038 -13.895 1.00 86.31 349 HIS A O 1
ATOM 2651 N N . ASN A 1 350 ? 16.420 -9.871 -15.737 1.00 77.62 350 ASN A N 1
ATOM 2652 C CA . ASN A 1 350 ? 15.313 -10.804 -15.980 1.00 77.62 350 ASN A CA 1
ATOM 2653 C C . ASN A 1 350 ? 13.912 -10.153 -16.006 1.00 77.62 350 ASN A C 1
ATOM 2655 O O . ASN A 1 350 ? 12.917 -10.807 -15.706 1.00 77.62 350 ASN A O 1
ATOM 2659 N N . CYS A 1 351 ? 13.837 -8.871 -16.368 1.00 81.38 351 CYS A N 1
ATOM 2660 C CA . CYS A 1 351 ? 12.590 -8.128 -16.512 1.00 81.38 351 CYS A CA 1
ATOM 2661 C C . CYS A 1 351 ? 12.180 -8.068 -17.982 1.00 81.38 351 CYS A C 1
ATOM 2663 O O . CYS A 1 351 ? 13.025 -7.882 -18.861 1.00 81.38 351 CYS A O 1
ATOM 2665 N N . ILE A 1 352 ? 10.884 -8.187 -18.257 1.00 77.62 352 ILE A N 1
ATOM 2666 C CA . ILE A 1 352 ? 10.379 -8.246 -19.628 1.00 77.62 352 ILE A CA 1
ATOM 2667 C C . ILE A 1 352 ? 9.015 -7.583 -19.773 1.00 77.62 352 ILE A C 1
ATOM 2669 O O . ILE A 1 352 ? 8.118 -7.739 -18.950 1.00 77.62 352 ILE A O 1
ATOM 2673 N N . SER A 1 353 ? 8.874 -6.822 -20.853 1.00 77.19 353 SER A N 1
ATOM 2674 C CA . SER A 1 353 ? 7.598 -6.277 -21.292 1.00 77.19 353 SER A CA 1
ATOM 2675 C C . SER A 1 353 ? 7.117 -7.025 -22.521 1.00 77.19 353 SER A C 1
ATOM 2677 O O . SER A 1 353 ? 7.923 -7.533 -23.304 1.00 77.19 353 SER A O 1
ATOM 2679 N N . PHE A 1 354 ? 5.806 -7.097 -22.682 1.00 70.38 354 PHE A N 1
ATOM 2680 C CA . PHE A 1 354 ? 5.179 -7.836 -23.760 1.00 70.38 354 PHE A CA 1
ATOM 2681 C C . PHE A 1 354 ? 3.877 -7.169 -24.201 1.00 70.38 354 PHE A C 1
ATOM 2683 O O . PHE A 1 354 ? 3.319 -6.313 -23.516 1.00 70.38 354 PHE A O 1
ATOM 2690 N N . ILE A 1 355 ? 3.395 -7.575 -25.370 1.00 67.62 355 ILE A N 1
ATOM 2691 C CA . ILE A 1 355 ? 2.092 -7.193 -25.910 1.00 67.62 355 ILE A CA 1
ATOM 2692 C C . ILE A 1 355 ? 1.393 -8.519 -26.243 1.00 67.62 355 ILE A C 1
ATOM 2694 O O . ILE A 1 355 ? 1.856 -9.178 -27.172 1.00 67.62 355 ILE A O 1
ATOM 2698 N N . PRO A 1 356 ? 0.359 -8.973 -25.508 1.00 60.78 356 PRO A N 1
ATOM 2699 C CA . PRO A 1 356 ? -0.375 -10.188 -25.865 1.00 60.78 356 PRO A CA 1
ATOM 2700 C C . PRO A 1 356 ? -0.958 -10.126 -27.287 1.00 60.78 356 PRO A C 1
ATOM 2702 O O . PRO A 1 356 ? -1.539 -9.108 -27.688 1.00 60.78 356 PRO A O 1
ATOM 2705 N N . ASP A 1 357 ? -0.830 -11.213 -28.062 1.00 53.19 357 ASP A N 1
ATOM 2706 C CA . ASP A 1 357 ? -1.442 -11.271 -29.392 1.00 53.19 357 ASP A CA 1
ATOM 2707 C C . ASP A 1 357 ? -2.938 -11.577 -29.287 1.00 53.19 357 ASP A C 1
ATOM 2709 O O . ASP A 1 357 ? -3.348 -12.653 -28.876 1.00 53.19 357 ASP A O 1
ATOM 2713 N N . ASN A 1 358 ? -3.746 -10.685 -29.858 1.00 50.75 358 ASN A N 1
ATOM 2714 C CA . ASN A 1 358 ? -5.134 -10.937 -30.263 1.00 50.75 358 ASN A CA 1
ATOM 2715 C C . ASN A 1 358 ? -6.224 -10.933 -29.179 1.00 50.75 358 ASN A C 1
ATOM 2717 O O . ASN A 1 358 ? -7.142 -11.740 -29.233 1.00 50.75 358 ASN A O 1
ATOM 2721 N N . GLY A 1 359 ? -6.282 -9.897 -28.342 1.00 50.97 359 GLY A N 1
ATOM 2722 C CA . GLY A 1 359 ? -7.551 -9.398 -27.777 1.00 50.97 359 GLY A CA 1
ATOM 2723 C C . GLY A 1 359 ? -8.322 -10.321 -26.819 1.00 50.97 359 GLY A C 1
ATOM 2724 O O . GLY A 1 359 ? -9.395 -9.919 -26.373 1.00 50.97 359 GLY A O 1
ATOM 2725 N N . ASP A 1 360 ? -7.795 -11.504 -26.511 1.00 51.16 360 ASP A N 1
ATOM 2726 C CA . ASP A 1 360 ? -8.183 -12.390 -25.408 1.00 51.16 360 ASP A CA 1
ATOM 2727 C C . ASP A 1 360 ? -7.296 -12.187 -24.164 1.00 51.16 360 ASP A C 1
ATOM 2729 O O . ASP A 1 360 ? -7.551 -12.789 -23.128 1.00 51.16 360 ASP A O 1
ATOM 2733 N N . GLY A 1 361 ? -6.294 -11.303 -24.253 1.00 52.16 361 GLY A N 1
ATOM 2734 C CA . GLY A 1 361 ? -5.431 -10.904 -23.140 1.00 52.16 361 GLY A CA 1
ATOM 2735 C C . GLY A 1 361 ? -4.282 -11.870 -22.860 1.00 52.16 361 GLY A C 1
ATOM 2736 O O . GLY A 1 361 ? -3.461 -11.574 -22.006 1.00 52.16 361 GLY A O 1
ATOM 2737 N N . LEU A 1 362 ? -4.178 -12.992 -23.581 1.00 55.06 362 LEU A N 1
ATOM 2738 C CA . LEU A 1 362 ? -3.151 -14.001 -23.334 1.00 55.06 362 LEU A CA 1
ATOM 2739 C C . LEU A 1 362 ? -1.851 -13.701 -24.085 1.00 55.06 362 LEU A C 1
ATOM 2741 O O . LEU A 1 362 ? -1.832 -13.307 -25.251 1.00 55.06 362 LEU A O 1
ATOM 2745 N N . LEU A 1 363 ? -0.734 -13.955 -23.414 1.00 57.31 363 LEU A N 1
ATOM 2746 C CA . LEU A 1 363 ? 0.588 -13.984 -24.009 1.00 57.31 363 LEU A CA 1
ATOM 2747 C C . LEU A 1 363 ? 0.675 -15.064 -25.087 1.00 57.31 363 LEU A C 1
ATOM 2749 O O . LEU A 1 363 ? 0.322 -16.225 -24.865 1.00 57.31 363 LEU A O 1
ATOM 2753 N N . SER A 1 364 ? 1.202 -14.676 -26.239 1.00 54.66 364 SER A N 1
ATOM 2754 C CA . SER A 1 364 ? 1.150 -15.448 -27.478 1.00 54.66 364 SER A CA 1
ATOM 2755 C C . SER A 1 364 ? 2.473 -16.072 -27.905 1.00 54.66 364 SER A C 1
ATOM 2757 O O . SER A 1 364 ? 2.479 -17.006 -28.708 1.00 54.66 364 SER A O 1
ATOM 2759 N N . GLU A 1 365 ? 3.586 -15.597 -27.349 1.00 57.28 365 GLU A N 1
ATOM 2760 C CA . GLU A 1 365 ? 4.922 -16.127 -27.596 1.00 57.28 365 GLU A CA 1
ATOM 2761 C C . GLU A 1 365 ? 5.654 -16.347 -26.270 1.00 57.28 365 GLU A C 1
ATOM 2763 O O . GLU A 1 365 ? 5.528 -15.564 -25.326 1.00 57.28 365 GLU A O 1
ATOM 2768 N N . SER A 1 366 ? 6.426 -17.436 -26.192 1.00 54.62 366 SER A N 1
ATOM 2769 C CA . SER A 1 366 ? 7.306 -17.697 -25.055 1.00 54.62 366 SER A CA 1
ATOM 2770 C C . SER A 1 366 ? 8.275 -16.539 -24.895 1.00 54.62 366 SER A C 1
ATOM 2772 O O . SER A 1 366 ? 9.005 -16.179 -25.820 1.00 54.62 366 SER A O 1
ATOM 2774 N N . VAL A 1 367 ? 8.309 -15.986 -23.696 1.00 51.88 367 VAL A N 1
ATOM 2775 C CA . VAL A 1 367 ? 9.213 -14.900 -23.367 1.00 51.88 367 VAL A CA 1
ATOM 2776 C C . VAL A 1 367 ? 10.621 -15.476 -23.144 1.00 51.88 367 VAL A C 1
ATOM 2778 O O . VAL A 1 367 ? 10.765 -16.658 -22.835 1.00 51.88 367 VAL A O 1
ATOM 2781 N N . SER A 1 368 ? 11.688 -14.709 -23.350 1.00 47.84 368 SER A N 1
ATOM 2782 C CA . SER A 1 368 ? 13.056 -15.163 -23.047 1.00 47.84 368 SER A CA 1
ATOM 2783 C C . SER A 1 368 ? 13.589 -14.404 -21.840 1.00 47.84 368 SER A C 1
ATOM 2785 O O . SER A 1 368 ? 13.556 -13.175 -21.830 1.00 47.84 368 SER A O 1
ATOM 2787 N N . ILE A 1 369 ? 14.096 -15.128 -20.841 1.00 48.97 369 ILE A N 1
ATOM 2788 C CA . ILE A 1 369 ? 14.768 -14.554 -19.670 1.00 48.97 369 ILE A CA 1
ATOM 2789 C C . ILE A 1 369 ? 16.188 -15.107 -19.635 1.00 48.97 369 ILE A C 1
ATOM 2791 O O . ILE A 1 369 ? 16.401 -16.291 -19.383 1.00 48.97 369 ILE A O 1
ATOM 2795 N N . GLY A 1 370 ? 17.175 -14.258 -19.924 1.00 51.75 370 GLY A N 1
ATOM 2796 C CA . GLY A 1 370 ? 18.561 -14.708 -20.033 1.00 51.75 370 GLY A CA 1
ATOM 2797 C C . GLY A 1 370 ? 18.720 -15.785 -21.114 1.00 51.75 370 GLY A C 1
ATOM 2798 O O . GLY A 1 370 ? 18.490 -15.516 -22.291 1.00 51.75 370 GLY A O 1
ATOM 2799 N N . THR A 1 371 ? 19.146 -16.989 -20.722 1.00 44.38 371 THR A N 1
ATOM 2800 C CA . THR A 1 371 ? 19.341 -18.138 -21.628 1.00 44.38 371 THR A CA 1
ATOM 2801 C C . THR A 1 371 ? 18.204 -19.159 -21.608 1.00 44.38 371 THR A C 1
ATOM 2803 O O . THR A 1 371 ? 18.277 -20.137 -22.351 1.00 44.38 371 THR A O 1
ATOM 2806 N N . ASP A 1 372 ? 17.187 -18.957 -20.772 1.00 43.03 372 ASP A N 1
ATOM 2807 C CA . ASP A 1 372 ? 16.131 -19.938 -20.537 1.00 43.03 372 ASP A CA 1
ATOM 2808 C C . ASP A 1 372 ? 14.869 -19.606 -21.356 1.00 43.03 372 ASP A C 1
ATOM 2810 O O . ASP A 1 372 ? 14.409 -18.460 -21.397 1.00 43.03 372 ASP A O 1
ATOM 2814 N N . GLU A 1 373 ? 14.296 -20.620 -22.017 1.00 53.47 373 GLU A N 1
ATOM 2815 C CA . GLU A 1 373 ? 12.975 -20.524 -22.652 1.00 53.47 373 GLU A CA 1
ATOM 2816 C C . GLU A 1 373 ? 11.880 -20.633 -21.586 1.00 53.47 373 GLU A C 1
ATOM 2818 O O . GLU A 1 373 ? 11.863 -21.559 -20.775 1.00 53.47 373 GLU A O 1
ATOM 2823 N N . THR A 1 374 ? 10.944 -19.684 -21.588 1.00 52.47 374 THR A N 1
ATOM 2824 C CA . THR A 1 374 ? 10.048 -19.465 -20.446 1.00 52.47 374 THR A CA 1
ATOM 2825 C C . THR A 1 374 ? 8.643 -20.041 -20.642 1.00 52.47 374 THR A C 1
ATOM 2827 O O . THR A 1 374 ? 7.683 -19.532 -20.079 1.00 52.47 374 THR A O 1
ATOM 2830 N N . THR A 1 375 ? 8.467 -21.113 -21.418 1.00 55.06 375 THR A N 1
ATOM 2831 C CA . THR A 1 375 ? 7.134 -21.712 -21.662 1.00 55.06 375 THR A CA 1
ATOM 2832 C C . THR A 1 375 ? 6.350 -21.977 -20.365 1.00 55.06 375 THR A C 1
ATOM 2834 O O . THR A 1 375 ? 5.143 -21.771 -20.328 1.00 55.06 375 THR A O 1
ATOM 2837 N N . SER A 1 376 ? 7.033 -22.326 -19.269 1.00 54.31 376 SER A N 1
ATOM 2838 C CA . SER A 1 376 ? 6.430 -22.443 -17.935 1.00 54.31 376 SER A CA 1
ATOM 2839 C C . SER A 1 376 ? 5.982 -21.102 -17.336 1.00 54.31 376 SER A C 1
ATOM 2841 O O . SER A 1 376 ? 4.895 -21.027 -16.779 1.00 54.31 376 SER A O 1
ATOM 2843 N N . LEU A 1 377 ? 6.771 -20.033 -17.464 1.00 52.38 377 LEU A N 1
ATOM 2844 C CA . LEU A 1 377 ? 6.386 -18.674 -17.059 1.00 52.38 377 LEU A CA 1
ATOM 2845 C C . LEU A 1 377 ? 5.230 -18.141 -17.908 1.00 52.38 377 LEU A C 1
ATOM 2847 O O . LEU A 1 377 ? 4.356 -17.466 -17.384 1.00 52.38 377 LEU A O 1
ATOM 2851 N N . LEU A 1 378 ? 5.220 -18.446 -19.205 1.00 56.88 378 LEU A N 1
ATOM 2852 C CA . LEU A 1 378 ? 4.140 -18.100 -20.120 1.00 56.88 378 LEU A CA 1
ATOM 2853 C C . LEU A 1 378 ? 2.818 -18.724 -19.656 1.00 56.88 378 LEU A C 1
ATOM 2855 O O . LEU A 1 378 ? 1.817 -18.025 -19.545 1.00 56.88 378 LEU A O 1
ATOM 2859 N N . GLU A 1 379 ? 2.820 -20.025 -19.349 1.00 58.19 379 GLU A N 1
ATOM 2860 C CA . GLU A 1 379 ? 1.663 -20.739 -18.792 1.00 58.19 379 GLU A CA 1
ATOM 2861 C C . GLU A 1 379 ? 1.217 -20.147 -17.449 1.00 58.19 379 GLU A C 1
ATOM 2863 O O . GLU A 1 379 ? 0.026 -20.000 -17.200 1.00 58.19 379 GLU A O 1
ATOM 2868 N N . VAL A 1 380 ? 2.177 -19.769 -16.607 1.00 53.78 380 VAL A N 1
ATOM 2869 C CA . VAL A 1 380 ? 1.986 -19.182 -15.275 1.00 53.78 380 VAL A CA 1
ATOM 2870 C C . VAL A 1 380 ? 1.374 -17.773 -15.376 1.00 53.78 380 VAL A C 1
ATOM 2872 O O . VAL A 1 380 ? 0.344 -17.520 -14.756 1.00 53.78 380 VAL A O 1
ATOM 2875 N N . LEU A 1 381 ? 1.909 -16.888 -16.221 1.00 56.50 381 LEU A N 1
ATOM 2876 C CA . LEU A 1 381 ? 1.357 -15.553 -16.499 1.00 56.50 381 LEU A CA 1
ATOM 2877 C C . LEU A 1 381 ? -0.029 -15.637 -17.161 1.00 56.50 381 LEU A C 1
ATOM 2879 O O . LEU A 1 381 ? -0.949 -14.947 -16.733 1.00 56.50 381 LEU A O 1
ATOM 2883 N N . ASN A 1 382 ? -0.221 -16.537 -18.132 1.00 57.94 382 ASN A N 1
ATOM 2884 C CA . ASN A 1 382 ? -1.522 -16.763 -18.773 1.00 57.94 382 ASN A CA 1
ATOM 2885 C C . ASN A 1 382 ? -2.570 -17.349 -17.819 1.00 57.94 382 ASN A C 1
ATOM 2887 O O . ASN A 1 382 ? -3.736 -16.959 -17.870 1.00 57.94 382 ASN A O 1
ATOM 2891 N N . TYR A 1 383 ? -2.178 -18.262 -16.925 1.00 56.47 383 TYR A N 1
ATOM 2892 C CA . TYR A 1 383 ? -3.061 -18.770 -15.874 1.00 56.47 383 TYR A CA 1
ATOM 2893 C C . TYR A 1 383 ? -3.529 -17.634 -14.965 1.00 56.47 383 TYR A C 1
ATOM 2895 O O . TYR A 1 383 ? -4.713 -17.531 -14.654 1.00 56.47 383 TYR A O 1
ATOM 2903 N N . TRP A 1 384 ? -2.612 -16.743 -14.601 1.00 53.94 384 TRP A N 1
ATOM 2904 C CA . TRP A 1 384 ? -2.889 -15.587 -13.765 1.00 53.94 384 TRP A CA 1
ATOM 2905 C C . TRP A 1 384 ? -3.866 -14.602 -14.448 1.00 53.94 384 TRP A C 1
ATOM 2907 O O . TRP A 1 384 ? -4.888 -14.258 -13.855 1.00 53.94 384 TRP A O 1
ATOM 2917 N N . ILE A 1 385 ? -3.651 -14.286 -15.734 1.00 52.28 385 ILE A N 1
ATOM 2918 C CA . ILE A 1 385 ? -4.583 -13.503 -16.574 1.00 52.28 385 ILE A CA 1
ATOM 2919 C C . ILE A 1 385 ? -5.974 -14.163 -16.639 1.00 52.28 385 ILE A C 1
ATOM 2921 O O . ILE A 1 385 ? -6.993 -13.488 -16.529 1.00 52.28 385 ILE A O 1
ATOM 2925 N N . SER A 1 386 ? -6.051 -15.494 -16.756 1.00 52.44 386 SER A N 1
ATOM 2926 C CA . SER A 1 386 ? -7.333 -16.211 -16.875 1.00 52.44 386 SER A CA 1
ATOM 2927 C C . SER A 1 386 ? -8.177 -16.247 -15.591 1.00 52.44 386 SER A C 1
ATOM 2929 O O . SER A 1 386 ? -9.391 -16.434 -15.652 1.00 52.44 386 SER A O 1
ATOM 2931 N N . LEU A 1 387 ? -7.561 -16.061 -14.420 1.00 49.75 387 LEU A N 1
ATOM 2932 C CA . LEU A 1 387 ? -8.256 -16.055 -13.126 1.00 49.75 387 LEU A CA 1
ATOM 2933 C C . LEU A 1 387 ? -8.857 -14.686 -12.768 1.00 49.75 387 LEU A C 1
ATOM 2935 O O . LEU A 1 387 ? -9.753 -14.608 -11.922 1.00 49.75 387 LEU A O 1
ATOM 2939 N N . TYR A 1 388 ? -8.422 -13.625 -13.456 1.00 44.41 388 TYR A N 1
ATOM 2940 C CA . TYR A 1 388 ? -8.995 -12.283 -13.356 1.00 44.41 388 TYR A CA 1
ATOM 2941 C C . TYR A 1 388 ? -10.500 -12.267 -13.673 1.00 44.41 388 TYR A C 1
ATOM 2943 O O . TYR A 1 388 ? -11.270 -11.581 -12.999 1.00 44.41 388 TYR A O 1
ATOM 2951 N N . GLU A 1 389 ? -10.951 -13.081 -14.635 1.00 40.34 389 GLU A N 1
ATOM 2952 C CA . GLU A 1 389 ? -12.358 -13.131 -15.059 1.00 40.34 389 GLU A CA 1
ATOM 2953 C C . GLU A 1 389 ? -13.323 -13.634 -13.968 1.00 40.34 389 GLU A C 1
ATOM 2955 O O . GLU A 1 389 ? -14.536 -13.453 -14.094 1.00 40.34 389 GLU A O 1
ATOM 2960 N N . ILE A 1 390 ? -12.807 -14.246 -12.895 1.00 38.81 390 ILE A N 1
ATOM 2961 C CA . ILE A 1 390 ? -13.606 -14.843 -11.813 1.00 38.81 390 ILE A CA 1
ATOM 2962 C C . ILE A 1 390 ? -13.301 -14.269 -10.419 1.00 38.81 390 ILE A C 1
ATOM 2964 O O . ILE A 1 390 ? -13.840 -14.761 -9.433 1.00 38.81 390 ILE A O 1
ATOM 2968 N N . GLY A 1 391 ? -12.460 -13.232 -10.310 1.00 39.25 391 GLY A N 1
ATOM 2969 C CA . GLY A 1 391 ? -12.197 -12.545 -9.036 1.00 39.25 391 GLY A CA 1
ATOM 2970 C C . GLY A 1 391 ? -11.440 -13.372 -7.986 1.00 39.25 391 GLY A C 1
ATOM 2971 O O . GLY A 1 391 ? -11.505 -13.053 -6.798 1.00 39.25 391 GLY A O 1
ATOM 2972 N N . VAL A 1 392 ? -10.726 -14.425 -8.399 1.00 41.59 392 VAL A N 1
ATOM 2973 C CA . VAL A 1 392 ? -9.911 -15.274 -7.516 1.00 41.59 392 VAL A CA 1
ATOM 2974 C C . VAL A 1 392 ? -8.439 -15.006 -7.803 1.00 41.59 392 VAL A C 1
ATOM 2976 O O . VAL A 1 392 ? -7.955 -15.319 -8.885 1.00 41.59 392 VAL A O 1
ATOM 2979 N N . PHE A 1 393 ? -7.704 -14.465 -6.833 1.00 49.75 393 PHE A N 1
ATOM 2980 C CA . PHE A 1 393 ? -6.272 -14.206 -6.990 1.00 49.75 393 PHE A CA 1
ATOM 2981 C C . PHE A 1 393 ? -5.453 -15.197 -6.171 1.00 49.75 393 PHE A C 1
ATOM 2983 O O . PHE A 1 393 ? -5.731 -15.447 -4.999 1.00 49.75 393 PHE A O 1
ATOM 2990 N N . ASN A 1 394 ? -4.451 -15.769 -6.828 1.00 42.50 394 ASN A N 1
ATOM 2991 C CA . ASN A 1 394 ? -3.554 -16.768 -6.271 1.00 42.50 394 ASN A CA 1
ATOM 2992 C C . ASN A 1 394 ? -2.312 -16.112 -5.659 1.00 42.50 394 ASN A C 1
ATOM 2994 O O . ASN A 1 394 ? -1.756 -15.171 -6.227 1.00 42.50 394 ASN A O 1
ATOM 2998 N N . SER A 1 395 ? -1.867 -16.628 -4.513 1.00 41.31 395 SER A N 1
ATOM 2999 C CA . SER A 1 395 ? -0.637 -16.206 -3.840 1.00 41.31 395 SER A CA 1
ATOM 3000 C C . SER A 1 395 ? 0.616 -16.771 -4.523 1.00 41.31 395 SER A C 1
ATOM 3002 O O . SER A 1 395 ? 0.571 -17.755 -5.268 1.00 41.31 395 SER A O 1
ATOM 3004 N N . TRP A 1 396 ? 1.770 -16.150 -4.272 1.00 48.47 396 TRP A N 1
ATOM 3005 C CA . TRP A 1 396 ? 3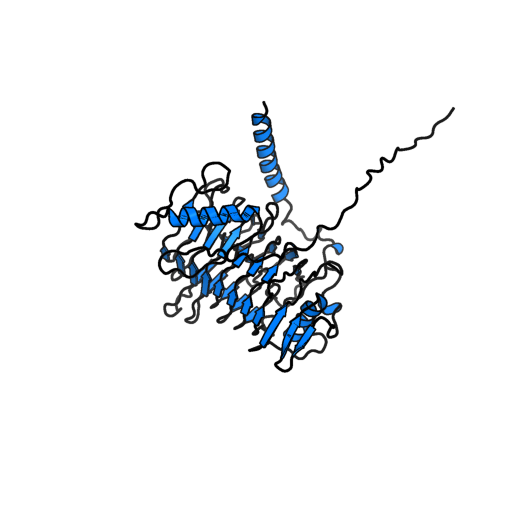.063 -16.675 -4.713 1.00 48.47 396 TRP A CA 1
ATOM 3006 C C . TRP A 1 396 ? 3.498 -17.831 -3.811 1.00 48.47 396 TRP A C 1
ATOM 3008 O O . TRP A 1 396 ? 3.371 -17.744 -2.590 1.00 48.47 396 TRP A O 1
ATOM 3018 N N . CYS A 1 397 ? 4.050 -18.895 -4.396 1.00 42.12 397 CYS A N 1
ATOM 3019 C CA . CYS A 1 397 ? 4.762 -19.928 -3.647 1.00 42.12 397 CYS A CA 1
ATOM 3020 C C . CYS A 1 397 ? 6.267 -19.830 -3.882 1.00 42.12 397 CYS A C 1
ATOM 3022 O O . CYS A 1 397 ? 6.721 -19.597 -5.002 1.00 42.12 397 CYS A O 1
ATOM 3024 N N . GLU A 1 398 ? 7.043 -20.064 -2.824 1.00 40.59 398 GLU A N 1
ATOM 3025 C CA . GLU A 1 398 ? 8.498 -20.191 -2.908 1.00 40.59 398 GLU A CA 1
ATOM 3026 C C . GLU A 1 398 ? 8.869 -21.432 -3.743 1.00 40.59 398 GLU A C 1
ATOM 3028 O O . GLU A 1 398 ? 8.602 -22.569 -3.352 1.00 40.59 398 GLU A O 1
ATOM 3033 N N . GLY A 1 399 ? 9.477 -21.206 -4.910 1.00 42.28 399 GLY A N 1
ATOM 3034 C CA . GLY A 1 399 ? 10.145 -22.216 -5.732 1.00 42.28 399 GLY A CA 1
ATOM 3035 C C . GLY A 1 399 ? 11.608 -21.824 -5.964 1.00 42.28 399 GLY A C 1
ATOM 3036 O O . GLY A 1 399 ? 11.933 -20.640 -5.966 1.00 42.28 399 GLY A O 1
ATOM 3037 N N . GLU A 1 400 ? 12.502 -22.805 -6.136 1.00 37.62 400 GLU A N 1
ATOM 3038 C CA . GLU A 1 400 ? 13.961 -22.582 -6.078 1.00 37.62 400 GLU A CA 1
ATOM 3039 C C . GLU A 1 400 ? 14.596 -21.905 -7.312 1.00 37.62 400 GLU A C 1
ATOM 3041 O O . GLU A 1 400 ? 15.759 -21.513 -7.230 1.00 37.62 400 GLU A O 1
ATOM 3046 N N . THR A 1 401 ? 13.907 -21.760 -8.454 1.00 42.22 401 THR A N 1
ATOM 3047 C CA . THR A 1 401 ? 14.570 -21.285 -9.697 1.00 42.22 401 THR A CA 1
ATOM 3048 C C . THR A 1 401 ? 13.753 -20.371 -10.612 1.00 42.22 401 THR A C 1
ATOM 3050 O O . THR A 1 401 ? 14.341 -19.584 -11.345 1.00 42.22 401 THR A O 1
ATOM 3053 N N . LEU A 1 402 ? 12.423 -20.421 -10.563 1.00 38.56 402 LEU A N 1
ATOM 3054 C CA . LEU A 1 402 ? 11.518 -19.459 -11.196 1.00 38.56 402 LEU A CA 1
ATOM 3055 C C . LEU A 1 402 ? 10.319 -19.293 -10.265 1.00 38.56 402 LEU A C 1
ATOM 3057 O O . LEU A 1 402 ? 9.915 -20.278 -9.637 1.00 38.56 402 LEU A O 1
ATOM 3061 N N . PRO A 1 403 ? 9.738 -18.095 -10.154 1.00 42.16 403 PRO A N 1
ATOM 3062 C CA . PRO A 1 403 ? 8.549 -17.948 -9.344 1.00 42.16 403 PRO A CA 1
ATOM 3063 C C . PRO A 1 403 ? 7.390 -18.790 -9.882 1.00 42.16 403 PRO A C 1
ATOM 3065 O O . PRO A 1 403 ? 7.121 -18.811 -11.083 1.00 42.16 403 PRO A O 1
ATOM 3068 N N . VAL A 1 404 ? 6.697 -19.475 -8.974 1.00 40.94 404 VAL A N 1
ATOM 3069 C CA . VAL A 1 404 ? 5.545 -20.325 -9.285 1.00 40.94 404 VAL A CA 1
ATOM 3070 C C . VAL A 1 404 ? 4.320 -19.744 -8.575 1.00 40.94 404 VAL A C 1
ATOM 3072 O O . VAL A 1 404 ? 4.303 -19.639 -7.346 1.00 40.94 404 VAL A O 1
ATOM 3075 N N . PHE A 1 405 ? 3.284 -19.362 -9.331 1.00 47.12 405 PHE A N 1
ATOM 3076 C CA . PHE A 1 405 ? 1.986 -18.998 -8.751 1.00 47.12 405 PHE A CA 1
ATOM 3077 C C . PHE A 1 405 ? 1.359 -20.232 -8.092 1.00 47.12 405 PHE A C 1
ATOM 3079 O O . PHE A 1 405 ? 1.260 -21.295 -8.709 1.00 47.12 405 PHE A O 1
ATOM 3086 N N . CYS A 1 406 ? 0.919 -20.107 -6.843 1.00 40.19 406 CYS A N 1
ATOM 3087 C CA . CYS A 1 406 ? 0.280 -21.189 -6.110 1.00 40.19 406 CYS A CA 1
ATOM 3088 C C . CYS A 1 406 ? -1.229 -21.029 -6.098 1.00 40.19 406 CYS A C 1
ATOM 3090 O O . CYS A 1 406 ? -1.750 -19.982 -5.736 1.00 40.19 406 CYS A O 1
ATOM 3092 N N . ASN A 1 407 ? -1.930 -22.113 -6.424 1.00 35.38 407 ASN A N 1
ATOM 3093 C CA . ASN A 1 407 ? -3.384 -22.181 -6.507 1.00 35.38 407 ASN A CA 1
ATOM 3094 C C . ASN A 1 407 ? -4.087 -22.166 -5.130 1.00 35.38 407 ASN A C 1
ATOM 3096 O O . ASN A 1 407 ? -4.911 -23.035 -4.844 1.00 35.38 407 ASN A O 1
ATOM 3100 N N . GLN A 1 408 ? -3.710 -21.253 -4.234 1.00 35.28 408 GLN A N 1
ATOM 3101 C CA . GLN A 1 408 ? -4.461 -20.995 -3.012 1.00 35.28 408 GLN A CA 1
ATOM 3102 C C . GLN A 1 408 ? -5.455 -19.876 -3.293 1.00 35.28 408 GLN A C 1
ATOM 3104 O O . GLN A 1 408 ? -5.163 -18.696 -3.129 1.00 35.28 408 GLN A O 1
ATOM 3109 N N . SER A 1 409 ? -6.647 -20.287 -3.718 1.00 34.84 409 SER A N 1
ATOM 3110 C CA . SER A 1 409 ? -7.827 -19.438 -3.767 1.00 34.84 409 SER A CA 1
ATOM 3111 C C . SER A 1 409 ? -8.023 -18.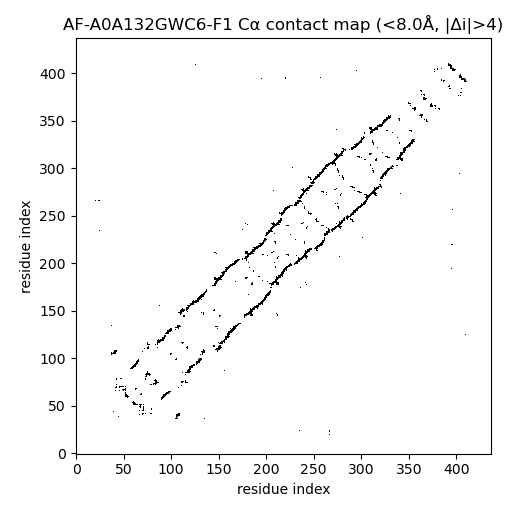757 -2.414 1.00 34.84 409 SER A C 1
ATOM 3113 O O . SER A 1 409 ? -8.203 -19.445 -1.402 1.00 34.84 409 SER A O 1
ATOM 3115 N N . ILE A 1 410 ? -8.075 -17.425 -2.395 1.00 39.09 410 ILE A N 1
ATOM 3116 C CA . ILE A 1 410 ? -8.824 -16.722 -1.355 1.00 39.09 410 ILE A CA 1
ATOM 3117 C C . ILE A 1 410 ? -10.269 -17.174 -1.552 1.00 39.09 410 ILE A C 1
ATOM 3119 O O . ILE A 1 410 ? -10.934 -16.773 -2.504 1.00 39.09 410 ILE A O 1
ATOM 3123 N N . GLY A 1 411 ? -10.724 -18.100 -0.713 1.00 33.75 411 GLY A N 1
ATOM 3124 C CA . GLY A 1 411 ? -12.117 -18.507 -0.688 1.00 33.75 411 GLY A CA 1
ATOM 3125 C C . GLY A 1 411 ? -12.960 -17.330 -0.222 1.00 33.75 411 GLY A C 1
ATOM 3126 O O . GLY A 1 411 ? -13.252 -17.218 0.963 1.00 33.75 411 GLY A O 1
ATOM 3127 N N . ILE A 1 412 ? -13.370 -16.461 -1.144 1.00 37.62 412 ILE A N 1
ATOM 3128 C CA . ILE A 1 412 ? -14.632 -15.749 -0.991 1.00 37.62 412 ILE A CA 1
ATOM 3129 C C . ILE A 1 412 ? -15.690 -16.842 -0.857 1.00 37.62 412 ILE A C 1
ATOM 3131 O O . ILE A 1 412 ? -15.959 -17.581 -1.800 1.00 37.62 412 ILE A O 1
ATOM 3135 N N . ASN A 1 413 ? -16.226 -17.028 0.349 1.00 31.89 413 ASN A N 1
ATOM 3136 C CA . ASN A 1 413 ? -17.380 -17.894 0.547 1.00 31.89 413 ASN A CA 1
ATOM 3137 C C . ASN A 1 413 ? -18.521 -17.337 -0.318 1.00 31.89 413 ASN A C 1
ATOM 3139 O O . ASN A 1 413 ? -19.237 -16.435 0.105 1.00 31.89 413 ASN A O 1
ATOM 3143 N N . GLU A 1 414 ? -18.724 -17.891 -1.515 1.00 30.84 414 GLU A N 1
ATOM 3144 C CA . GLU A 1 414 ? -19.847 -17.585 -2.418 1.00 30.84 414 GLU A CA 1
ATOM 3145 C C . GLU A 1 414 ? -21.215 -18.028 -1.855 1.00 30.84 414 GLU A C 1
ATOM 3147 O O . GLU A 1 414 ? -22.206 -18.151 -2.570 1.00 30.84 414 GLU A O 1
ATOM 3152 N N . THR A 1 415 ? -21.324 -18.273 -0.551 1.00 30.19 415 THR A N 1
ATOM 3153 C CA . THR A 1 415 ? -22.587 -18.614 0.101 1.00 30.19 415 THR A CA 1
ATOM 3154 C C . THR A 1 415 ? -23.198 -17.393 0.778 1.00 30.19 415 THR A C 1
ATOM 3156 O O . THR A 1 415 ? -23.420 -17.390 1.990 1.00 30.19 415 THR A O 1
ATOM 3159 N N . GLN A 1 416 ? -23.505 -16.362 -0.004 1.00 29.88 416 GLN A N 1
ATOM 3160 C CA . GLN A 1 416 ? -24.576 -15.418 0.316 1.00 29.88 416 GLN A CA 1
ATOM 3161 C C . GLN A 1 416 ? -25.396 -15.203 -0.965 1.00 29.88 416 GLN A C 1
ATOM 3163 O O . GLN A 1 416 ? -24.827 -14.798 -1.977 1.00 29.88 416 GLN A O 1
ATOM 3168 N N . PRO A 1 417 ? -26.702 -15.528 -0.975 1.00 28.30 417 PRO A N 1
ATOM 3169 C CA . PRO A 1 417 ? -27.532 -15.307 -2.152 1.00 28.30 417 PRO A CA 1
ATOM 3170 C C . PRO A 1 417 ? -27.615 -13.807 -2.453 1.00 28.30 417 PRO A C 1
ATOM 3172 O O . PRO A 1 417 ? -27.744 -13.003 -1.528 1.00 28.30 417 PRO A O 1
ATOM 3175 N N . GLU A 1 418 ? -27.560 -13.448 -3.739 1.00 28.72 418 GLU A N 1
ATOM 3176 C CA . GLU A 1 418 ? -27.811 -12.081 -4.198 1.00 28.72 418 GLU A CA 1
ATOM 3177 C C . GLU A 1 418 ? -29.079 -11.514 -3.533 1.00 28.72 418 GLU A C 1
ATOM 3179 O O . GLU A 1 418 ? -30.100 -12.213 -3.465 1.00 28.72 418 GLU A O 1
ATOM 3184 N N . PRO A 1 419 ? -29.063 -10.258 -3.052 1.00 30.42 419 PRO A N 1
ATOM 3185 C CA . PRO A 1 419 ? -30.285 -9.609 -2.613 1.00 30.42 419 PRO A CA 1
ATOM 3186 C C . PRO A 1 419 ? -31.257 -9.508 -3.798 1.00 30.42 419 PRO A C 1
ATOM 3188 O O . PRO A 1 419 ? -30.945 -8.925 -4.835 1.00 30.42 419 PRO A O 1
ATOM 3191 N N . ASP A 1 420 ? -32.446 -10.092 -3.631 1.00 27.22 420 ASP A N 1
ATOM 3192 C CA . ASP A 1 420 ? -33.563 -10.029 -4.577 1.00 27.22 420 ASP A CA 1
ATOM 3193 C C . ASP A 1 420 ? -34.006 -8.569 -4.761 1.00 27.22 420 ASP A C 1
ATOM 3195 O O . ASP A 1 420 ? -34.843 -8.035 -4.026 1.00 27.22 420 ASP A O 1
ATOM 3199 N N . TYR A 1 421 ? -33.420 -7.890 -5.747 1.00 32.00 421 TYR A N 1
ATOM 3200 C CA . TYR A 1 421 ? -33.944 -6.630 -6.249 1.00 32.00 421 TYR A CA 1
ATOM 3201 C C . TYR A 1 421 ? -35.191 -6.932 -7.082 1.00 32.00 421 TYR A C 1
ATOM 3203 O O . TYR A 1 421 ? -35.143 -7.040 -8.310 1.00 32.00 421 TYR A O 1
ATOM 3211 N N . GLY A 1 422 ? -36.326 -7.061 -6.391 1.00 28.45 422 GLY A N 1
ATOM 3212 C CA . GLY A 1 422 ? -37.634 -7.231 -7.013 1.00 28.45 422 GLY A CA 1
ATOM 3213 C C . GLY A 1 422 ? -37.886 -6.206 -8.137 1.00 28.45 422 GLY A C 1
ATOM 3214 O O . GLY A 1 422 ? -37.360 -5.088 -8.116 1.00 28.45 422 GLY A O 1
ATOM 3215 N N . PRO A 1 423 ? -38.693 -6.556 -9.154 1.00 28.22 423 PRO A N 1
ATOM 3216 C CA . PRO A 1 423 ? -38.763 -5.812 -10.404 1.00 28.22 423 PRO A CA 1
ATOM 3217 C C . PRO A 1 423 ? -39.227 -4.366 -10.198 1.00 28.22 423 PRO A C 1
ATOM 3219 O O . PRO A 1 423 ? -40.362 -4.092 -9.804 1.00 28.22 423 PRO A O 1
ATOM 3222 N N . VAL A 1 424 ? -38.352 -3.421 -10.548 1.00 32.31 424 VAL A N 1
ATOM 3223 C CA . VAL A 1 424 ? -38.652 -1.988 -10.597 1.00 32.31 424 VAL A CA 1
ATOM 3224 C C . VAL A 1 424 ? -39.704 -1.739 -11.682 1.00 32.31 424 VAL A C 1
ATOM 3226 O O . VAL A 1 424 ? -39.407 -1.663 -12.878 1.00 32.31 424 VAL A O 1
ATOM 3229 N N . HIS A 1 425 ? -40.965 -1.598 -11.270 1.00 29.89 425 HIS A N 1
ATOM 3230 C CA . HIS A 1 425 ? -42.040 -1.123 -12.132 1.00 29.89 425 HIS A CA 1
ATOM 3231 C C . HIS A 1 425 ? -41.700 0.276 -12.667 1.00 29.89 425 HIS A C 1
ATOM 3233 O O . HIS A 1 425 ? -41.799 1.281 -11.962 1.00 29.89 425 HIS A O 1
ATOM 3239 N N . ARG A 1 426 ? -41.347 0.360 -13.955 1.00 32.12 426 ARG A N 1
ATOM 3240 C CA . ARG A 1 426 ? -41.293 1.622 -14.706 1.00 32.12 426 ARG A CA 1
ATOM 3241 C C . ARG A 1 426 ? -42.710 2.184 -14.860 1.00 32.12 426 ARG A C 1
ATOM 3243 O O . ARG A 1 426 ? -43.388 1.941 -15.856 1.00 32.12 426 ARG A O 1
ATOM 3250 N N . GLY A 1 427 ? -43.157 2.940 -13.860 1.00 27.61 427 GLY A N 1
ATOM 3251 C CA . GLY A 1 427 ? -44.372 3.745 -13.916 1.00 27.61 427 GLY A CA 1
ATOM 3252 C C . GLY A 1 427 ? -44.213 4.890 -14.914 1.00 27.61 427 GLY A C 1
ATOM 3253 O O . GLY A 1 427 ? -43.598 5.914 -14.620 1.00 27.61 427 GLY A O 1
ATOM 3254 N N . ARG A 1 428 ? -44.777 4.714 -16.110 1.00 30.62 428 ARG A N 1
ATOM 3255 C CA . ARG A 1 428 ? -44.939 5.757 -17.127 1.00 30.62 428 ARG A CA 1
ATOM 3256 C C . ARG A 1 428 ? -45.937 6.792 -16.589 1.00 30.62 428 ARG A C 1
ATOM 3258 O O . ARG A 1 428 ? -47.135 6.532 -16.571 1.00 30.62 428 ARG A O 1
ATOM 3265 N N . ARG A 1 429 ? -45.459 7.945 -16.109 1.00 30.72 429 ARG A N 1
ATOM 3266 C CA . ARG A 1 429 ? -46.330 9.094 -15.808 1.00 30.72 429 ARG A CA 1
ATOM 3267 C C . ARG A 1 429 ? -46.764 9.722 -17.128 1.00 30.72 429 ARG A C 1
ATOM 3269 O O . ARG A 1 429 ? -45.946 10.302 -17.836 1.00 30.72 429 ARG A O 1
ATOM 3276 N N . GLU A 1 430 ? -48.039 9.577 -17.460 1.00 32.03 430 GLU A N 1
ATOM 3277 C CA . GLU A 1 430 ? -48.684 10.369 -18.502 1.00 32.03 430 GLU A CA 1
ATOM 3278 C C . GLU A 1 430 ? -48.924 11.787 -17.966 1.00 32.03 430 GLU A C 1
ATOM 3280 O O . GLU A 1 430 ? -49.526 11.981 -16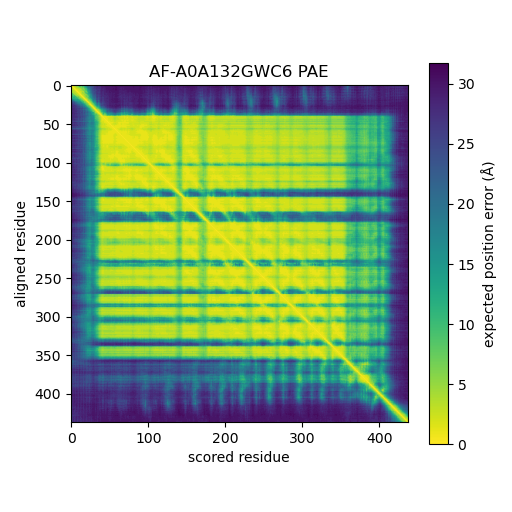.908 1.00 32.03 430 GLU A O 1
ATOM 3285 N N . CYS A 1 431 ? -48.404 12.785 -18.680 1.00 33.91 431 CYS A N 1
ATOM 3286 C CA . CYS A 1 431 ? -48.681 14.191 -18.421 1.00 33.91 431 CYS A CA 1
ATOM 3287 C C . CYS A 1 431 ? -50.120 14.510 -18.837 1.00 33.91 431 CYS A C 1
ATOM 3289 O O . CYS A 1 431 ? -50.447 14.486 -20.023 1.00 33.91 431 CYS A O 1
ATOM 3291 N N . GLY A 1 432 ? -50.964 14.860 -17.868 1.00 30.69 432 GLY A N 1
ATOM 3292 C CA . GLY A 1 432 ? -52.243 15.506 -18.133 1.00 30.69 432 GLY A CA 1
ATOM 3293 C C . GLY A 1 432 ? -52.035 16.962 -18.555 1.00 30.69 432 GLY A C 1
ATOM 3294 O O . GLY A 1 432 ? -51.507 17.764 -17.788 1.00 30.69 432 GLY A O 1
ATOM 3295 N N . GLN A 1 433 ? -52.492 17.312 -19.755 1.00 35.38 433 GLN A N 1
ATOM 3296 C CA . GLN A 1 433 ? -52.916 18.670 -20.087 1.00 35.38 433 GLN A CA 1
ATOM 3297 C C . GLN A 1 433 ? -54.432 18.648 -20.273 1.00 35.38 433 GLN A C 1
ATOM 3299 O O . GLN A 1 433 ? -54.954 17.913 -21.108 1.00 35.38 433 GLN A O 1
ATOM 3304 N N . GLY A 1 434 ? -55.131 19.438 -19.461 1.00 34.88 434 GLY A N 1
ATOM 3305 C CA . GLY A 1 434 ? -56.538 19.752 -19.666 1.00 34.88 434 GLY A CA 1
ATOM 3306 C C . GLY A 1 434 ? -56.711 20.878 -20.687 1.00 34.88 434 GLY A C 1
ATOM 3307 O O . GLY A 1 434 ? -55.887 21.787 -20.766 1.00 34.88 434 GLY A O 1
ATOM 3308 N N . GLY A 1 435 ? -57.818 20.830 -21.425 1.00 30.33 435 GLY A N 1
ATOM 3309 C CA . GLY A 1 435 ? -58.319 21.906 -22.278 1.00 30.33 435 GLY A CA 1
ATOM 3310 C C . GLY A 1 435 ? -59.649 21.493 -22.914 1.00 30.33 435 GLY A C 1
ATOM 3311 O O . GLY A 1 435 ? -59.712 20.417 -23.498 1.00 30.33 435 GLY A O 1
ATOM 3312 N N . GLY A 1 436 ? -60.692 22.314 -22.727 1.00 38.69 436 GLY A N 1
ATOM 3313 C CA . GLY A 1 436 ? -62.085 22.102 -23.172 1.00 38.69 436 GLY A CA 1
ATOM 3314 C C . GLY A 1 436 ? -62.251 21.831 -24.674 1.00 38.69 436 GLY A C 1
ATOM 3315 O O . GLY A 1 436 ? -61.318 22.002 -25.452 1.00 38.69 436 GLY A O 1
ATOM 3316 N N . VAL A 1 437 ? -63.413 21.390 -25.154 1.00 38.31 437 VAL A N 1
ATOM 3317 C CA . VAL A 1 437 ? -64.803 21.804 -24.873 1.00 38.31 437 VAL A CA 1
ATOM 3318 C C . VAL A 1 437 ? -65.724 20.590 -24.952 1.00 38.31 437 VAL A C 1
ATOM 3320 O O . VAL A 1 437 ? -65.428 19.707 -25.787 1.00 38.31 437 VAL A O 1
#

Secondary structure (DSSP, 8-state):
-HHHHHHHHHHHHHHHHHHHGGGSS---TTS--GGGS-S-BHHHH--S--TTEEE-TTS-EEE-SHHHHHHHHHHHHT-TTPPP---TT-EEEE-S-EESSTT--PBBPPB--SSS-B-SEEE-TT-EEE-EEEEE---SS-----BSSEEEEES-EEEEEEE--EEEEE--S-GGG--B-SSEEEEESS-EEEEEEE-S-EEEEEEESSEEEEESSEEES-EE---TT-EEEEEEEEESSEEEEEE-TT--EEEES-EEEEEEEE-TT--EEESSEEEEEE-TTSTT--EEEES-EEEESS----SS-EESSEEEE-TT-EEES-EEE-TT--TT---SEEEE-SEEES-EEE--SSSS----S--EETTEE-HHHHHHHHHHHHHGGGT--EEEE--SSS-EEEEEE------SPPP------------------